Protein AF-0000000085032454 (afdb_homodimer)

Foldseek 3Di:
DVVCCVVCVVVLVVLLVLLCCLLVVLLVVLVVVLVVQCLVCVVPPVSLVVQLVVLVVLLPPDLLVQLVVCCVPQNFARVSLSVSLSSNLNNLQSVQQVVLQVVDDVVQLVVCVVVVDDPVCSCVPPRCLSSLVSNLVSSLVSSLVSLVSSLSSVVRVHGHLVVLCVVCVVVVPDPSNVSSVVSSVVSSVVVNVVSVVVSVVSRDPPPPD/DVVVCVVCVVVLVVLLVLLCCLLVVLLVVLVVVLVVQCLVCVVPVVSLVVQLVVLVVLLPPDLLVQLVVCCVPQNFARVSLSVSLSSNLNNLQSVQQVVLQVVDDVVQLVVCVVVVDDPVCSCVPPRCLSSLVSNLVSSLVSSLVSLVSSLVSVVRVHGHLVVLCVVCVVVVPDPSNVSSVVSSVVSSVVVNVVSVVVSVVSRDPPPPD

Nearest PDB structures (foldseek):
  7ahd-assembly1_B  TM=9.424E-01  e=2.589E-07  Lactococcus lactis subsp. lactis
  7ahd-assembly1_A  TM=9.189E-01  e=5.967E-07  Lactococcus lactis subsp. lactis
  7ahc-assembly1_B  TM=8.930E-01  e=3.752E-07  Lactococcus lactis subsp. lactis
  7ahh-assembly1_B  TM=9.341E-01  e=1.816E-06  Lactococcus lactis subsp. lactis
  7ahh-assembly1_A  TM=9.323E-01  e=1.216E-05  Lactococcus lactis subsp. lactis

Organism: Limosilactobacillus fermentum (strain NBRC 3956 / LMG 18251) (NCBI:txid334390)

Solvent-accessible surface area (backbone atoms only — not comparable to full-atom values): 20922 Å² total; per-residue (Å²): 96,67,67,55,42,73,75,38,45,68,58,52,51,49,21,45,51,41,32,48,50,51,41,53,51,20,47,51,51,20,50,52,50,41,51,52,51,45,66,75,28,65,89,34,66,68,52,50,52,48,51,45,51,56,29,48,56,60,44,28,39,32,63,73,59,47,51,59,68,36,30,87,78,56,36,74,16,54,62,33,42,35,53,53,46,20,47,46,30,30,28,43,38,41,46,32,39,52,48,28,54,66,66,50,61,64,63,60,55,49,49,40,45,71,71,66,46,48,73,68,47,39,40,66,68,45,46,45,57,72,20,43,63,37,40,51,50,22,46,46,52,29,50,43,52,38,54,34,53,45,32,59,30,25,80,45,61,40,41,15,38,17,49,34,33,50,48,10,62,74,66,69,36,62,51,44,28,50,50,22,40,51,50,44,28,49,53,43,52,51,52,46,50,51,50,52,57,52,47,66,71,64,53,68,76,68,76,79,112,96,66,67,56,42,73,74,37,45,70,58,53,52,50,21,46,51,42,33,48,50,51,42,53,50,19,47,52,52,19,50,52,50,39,52,51,52,46,65,75,28,64,90,34,66,68,53,48,52,48,51,45,51,55,29,47,56,58,43,28,40,32,63,74,58,47,51,60,67,35,31,88,78,56,35,74,15,55,62,33,42,35,54,54,46,19,46,46,32,29,30,43,39,41,45,31,38,52,49,30,54,68,67,50,60,62,64,61,55,50,50,39,46,71,74,66,45,49,72,67,47,38,40,67,70,46,46,46,56,73,20,43,65,38,40,52,51,22,48,47,52,30,49,44,50,37,54,35,53,45,32,59,31,25,81,44,60,41,43,15,40,17,48,35,33,50,48,10,61,76,67,69,36,63,51,43,28,51,51,23,40,51,52,43,29,49,51,45,53,51,52,46,50,52,52,53,55,51,48,65,71,64,55,68,76,69,76,78,111

Secondary structure (DSSP, 8-state):
-HHHHHHHHHHHHHHHHHHHHHHHHHHHHHHHHHHHHHHHHTT-HHHHHHHHHHHHHHHTS-HHHHHHHHHHHH-SSHHHHHHHHHHHHHHHHHHHHHHHHHTS-HHHHHHHHHTT--HHHHIIIIIHHHHHHHHHHHHHHHHHHHHHHHHHGGGGT--STHHHHHHHHHHT-HHHHHHHHHHHHHHHHHHHHHHHHHHHHHS-GGGG-/-HHHHHHHHHHHHHHHHHHHHHHHHHHHHHHHHHHHHHHHHTT-HHHHHHHHHHHHHHHTS-HHHHHHHHHHHH-SSHHHHHHHHHHHHHHHHHHHHHHHHHTS-HHHHHHHHHTT--HHHHIIIIIHHHHHHHHHHHHHHHHHHHHHHHHHGGGGT--STHHHHHHHHHHT-HHHHHHHHHHHHHHHHHHHHHHHHHHHHHS-GGGG-

pLDDT: mean 93.37, std 9.73, range [31.55, 98.81]

InterPro domains:
  IPR000515 ABC transporter type 1, transmembrane domain MetI-like [PF00528] (34-206)
  IPR000515 ABC transporter type 1, transmembrane domain MetI-like [PS50928] (16-200)
  IPR000515 ABC transporter type 1, transmembrane domain MetI-like [cd06261] (54-195)
  IPR035906 MetI-like superfamily [G3DSA:1.10.3720.10] (6-203)
  IPR035906 MetI-like superfamily [SSF161098] (12-194)
  IPR051204 ABC transporter permease/solute-binding domain-containing protein [PTHR30177] (2-205)

Radius of gyration: 21.88 Å; Cα contacts (8 Å, |Δi|>4): 537; chains: 2; bounding box: 42×67×62 Å

Sequence (418 aa):
MITYWNQNATTILTDTAQHAQLVLTSLLIALLIATLLILLCLRHDRLLTGLTYVFSLLYSVPSFAFFALLLPLTGLGDTTATVVLVVYSEYVLLRTFITGLRAIDPSLVEVAYGMGMTSRQVFFKVQLPLATPAIFSGLQVALASTMSIATIAATINAGGLGNLLFEGLQTQQLPPLLWGIIMTVALTLVSIAILRILQHFLRPRFSTKMITYWNQNATTILTDTAQHAQLVLTSLLIALLIATLLILLCLRHDRLLTGLTYVFSLLYSVPSFAFFALLLPLTGLGDTTATVVLVVYSEYVLLRTFITGLRAIDPSLVEVAYGMGMTSRQVFFKVQLPLATPAIFSGLQVALASTMSIATIAATINAGGLGNLLFEGLQTQQLPPLLWGIIMTVALTLVSIAILRILQHFLRPRFSTK

Structure (mmCIF, N/CA/C/O backbone):
data_AF-0000000085032454-model_v1
#
loop_
_entity.id
_entity.type
_entity.pdbx_description
1 polymer 'Glycine/betaine ABC transporter permease component'
#
loop_
_atom_site.group_PDB
_atom_site.id
_atom_site.type_symbol
_atom_site.label_atom_id
_atom_site.label_alt_id
_atom_site.label_comp_id
_atom_site.label_asym_id
_atom_site.label_entity_id
_atom_site.label_seq_id
_atom_site.pdbx_PDB_ins_code
_atom_site.Cartn_x
_atom_site.Cartn_y
_atom_site.Cartn_z
_atom_site.occupancy
_atom_site.B_iso_or_equiv
_atom_site.auth_seq_id
_atom_site.auth_comp_id
_atom_site.auth_asym_id
_atom_site.auth_atom_id
_atom_site.pdbx_PDB_model_num
ATOM 1 N N . MET A 1 1 ? -4.668 -29.016 11.883 1 92.94 1 MET A N 1
ATOM 2 C CA . MET A 1 1 ? -3.867 -27.844 12.227 1 92.94 1 MET A CA 1
ATOM 3 C C . MET A 1 1 ? -2.783 -28.203 13.234 1 92.94 1 MET A C 1
ATOM 5 O O . MET A 1 1 ? -1.595 -28.016 12.977 1 92.94 1 MET A O 1
ATOM 9 N N . ILE A 1 2 ? -3.09 -28.875 14.234 1 95.69 2 ILE A N 1
ATOM 10 C CA . ILE A 1 2 ? -2.119 -29.156 15.289 1 95.69 2 ILE A CA 1
ATOM 11 C C . ILE A 1 2 ? -1.153 -30.25 14.836 1 95.69 2 ILE A C 1
ATOM 13 O O . ILE A 1 2 ? 0.051 -30.156 15.078 1 95.69 2 ILE A O 1
ATOM 17 N N . THR A 1 3 ? -1.609 -31.234 14.211 1 96 3 THR A N 1
ATOM 18 C CA . THR A 1 3 ? -0.767 -32.312 13.688 1 96 3 THR A CA 1
ATOM 19 C C . THR A 1 3 ? 0.234 -31.75 12.672 1 96 3 THR A C 1
ATOM 21 O O . THR A 1 3 ? 1.417 -32.094 12.711 1 96 3 THR A O 1
ATOM 24 N N . TYR A 1 4 ? -0.299 -30.891 11.805 1 96.69 4 TYR A N 1
ATOM 25 C CA . TYR A 1 4 ? 0.583 -30.297 10.812 1 96.69 4 TYR A CA 1
ATOM 26 C C . TYR A 1 4 ? 1.668 -29.453 11.477 1 96.69 4 TYR A C 1
ATOM 28 O O . TYR A 1 4 ? 2.832 -29.5 11.07 1 96.69 4 TYR A O 1
ATOM 36 N N . TRP A 1 5 ? 1.311 -28.688 12.438 1 96.44 5 TRP A N 1
ATOM 37 C CA . TRP A 1 5 ? 2.279 -27.891 13.18 1 96.44 5 TRP A CA 1
ATOM 38 C C . TRP A 1 5 ? 3.348 -28.781 13.805 1 96.44 5 TRP A C 1
ATOM 40 O O . TRP A 1 5 ? 4.543 -28.516 13.688 1 96.44 5 TRP A O 1
ATOM 50 N N . ASN A 1 6 ? 2.867 -29.828 14.422 1 96.69 6 ASN A N 1
ATOM 51 C CA . ASN A 1 6 ? 3.797 -30.719 15.109 1 96.69 6 ASN A CA 1
ATOM 52 C C . ASN A 1 6 ? 4.785 -31.344 14.141 1 96.69 6 ASN A C 1
ATOM 54 O O . ASN A 1 6 ? 5.945 -31.578 14.484 1 96.69 6 ASN A O 1
ATOM 58 N N . GLN A 1 7 ? 4.391 -31.531 12.984 1 97.31 7 GLN A N 1
ATOM 59 C CA . GLN A 1 7 ? 5.215 -32.219 12 1 97.31 7 GLN A CA 1
ATOM 60 C C . GLN A 1 7 ? 6.098 -31.234 11.234 1 97.31 7 GLN A C 1
ATOM 62 O O . GLN A 1 7 ? 7.133 -31.609 10.68 1 97.31 7 GLN A O 1
ATOM 67 N N . ASN A 1 8 ? 5.691 -29.922 11.242 1 97.94 8 ASN A N 1
ATOM 68 C CA . ASN A 1 8 ? 6.359 -28.984 10.344 1 97.94 8 ASN A CA 1
ATOM 69 C C . ASN A 1 8 ? 6.797 -27.719 11.086 1 97.94 8 ASN A C 1
ATOM 71 O O . ASN A 1 8 ? 7.113 -26.703 10.461 1 97.94 8 ASN A O 1
ATOM 75 N N . ALA A 1 9 ? 6.879 -27.75 12.352 1 97.69 9 ALA A N 1
ATOM 76 C CA . ALA A 1 9 ? 7.148 -26.562 13.172 1 97.69 9 ALA A CA 1
ATOM 77 C C . ALA A 1 9 ? 8.484 -25.938 12.797 1 97.69 9 ALA A C 1
ATOM 79 O O . ALA A 1 9 ? 8.602 -24.719 12.695 1 97.69 9 ALA A O 1
ATOM 80 N N . THR A 1 10 ? 9.469 -26.734 12.617 1 97.88 10 THR A N 1
ATOM 81 C CA . THR A 1 10 ? 10.789 -26.219 12.273 1 97.88 10 THR A CA 1
ATOM 82 C C . THR A 1 10 ? 10.766 -25.5 10.93 1 97.88 10 THR A C 1
ATOM 84 O O . THR A 1 10 ? 11.336 -24.406 10.797 1 97.88 10 THR A O 1
ATOM 87 N N . THR A 1 11 ? 10.094 -26.062 9.984 1 97.69 11 THR A N 1
ATOM 88 C CA . THR A 1 11 ? 9.969 -25.438 8.672 1 97.69 11 THR A CA 1
ATOM 89 C C . THR A 1 11 ? 9.172 -24.141 8.758 1 97.69 11 THR A C 1
ATOM 91 O O . THR A 1 11 ? 9.539 -23.141 8.148 1 97.69 11 THR A O 1
ATOM 94 N N . ILE A 1 12 ? 8.133 -24.156 9.523 1 98.38 12 ILE A N 1
ATOM 95 C CA . ILE A 1 12 ? 7.27 -22.984 9.68 1 98.38 12 ILE A CA 1
ATOM 96 C C . ILE A 1 12 ? 8.055 -21.859 10.328 1 98.38 12 ILE A C 1
ATOM 98 O O . ILE A 1 12 ? 8 -20.703 9.875 1 98.38 12 ILE A O 1
ATOM 102 N N . LEU A 1 13 ? 8.836 -22.172 11.281 1 98.25 13 LEU A N 1
ATOM 103 C CA . LEU A 1 13 ? 9.609 -21.156 11.992 1 98.25 13 LEU A CA 1
ATOM 104 C C . LEU A 1 13 ? 10.758 -20.641 11.141 1 98.25 13 LEU A C 1
ATOM 106 O O . LEU A 1 13 ? 11.102 -19.453 11.203 1 98.25 13 LEU A O 1
ATOM 110 N N . THR A 1 14 ? 11.328 -21.5 10.383 1 98.25 14 THR A N 1
ATOM 111 C CA . THR A 1 14 ? 12.375 -21.094 9.453 1 98.25 14 THR A CA 1
ATOM 112 C C . THR A 1 14 ? 11.812 -20.156 8.391 1 98.25 14 THR A C 1
ATOM 114 O O . THR A 1 14 ? 12.398 -19.109 8.109 1 98.25 14 THR A O 1
ATOM 117 N N . ASP A 1 15 ? 10.672 -20.5 7.812 1 98.62 15 ASP A N 1
ATOM 118 C CA . ASP A 1 15 ? 10.008 -19.656 6.828 1 98.62 15 ASP A CA 1
ATOM 119 C C . ASP A 1 15 ? 9.633 -18.297 7.438 1 98.62 15 ASP A C 1
ATOM 121 O O . ASP A 1 15 ? 9.719 -17.266 6.773 1 98.62 15 ASP A O 1
ATOM 125 N N . THR A 1 16 ? 9.227 -18.391 8.672 1 98.69 16 THR A N 1
ATOM 126 C CA . THR A 1 16 ? 8.844 -17.172 9.367 1 98.69 16 THR A CA 1
ATOM 127 C C . THR A 1 16 ? 10.055 -16.25 9.547 1 98.69 16 THR A C 1
ATOM 129 O O . THR A 1 16 ? 9.961 -15.039 9.305 1 98.69 16 THR A O 1
ATOM 132 N N . ALA A 1 17 ? 11.148 -16.797 9.914 1 98.5 17 ALA A N 1
ATOM 133 C CA . ALA A 1 17 ? 12.367 -16.016 10.102 1 98.5 17 ALA A CA 1
ATOM 134 C C . ALA A 1 17 ? 12.867 -15.438 8.773 1 98.5 17 ALA A C 1
ATOM 136 O O . ALA A 1 17 ? 13.312 -14.297 8.719 1 98.5 17 ALA A O 1
ATOM 137 N N . GLN A 1 18 ? 12.781 -16.219 7.785 1 98.5 18 GLN A N 1
ATOM 138 C CA . GLN A 1 18 ? 13.172 -15.758 6.457 1 98.5 18 GLN A CA 1
ATOM 139 C C . GLN A 1 18 ? 12.281 -14.617 5.984 1 98.5 18 GLN A C 1
ATOM 141 O O . GLN A 1 18 ? 12.766 -13.648 5.395 1 98.5 18 GLN A O 1
ATOM 146 N N . HIS A 1 19 ? 11.016 -14.797 6.215 1 98.75 19 HIS A N 1
ATOM 147 C CA . HIS A 1 19 ? 10.055 -13.773 5.836 1 98.75 19 HIS A CA 1
ATOM 148 C C . HIS A 1 19 ? 10.328 -12.461 6.562 1 98.75 19 HIS A C 1
ATOM 150 O O . HIS A 1 19 ? 10.367 -11.398 5.941 1 98.75 19 HIS A O 1
ATOM 156 N N . ALA A 1 20 ? 10.586 -12.562 7.824 1 98.69 20 ALA A N 1
ATOM 157 C CA . ALA A 1 20 ? 10.898 -11.391 8.641 1 98.69 20 ALA A CA 1
ATOM 158 C C . ALA A 1 20 ? 12.164 -10.695 8.148 1 98.69 20 ALA A C 1
ATOM 160 O O . ALA A 1 20 ? 12.211 -9.469 8.031 1 98.69 20 ALA A O 1
ATOM 161 N N . GLN A 1 21 ? 13.117 -11.453 7.918 1 98.38 21 GLN A N 1
ATOM 162 C CA . GLN A 1 21 ? 14.391 -10.914 7.453 1 98.38 21 GLN A CA 1
ATOM 163 C C . GLN A 1 21 ? 14.227 -10.188 6.121 1 98.38 21 GLN A C 1
ATOM 165 O O . GLN A 1 21 ? 14.758 -9.094 5.938 1 98.38 21 GLN A O 1
ATOM 170 N N . LEU A 1 22 ? 13.547 -10.797 5.242 1 98.62 22 LEU A N 1
ATOM 171 C CA . LEU A 1 22 ? 13.328 -10.234 3.916 1 98.62 22 LEU A CA 1
ATOM 172 C C . LEU A 1 22 ? 12.578 -8.906 4.004 1 98.62 22 LEU A C 1
ATOM 174 O O . LEU A 1 22 ? 13.008 -7.91 3.426 1 98.62 22 LEU A O 1
ATOM 178 N N . VAL A 1 23 ? 11.508 -8.844 4.754 1 98.75 23 VAL A N 1
ATOM 179 C CA . VAL A 1 23 ? 10.641 -7.68 4.84 1 98.75 23 VAL A CA 1
ATOM 180 C C . VAL A 1 23 ? 11.344 -6.566 5.613 1 98.75 23 VAL A C 1
ATOM 182 O O . VAL A 1 23 ? 11.398 -5.422 5.16 1 98.75 23 VAL A O 1
ATOM 185 N N . LEU A 1 24 ? 11.938 -6.914 6.75 1 98.44 24 LEU A N 1
ATOM 186 C CA . LEU A 1 24 ? 12.516 -5.902 7.621 1 98.44 24 LEU A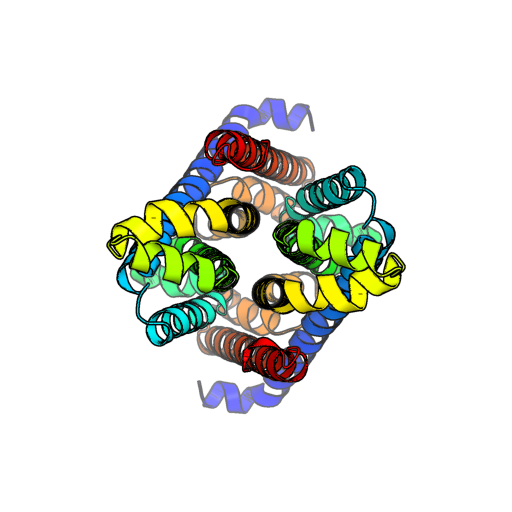 CA 1
ATOM 187 C C . LEU A 1 24 ? 13.781 -5.309 7 1 98.44 24 LEU A C 1
ATOM 189 O O . LEU A 1 24 ? 14.031 -4.105 7.117 1 98.44 24 LEU A O 1
ATOM 193 N N . THR A 1 25 ? 14.531 -6.133 6.348 1 98.5 25 THR A N 1
ATOM 194 C CA . THR A 1 25 ? 15.711 -5.617 5.668 1 98.5 25 THR A CA 1
ATOM 195 C C . THR A 1 25 ? 15.32 -4.695 4.52 1 98.5 25 THR A C 1
ATOM 197 O O . THR A 1 25 ? 15.891 -3.617 4.355 1 98.5 25 THR A O 1
ATOM 200 N N . SER A 1 26 ? 14.359 -5.094 3.705 1 98.81 26 SER A N 1
ATOM 201 C CA . SER A 1 26 ? 13.898 -4.273 2.588 1 98.81 26 SER A CA 1
ATOM 202 C C . SER A 1 26 ? 13.336 -2.943 3.074 1 98.81 26 SER A C 1
ATOM 204 O O . SER A 1 26 ? 13.609 -1.896 2.486 1 98.81 26 SER A O 1
ATOM 206 N N . LEU A 1 27 ? 12.586 -3 4.16 1 98.56 27 LEU A N 1
ATOM 207 C CA . LEU A 1 27 ? 11.984 -1.792 4.711 1 98.56 27 LEU A CA 1
ATOM 208 C C . LEU A 1 27 ? 13.055 -0.858 5.27 1 98.56 27 LEU A C 1
ATOM 210 O O . LEU A 1 27 ? 12.961 0.362 5.117 1 98.56 27 LEU A O 1
ATOM 214 N N . LEU A 1 28 ? 14.016 -1.415 5.926 1 98.31 28 LEU A N 1
ATOM 215 C CA . LEU A 1 28 ? 15.102 -0.614 6.488 1 98.31 28 LEU A CA 1
ATOM 216 C C . LEU A 1 28 ? 15.891 0.078 5.383 1 98.31 28 LEU A C 1
ATOM 218 O O . LEU A 1 28 ? 16.219 1.263 5.492 1 98.31 28 LEU A O 1
ATOM 222 N N . ILE A 1 29 ? 16.188 -0.63 4.379 1 98.75 29 ILE A N 1
ATOM 223 C CA . ILE A 1 29 ? 16.906 -0.054 3.242 1 98.75 29 ILE A CA 1
ATOM 224 C C . ILE A 1 29 ? 16.062 1.053 2.613 1 98.75 29 ILE A C 1
ATOM 226 O O . ILE A 1 29 ? 16.562 2.148 2.346 1 98.75 29 ILE A O 1
ATOM 230 N N . ALA A 1 30 ? 14.789 0.781 2.412 1 98.69 30 ALA A N 1
ATOM 231 C CA . ALA A 1 30 ? 13.883 1.761 1.814 1 98.69 30 ALA A CA 1
ATOM 232 C C . ALA A 1 30 ? 13.781 3.014 2.68 1 98.69 30 ALA A C 1
ATOM 234 O O . ALA A 1 30 ? 13.758 4.133 2.16 1 98.69 30 ALA A O 1
ATOM 235 N N . LEU A 1 31 ? 13.703 2.82 3.98 1 97.31 31 LEU A N 1
ATOM 236 C CA . LEU A 1 31 ? 13.609 3.941 4.91 1 97.31 31 LEU A CA 1
ATOM 237 C C . LEU A 1 31 ? 14.859 4.812 4.832 1 97.31 31 LEU A C 1
ATOM 239 O O . LEU A 1 31 ? 14.766 6.043 4.809 1 97.31 31 LEU A O 1
ATOM 243 N N . LEU A 1 32 ? 15.992 4.199 4.773 1 97.5 32 LEU A N 1
ATOM 244 C CA . LEU A 1 32 ? 17.25 4.926 4.68 1 97.5 32 LEU A CA 1
ATOM 245 C C . LEU A 1 32 ? 17.328 5.707 3.371 1 97.5 32 LEU A C 1
ATOM 247 O O . LEU A 1 32 ? 17.688 6.887 3.369 1 97.5 32 LEU A O 1
ATOM 251 N N . ILE A 1 33 ? 16.969 5.094 2.334 1 98.25 33 ILE A N 1
ATOM 252 C CA . ILE A 1 33 ? 17.031 5.73 1.021 1 98.25 33 ILE A CA 1
ATOM 253 C C . ILE A 1 33 ? 16.031 6.879 0.956 1 98.25 33 ILE A C 1
ATOM 255 O O . ILE A 1 33 ? 16.359 7.977 0.498 1 98.25 33 ILE A O 1
ATOM 259 N N . ALA A 1 34 ? 14.805 6.641 1.413 1 97 34 ALA A N 1
ATOM 260 C CA . ALA A 1 34 ? 13.773 7.676 1.394 1 97 34 ALA A CA 1
ATOM 261 C C . ALA A 1 34 ? 14.203 8.891 2.207 1 97 34 ALA A C 1
ATOM 263 O O . ALA A 1 34 ? 14.047 10.031 1.763 1 97 34 ALA A O 1
ATOM 264 N N . THR A 1 35 ? 14.742 8.617 3.398 1 93.12 35 THR A N 1
ATOM 265 C CA . THR A 1 35 ? 15.203 9.695 4.266 1 93.12 35 THR A CA 1
ATOM 266 C C . THR A 1 35 ? 16.328 10.484 3.604 1 93.12 35 THR A C 1
ATOM 268 O O . THR A 1 35 ? 16.312 11.711 3.59 1 93.12 35 THR A O 1
ATOM 271 N N . LEU A 1 36 ? 17.25 9.789 3.027 1 94.94 36 LEU A N 1
ATOM 272 C CA . LEU A 1 36 ? 18.391 10.43 2.363 1 94.94 36 LEU A CA 1
ATOM 273 C C . LEU A 1 36 ? 17.922 11.258 1.174 1 94.94 36 LEU A C 1
ATOM 275 O O . LEU A 1 36 ? 18.344 12.406 1.004 1 94.94 36 LEU A O 1
ATOM 279 N N . LEU A 1 37 ? 17.047 10.734 0.375 1 96.56 37 LEU A N 1
ATOM 280 C CA . LEU A 1 37 ? 16.547 11.438 -0.802 1 96.56 37 LEU A CA 1
ATOM 281 C C . LEU A 1 37 ? 15.773 12.688 -0.399 1 96.56 37 LEU A C 1
ATOM 283 O O . LEU A 1 37 ? 15.938 13.75 -1.011 1 96.56 37 LEU A O 1
ATOM 287 N N . ILE A 1 38 ? 14.984 12.578 0.624 1 93.5 38 ILE A N 1
ATOM 288 C CA . ILE A 1 38 ? 14.188 13.711 1.082 1 93.5 38 ILE A CA 1
ATOM 289 C C . ILE A 1 38 ? 15.117 14.805 1.618 1 93.5 38 ILE A C 1
ATOM 291 O O . ILE A 1 38 ? 14.938 15.984 1.312 1 93.5 38 ILE A O 1
ATOM 295 N N . LEU A 1 39 ? 16.156 14.398 2.344 1 90.62 39 LEU A N 1
ATOM 296 C CA . LEU A 1 39 ? 17.109 15.352 2.896 1 90.62 39 LEU A CA 1
ATOM 297 C C . LEU A 1 39 ? 17.844 16.094 1.782 1 90.62 39 LEU A C 1
ATOM 299 O O . LEU A 1 39 ? 18.062 17.297 1.869 1 90.62 39 LEU A O 1
ATOM 303 N N . LEU A 1 40 ? 18.172 15.312 0.771 1 92.94 40 LEU A N 1
ATOM 304 C CA . LEU A 1 40 ? 18.938 15.883 -0.328 1 92.94 40 LEU A CA 1
ATOM 305 C C . LEU A 1 40 ? 18.078 16.812 -1.175 1 92.94 40 LEU A C 1
ATOM 307 O O . LEU A 1 40 ? 18.594 17.766 -1.772 1 92.94 40 LEU A O 1
ATOM 311 N N . CYS A 1 41 ? 16.75 16.641 -1.134 1 93 41 CYS A N 1
ATOM 312 C CA . CYS A 1 41 ? 15.883 17.391 -2.037 1 93 41 CYS A CA 1
ATOM 313 C C . CYS A 1 41 ? 14.969 18.328 -1.263 1 93 41 CYS A C 1
ATOM 315 O O . CYS A 1 41 ? 14.07 18.938 -1.842 1 93 41 CYS A O 1
ATOM 317 N N . LEU A 1 42 ? 15.203 18.5 -0.039 1 86.12 42 LEU A N 1
ATOM 318 C CA . LEU A 1 42 ? 14.273 19.172 0.873 1 86.12 42 LEU A CA 1
ATOM 319 C C . LEU A 1 42 ? 14.008 20.594 0.424 1 86.12 42 LEU A C 1
ATOM 321 O O . LEU A 1 42 ? 12.898 21.109 0.589 1 86.12 42 LEU A O 1
ATOM 325 N N . ARG A 1 43 ? 14.945 21.234 -0.195 1 83.56 43 ARG A N 1
ATOM 326 C CA . ARG A 1 43 ? 14.836 22.656 -0.536 1 83.56 43 ARG A CA 1
ATOM 327 C C . ARG A 1 43 ? 14.273 22.828 -1.94 1 83.56 43 ARG A C 1
ATOM 329 O O . ARG A 1 43 ? 14.023 23.969 -2.371 1 83.56 43 ARG A O 1
ATOM 336 N N . HIS A 1 44 ? 14.078 21.766 -2.605 1 90.19 44 HIS A N 1
ATOM 337 C CA . HIS A 1 44 ? 13.617 21.828 -3.99 1 90.19 44 HIS A CA 1
ATOM 338 C C . HIS A 1 44 ? 12.328 21.031 -4.18 1 90.19 44 HIS A C 1
ATOM 340 O O . HIS A 1 44 ? 12.367 19.859 -4.543 1 90.19 44 HIS A O 1
ATOM 346 N N . ASP A 1 45 ? 11.312 21.719 -4.145 1 89.62 45 ASP A N 1
ATOM 347 C CA . ASP A 1 45 ? 9.992 21.094 -4.215 1 89.62 45 ASP A CA 1
ATOM 348 C C . ASP A 1 45 ? 9.82 20.328 -5.523 1 89.62 45 ASP A C 1
ATOM 350 O O . ASP A 1 45 ? 9.188 19.266 -5.551 1 89.62 45 ASP A O 1
ATOM 354 N N . ARG A 1 46 ? 10.406 20.859 -6.555 1 93.56 46 ARG A N 1
ATOM 355 C CA . ARG A 1 46 ? 10.305 20.188 -7.855 1 93.56 46 ARG A CA 1
ATOM 356 C C . ARG A 1 46 ? 11.016 18.844 -7.84 1 93.56 46 ARG A C 1
ATOM 358 O O . ARG A 1 46 ? 10.562 17.891 -8.477 1 93.56 46 ARG A O 1
ATOM 365 N N . LEU A 1 47 ? 12.086 18.766 -7.117 1 95.56 47 LEU A N 1
ATOM 366 C CA . LEU A 1 47 ? 12.82 17.516 -7.02 1 95.56 47 LEU A CA 1
ATOM 367 C C . LEU A 1 47 ? 12.039 16.484 -6.191 1 95.56 47 LEU A C 1
ATOM 369 O O . LEU A 1 47 ? 12.023 15.305 -6.52 1 95.56 47 LEU A O 1
ATOM 373 N N . LEU A 1 48 ? 11.406 16.969 -5.18 1 95.12 48 LEU A N 1
ATOM 374 C CA . LEU A 1 48 ? 10.578 16.078 -4.359 1 95.12 48 LEU A CA 1
ATOM 375 C C . LEU A 1 48 ? 9.422 15.516 -5.172 1 95.12 48 LEU A C 1
ATOM 377 O O . LEU A 1 48 ? 9.133 14.32 -5.098 1 95.12 48 LEU A O 1
ATOM 381 N N . THR A 1 49 ? 8.867 16.328 -5.973 1 93.81 49 THR A N 1
ATOM 382 C CA . THR A 1 49 ? 7.789 15.906 -6.855 1 93.81 49 THR A CA 1
ATOM 383 C C . THR A 1 49 ? 8.297 14.898 -7.887 1 93.81 49 THR A C 1
ATOM 385 O O . THR A 1 49 ? 7.633 13.906 -8.172 1 93.81 49 THR A O 1
ATOM 388 N N . GLY A 1 50 ? 9.43 15.203 -8.383 1 96.38 50 GLY A N 1
ATOM 389 C CA . GLY A 1 50 ? 10.062 14.289 -9.328 1 96.38 50 GLY A CA 1
ATOM 390 C C . GLY A 1 50 ? 10.328 12.914 -8.75 1 96.38 50 GLY A C 1
ATOM 391 O O . GLY A 1 50 ? 10.133 11.906 -9.422 1 96.38 50 GLY A O 1
ATOM 392 N N . LEU A 1 51 ? 10.734 12.867 -7.52 1 96.56 51 LEU A N 1
ATOM 393 C CA . LEU A 1 51 ? 10.969 11.602 -6.84 1 96.56 51 LEU A CA 1
ATOM 394 C C . LEU A 1 51 ? 9.688 10.781 -6.762 1 96.56 51 LEU A C 1
ATOM 396 O O . LEU A 1 51 ? 9.688 9.586 -7.059 1 96.56 51 LEU A O 1
ATOM 400 N N . THR A 1 52 ? 8.633 11.43 -6.41 1 94.94 52 THR A N 1
ATOM 401 C CA . THR A 1 52 ? 7.348 10.742 -6.285 1 94.94 52 THR A CA 1
ATOM 402 C C . THR A 1 52 ? 6.906 10.172 -7.629 1 94.94 52 THR A C 1
ATOM 404 O O . THR A 1 52 ? 6.387 9.055 -7.699 1 94.94 52 THR A O 1
ATOM 407 N N . TYR A 1 53 ? 7.172 10.898 -8.664 1 94.69 53 TYR A N 1
ATOM 408 C CA . TYR A 1 53 ? 6.793 10.453 -9.992 1 94.69 53 TYR A CA 1
ATOM 409 C C . TYR A 1 53 ? 7.605 9.234 -10.414 1 94.69 53 TYR A C 1
ATOM 411 O O . TYR A 1 53 ? 7.055 8.258 -10.922 1 94.69 53 TYR A O 1
ATOM 419 N N . VAL A 1 54 ? 8.867 9.289 -10.211 1 97.31 54 VAL A N 1
ATOM 420 C CA . VAL A 1 54 ? 9.758 8.203 -10.602 1 97.31 54 VAL A CA 1
ATOM 421 C C . VAL A 1 54 ? 9.344 6.918 -9.883 1 97.31 54 VAL A C 1
ATOM 423 O O . VAL A 1 54 ? 9.203 5.867 -10.508 1 9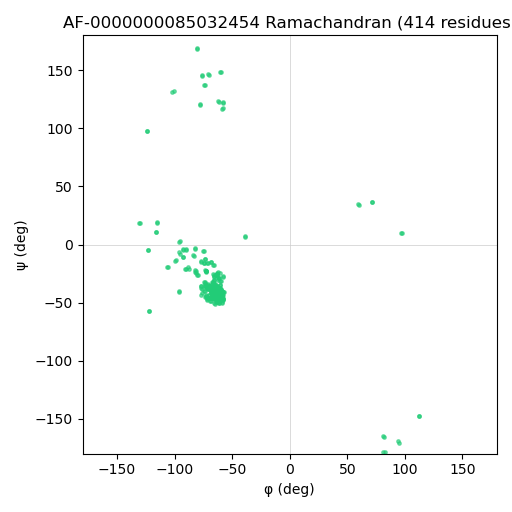7.31 54 VAL A O 1
ATOM 426 N N . PHE A 1 55 ? 9.086 7.008 -8.672 1 97.5 55 PHE A N 1
ATOM 427 C CA . PHE A 1 55 ? 8.805 5.801 -7.906 1 97.5 55 PHE A CA 1
ATOM 428 C C . PHE A 1 55 ? 7.352 5.371 -8.086 1 97.5 55 PHE A C 1
ATOM 430 O O . PHE A 1 55 ? 7.008 4.211 -7.867 1 97.5 55 PHE A O 1
ATOM 437 N N . SER A 1 56 ? 6.488 6.324 -8.477 1 95.88 56 SER A N 1
ATOM 438 C CA . SER A 1 56 ? 5.145 5.938 -8.883 1 95.88 56 SER A CA 1
ATOM 439 C C . SER A 1 56 ? 5.176 5.082 -10.148 1 95.88 56 SER A C 1
ATOM 441 O O . SER A 1 56 ? 4.418 4.117 -10.266 1 95.88 56 SER A O 1
ATOM 443 N N . LEU A 1 57 ? 6.051 5.426 -11.023 1 95.88 57 LEU A N 1
ATOM 444 C CA . LEU A 1 57 ? 6.234 4.652 -12.25 1 95.88 57 LEU A CA 1
ATOM 445 C C . LEU A 1 57 ? 6.711 3.238 -11.93 1 95.88 57 LEU A C 1
ATOM 447 O O . LEU A 1 57 ? 6.195 2.266 -12.492 1 95.88 57 LEU A O 1
ATOM 451 N N . LEU A 1 58 ? 7.629 3.143 -11.07 1 97.44 58 LEU A N 1
ATOM 452 C CA . LEU A 1 58 ? 8.18 1.843 -10.703 1 97.44 58 LEU A CA 1
ATOM 453 C C . LEU A 1 58 ? 7.16 1.013 -9.938 1 97.44 58 LEU A C 1
ATOM 455 O O . LEU A 1 58 ? 7.023 -0.189 -10.18 1 97.44 58 LEU A O 1
ATOM 459 N N . TYR A 1 59 ? 6.422 1.622 -9.102 1 96.88 59 TYR A N 1
ATOM 460 C CA . TYR A 1 59 ? 5.406 0.95 -8.297 1 96.88 59 TYR A CA 1
ATOM 461 C C . TYR A 1 59 ? 4.281 0.413 -9.172 1 96.88 59 TYR A C 1
ATOM 463 O O . TYR A 1 59 ? 3.629 -0.572 -8.82 1 96.88 59 TYR A O 1
ATOM 471 N N . SER A 1 60 ? 4.137 1.082 -10.32 1 95.94 60 SER A N 1
ATOM 472 C CA . SER A 1 60 ? 3.014 0.741 -11.188 1 95.94 60 SER A CA 1
ATOM 473 C C . SER A 1 60 ? 3.248 -0.588 -11.898 1 95.94 60 SER A C 1
ATOM 475 O O . SER A 1 60 ? 2.316 -1.17 -12.461 1 95.94 60 SER A O 1
ATOM 477 N N . VAL A 1 61 ? 4.449 -1.05 -11.836 1 96.94 61 VAL A N 1
ATOM 478 C CA . VAL A 1 61 ? 4.727 -2.387 -12.352 1 96.94 61 VAL A CA 1
ATOM 479 C C . VAL A 1 61 ? 4.254 -3.436 -11.344 1 96.94 61 VAL A C 1
ATOM 481 O O . VAL A 1 61 ? 4.727 -3.467 -10.203 1 96.94 61 VAL A O 1
ATOM 484 N N . PRO A 1 62 ? 3.383 -4.254 -11.766 1 95.94 62 PRO A N 1
ATOM 485 C CA . PRO A 1 62 ? 2.916 -5.266 -10.812 1 95.94 62 PRO A CA 1
ATOM 486 C C . PRO A 1 62 ? 4.039 -6.168 -10.305 1 95.94 62 PRO A C 1
ATOM 488 O O . PRO A 1 62 ? 4.945 -6.516 -11.07 1 95.94 62 PRO A O 1
ATOM 491 N N . SER A 1 63 ? 3.916 -6.613 -9.086 1 93.06 63 SER A N 1
ATOM 492 C CA . SER A 1 63 ? 5.023 -7.246 -8.375 1 93.06 63 SER A CA 1
ATOM 493 C C . SER A 1 63 ? 5.469 -8.523 -9.078 1 93.06 63 SER A C 1
ATOM 495 O O . SER A 1 63 ? 6.668 -8.742 -9.281 1 93.06 63 SER A O 1
ATOM 497 N N . PHE A 1 64 ? 4.574 -9.375 -9.5 1 92.31 64 PHE A N 1
ATOM 498 C CA . PHE A 1 64 ? 4.926 -10.617 -10.164 1 92.31 64 PHE A CA 1
ATOM 499 C C . PHE A 1 64 ? 5.746 -10.352 -11.422 1 92.31 64 PHE A C 1
ATOM 501 O O . PHE A 1 64 ? 6.738 -11.031 -11.68 1 92.31 64 PHE A O 1
ATOM 508 N N . ALA A 1 65 ? 5.262 -9.352 -12.133 1 94.62 65 ALA A N 1
ATOM 509 C CA . ALA A 1 65 ? 5.953 -8.977 -13.367 1 94.62 65 ALA A CA 1
ATOM 510 C C . ALA A 1 65 ? 7.309 -8.344 -13.07 1 94.62 65 ALA A C 1
ATOM 512 O O . ALA A 1 65 ? 8.273 -8.562 -13.805 1 94.62 65 ALA A O 1
ATOM 513 N N . PHE A 1 66 ? 7.324 -7.609 -12.008 1 96.38 66 PHE A N 1
ATOM 514 C CA . PHE A 1 66 ? 8.562 -6.941 -11.617 1 96.38 66 PHE A CA 1
ATOM 515 C C . PHE A 1 66 ? 9.625 -7.965 -11.219 1 96.38 66 PHE A C 1
ATOM 517 O O . PHE A 1 66 ? 10.789 -7.832 -11.586 1 96.38 66 PHE A O 1
ATOM 524 N N . PHE A 1 67 ? 9.219 -8.992 -10.508 1 95.31 67 PHE A N 1
ATOM 525 C CA . PHE A 1 67 ? 10.117 -10.094 -10.188 1 95.31 67 PHE A CA 1
ATOM 526 C C . PHE A 1 67 ? 10.664 -10.742 -11.453 1 95.31 67 PHE A C 1
ATOM 528 O O . PHE A 1 67 ? 11.867 -10.93 -11.594 1 95.31 67 PHE A O 1
ATOM 535 N N . ALA A 1 68 ? 9.773 -11.008 -12.344 1 93.94 68 ALA A N 1
ATOM 536 C CA . ALA A 1 68 ? 10.156 -11.68 -13.586 1 93.94 68 ALA A CA 1
ATOM 537 C C . ALA A 1 68 ? 11.133 -10.828 -14.391 1 93.94 68 ALA A C 1
ATOM 539 O O . ALA A 1 68 ? 12.102 -11.352 -14.938 1 93.94 68 ALA A O 1
ATOM 540 N N . LEU A 1 69 ? 10.875 -9.539 -14.406 1 93.62 69 LEU A N 1
ATOM 541 C CA . LEU A 1 69 ? 11.703 -8.625 -15.172 1 93.62 69 LEU A CA 1
ATOM 542 C C . LEU A 1 69 ? 13.117 -8.555 -14.602 1 93.62 69 LEU A C 1
ATOM 544 O O . LEU A 1 69 ? 14.086 -8.367 -15.344 1 93.62 69 LEU A O 1
ATOM 548 N N . LEU A 1 70 ? 13.219 -8.742 -13.359 1 95.94 70 LEU A N 1
ATOM 549 C CA . LEU A 1 70 ? 14.508 -8.539 -12.711 1 95.94 70 LEU A CA 1
ATOM 550 C C . LEU A 1 70 ? 15.297 -9.836 -12.648 1 95.94 70 LEU A C 1
ATOM 552 O O . LEU A 1 70 ? 16.5 -9.82 -12.398 1 95.94 70 LEU A O 1
ATOM 556 N N . LEU A 1 71 ? 14.664 -10.938 -12.953 1 94.62 71 LEU A N 1
ATOM 557 C CA . LEU A 1 71 ? 15.281 -12.258 -12.812 1 94.62 71 LEU A CA 1
ATOM 558 C C . LEU A 1 71 ? 16.531 -12.359 -13.672 1 94.62 71 LEU A C 1
ATOM 560 O O . LEU A 1 71 ? 17.562 -12.852 -13.211 1 94.62 71 LEU A O 1
ATOM 564 N N . PRO A 1 72 ? 16.469 -11.922 -14.883 1 93.81 72 PRO A N 1
ATOM 565 C CA . PRO A 1 72 ? 17.672 -12.047 -15.727 1 93.81 72 PRO A CA 1
ATOM 566 C C . PRO A 1 72 ? 18.828 -11.188 -15.234 1 93.81 72 PRO A C 1
ATOM 568 O O . PRO A 1 72 ? 19.984 -11.469 -15.562 1 93.81 72 PRO A O 1
ATOM 571 N N . LEU A 1 73 ? 18.578 -10.188 -14.391 1 95.5 73 LEU A N 1
ATOM 572 C CA . LEU A 1 73 ? 19.594 -9.242 -13.961 1 95.5 73 LEU A CA 1
ATOM 573 C C . LEU A 1 73 ? 20.188 -9.656 -12.617 1 95.5 73 LEU A C 1
ATOM 575 O O . LEU A 1 73 ? 21.406 -9.555 -12.414 1 95.5 73 LEU A O 1
ATOM 579 N N . THR A 1 74 ? 19.359 -10.125 -11.695 1 96.88 74 THR A N 1
ATOM 580 C CA . THR A 1 74 ? 19.828 -10.297 -10.32 1 96.88 74 THR A CA 1
ATOM 581 C C . THR A 1 74 ? 19.641 -11.75 -9.867 1 96.88 74 THR A C 1
ATOM 583 O O . THR A 1 74 ? 20.062 -12.117 -8.773 1 96.88 74 THR A O 1
ATOM 586 N N . GLY A 1 75 ? 19.016 -12.594 -10.695 1 95.5 75 GLY A N 1
ATOM 587 C CA . GLY A 1 75 ? 18.875 -14.008 -10.398 1 95.5 75 GLY A CA 1
ATOM 588 C C . GLY A 1 75 ? 17.703 -14.305 -9.477 1 95.5 75 GLY A C 1
ATOM 589 O O . GLY A 1 75 ? 16.969 -13.391 -9.094 1 95.5 75 GLY A O 1
ATOM 590 N N . LEU A 1 76 ? 17.578 -15.57 -9.172 1 94.88 76 LEU A N 1
ATOM 591 C CA . LEU A 1 76 ? 16.547 -16.016 -8.25 1 94.88 76 LEU A CA 1
ATOM 592 C C . LEU A 1 76 ? 16.922 -15.703 -6.809 1 94.88 76 LEU A C 1
ATOM 594 O O . LEU A 1 76 ? 18.109 -15.672 -6.465 1 94.88 76 LEU A O 1
ATOM 598 N N . GLY A 1 77 ? 15.898 -15.383 -6.02 1 96.12 77 GLY A N 1
ATOM 599 C CA . GLY A 1 77 ? 16.188 -15.367 -4.594 1 96.12 77 GLY A CA 1
ATOM 600 C C . GLY A 1 77 ? 16.125 -13.977 -3.986 1 96.12 77 GLY A C 1
ATOM 601 O O . GLY A 1 77 ? 15.32 -13.148 -4.414 1 96.12 77 GLY A O 1
ATOM 602 N N . ASP A 1 78 ? 16.953 -13.75 -2.98 1 96.38 78 ASP A N 1
ATOM 603 C CA . ASP A 1 78 ? 16.812 -12.641 -2.037 1 96.38 78 ASP A CA 1
ATOM 604 C C . ASP A 1 78 ? 17.156 -11.305 -2.701 1 96.38 78 ASP A C 1
ATOM 606 O O . ASP A 1 78 ? 16.531 -10.289 -2.402 1 96.38 78 ASP A O 1
ATOM 610 N N . THR A 1 79 ? 18.109 -11.398 -3.539 1 97.62 79 THR A N 1
ATOM 611 C CA . THR A 1 79 ? 18.547 -10.141 -4.129 1 97.62 79 THR A CA 1
ATOM 612 C C . THR A 1 79 ? 17.422 -9.516 -4.961 1 97.62 79 THR A C 1
ATOM 614 O O . THR A 1 79 ? 17.078 -8.344 -4.781 1 97.62 79 THR A O 1
ATOM 617 N N . THR A 1 80 ? 16.812 -10.344 -5.859 1 98.19 80 THR A N 1
ATOM 618 C CA . THR A 1 80 ? 15.703 -9.867 -6.68 1 98.19 80 THR A CA 1
ATOM 619 C C . THR A 1 80 ? 14.531 -9.438 -5.801 1 98.19 80 THR A C 1
ATOM 621 O O . THR A 1 80 ? 13.961 -8.359 -5.996 1 98.19 80 THR A O 1
ATOM 624 N N . ALA A 1 81 ? 14.242 -10.258 -4.809 1 98.44 81 ALA A N 1
ATOM 625 C CA . ALA A 1 81 ? 13.125 -9.953 -3.916 1 98.44 81 ALA A CA 1
ATOM 626 C C . ALA A 1 81 ? 13.359 -8.641 -3.176 1 98.44 81 ALA A C 1
ATOM 628 O O . ALA A 1 81 ? 12.461 -7.793 -3.111 1 98.44 81 ALA A O 1
ATOM 629 N N . THR A 1 82 ? 14.539 -8.461 -2.703 1 98.62 82 THR A N 1
ATOM 630 C CA . THR A 1 82 ? 14.859 -7.277 -1.912 1 98.62 82 THR A CA 1
ATOM 631 C C . THR A 1 82 ? 14.773 -6.016 -2.766 1 98.62 82 THR A C 1
ATOM 633 O O . THR A 1 82 ? 14.211 -5.008 -2.336 1 98.62 82 THR A O 1
ATOM 636 N N . VAL A 1 83 ? 15.25 -6.051 -3.93 1 98.56 83 VAL A N 1
ATOM 637 C CA . VAL A 1 83 ? 15.242 -4.879 -4.801 1 98.56 83 VAL A CA 1
ATOM 638 C C . VAL A 1 83 ? 13.797 -4.457 -5.082 1 98.56 83 VAL A C 1
ATOM 640 O O . VAL A 1 83 ? 13.453 -3.281 -4.957 1 98.56 83 VAL A O 1
ATOM 643 N N . VAL A 1 84 ? 12.953 -5.406 -5.426 1 98.38 84 VAL A N 1
ATOM 644 C CA . VAL A 1 84 ? 11.562 -5.105 -5.762 1 98.38 84 VAL A CA 1
ATOM 645 C C . VAL A 1 84 ? 10.844 -4.57 -4.531 1 98.38 84 VAL A C 1
ATOM 647 O O . VAL A 1 84 ? 10.148 -3.551 -4.605 1 98.38 84 VAL A O 1
ATOM 650 N N . LEU A 1 85 ? 11.055 -5.207 -3.375 1 98.69 85 LEU A N 1
ATOM 651 C CA . LEU A 1 85 ? 10.391 -4.801 -2.141 1 98.69 85 LEU A CA 1
ATOM 652 C C . LEU A 1 85 ? 10.852 -3.414 -1.706 1 98.69 85 LEU A C 1
ATOM 654 O O . LEU A 1 85 ? 10.062 -2.625 -1.19 1 98.69 85 LEU A O 1
ATOM 658 N N . VAL A 1 86 ? 12.086 -3.094 -1.936 1 98.81 86 VAL A N 1
ATOM 659 C CA . VAL A 1 86 ? 12.617 -1.777 -1.605 1 98.81 86 VAL A CA 1
ATOM 660 C C . VAL A 1 86 ? 11.969 -0.719 -2.494 1 98.81 86 VAL A C 1
ATOM 662 O O . VAL A 1 86 ? 11.555 0.338 -2.012 1 98.81 86 VAL A O 1
ATOM 665 N N . VAL A 1 87 ? 11.836 -1.004 -3.715 1 98.5 87 VAL A N 1
ATOM 666 C CA . VAL A 1 87 ? 11.266 -0.052 -4.664 1 98.5 87 VAL A CA 1
ATOM 667 C C . VAL A 1 87 ? 9.812 0.247 -4.285 1 98.5 87 VAL A C 1
ATOM 669 O O . VAL A 1 87 ? 9.406 1.409 -4.258 1 98.5 87 VAL A O 1
ATOM 672 N N . TYR A 1 88 ? 9.055 -0.794 -4.004 1 98.25 88 TYR A N 1
ATOM 673 C CA . TYR A 1 88 ? 7.66 -0.608 -3.625 1 98.25 88 TYR A CA 1
ATOM 674 C C . TYR A 1 88 ? 7.551 0.19 -2.33 1 98.25 88 TYR A C 1
ATOM 676 O O . TYR A 1 88 ? 6.742 1.116 -2.232 1 98.25 88 TYR A O 1
ATOM 684 N N . SER A 1 89 ? 8.367 -0.17 -1.38 1 98.56 89 SER A N 1
ATOM 685 C CA . SER A 1 89 ? 8.367 0.544 -0.107 1 98.56 89 SER A CA 1
ATOM 686 C C . SER A 1 89 ? 8.781 2 -0.29 1 98.56 89 SER A C 1
ATOM 688 O O . SER A 1 89 ? 8.273 2.887 0.404 1 98.56 89 SER A O 1
ATOM 690 N N . GLU A 1 90 ? 9.711 2.205 -1.226 1 98.5 90 GLU A N 1
ATOM 691 C CA . GLU A 1 90 ? 10.195 3.559 -1.483 1 98.5 90 GLU A CA 1
ATOM 692 C C . GLU A 1 90 ? 9.055 4.48 -1.912 1 98.5 90 GLU A C 1
ATOM 694 O O . GLU A 1 90 ? 8.961 5.617 -1.451 1 98.5 90 GLU A O 1
ATOM 699 N N . TYR A 1 91 ? 8.219 3.988 -2.754 1 98.31 91 TYR A N 1
ATOM 700 C CA . TYR A 1 91 ? 7.117 4.82 -3.229 1 98.31 91 TYR A CA 1
ATOM 701 C C . TYR A 1 91 ? 6.211 5.23 -2.074 1 98.31 91 TYR A C 1
ATOM 703 O O . TYR A 1 91 ? 5.879 6.406 -1.928 1 98.31 91 TYR A O 1
ATOM 711 N N . VAL A 1 92 ? 5.801 4.293 -1.286 1 97.75 92 VAL A N 1
ATOM 712 C CA . VAL A 1 92 ? 4.863 4.543 -0.197 1 97.75 92 VAL A CA 1
ATOM 713 C C . VAL A 1 92 ? 5.484 5.516 0.805 1 97.75 92 VAL A C 1
ATOM 715 O O . VAL A 1 92 ? 4.836 6.477 1.227 1 97.75 92 VAL A O 1
ATOM 718 N N . LEU A 1 93 ? 6.75 5.328 1.123 1 97.56 93 LEU A N 1
ATOM 719 C CA . LEU A 1 93 ? 7.434 6.176 2.094 1 97.56 93 LEU A CA 1
ATOM 720 C C . LEU A 1 93 ? 7.605 7.594 1.551 1 97.56 93 LEU A C 1
ATOM 722 O O . LEU A 1 93 ? 7.293 8.57 2.236 1 97.56 93 LEU A O 1
ATOM 726 N N . LEU A 1 94 ? 8.047 7.707 0.326 1 97.12 94 LEU A N 1
ATOM 727 C CA . LEU A 1 94 ? 8.266 9.031 -0.247 1 97.12 94 LEU A CA 1
ATOM 728 C C . LEU A 1 94 ? 6.957 9.805 -0.347 1 97.12 94 LEU A C 1
ATOM 730 O O . LEU A 1 94 ? 6.898 10.984 0.008 1 97.12 94 LEU A O 1
ATOM 734 N N . ARG A 1 95 ? 5.973 9.086 -0.812 1 95.44 95 ARG A N 1
ATOM 735 C CA . ARG A 1 95 ? 4.68 9.742 -0.978 1 95.44 95 ARG A CA 1
ATOM 736 C C . ARG A 1 95 ? 4.141 10.234 0.359 1 95.44 95 ARG A C 1
ATOM 738 O O . ARG A 1 95 ? 3.746 11.398 0.482 1 95.44 95 ARG A O 1
ATOM 745 N N . THR A 1 96 ? 4.195 9.445 1.372 1 94.38 96 THR A N 1
ATOM 746 C CA . THR A 1 96 ? 3.607 9.789 2.66 1 94.38 96 THR A CA 1
ATOM 747 C C . THR A 1 96 ? 4.484 10.797 3.404 1 94.38 96 THR A C 1
ATOM 749 O O . THR A 1 96 ? 3.977 11.734 4.023 1 94.38 96 THR A O 1
ATOM 752 N N . PHE A 1 97 ? 5.785 10.594 3.26 1 93.75 97 PHE A N 1
ATOM 753 C CA . PHE A 1 97 ? 6.699 11.492 3.953 1 93.75 97 PHE A CA 1
ATOM 754 C C . PHE A 1 97 ? 6.637 12.891 3.363 1 93.75 97 PHE A C 1
ATOM 756 O O . PHE A 1 97 ? 6.539 13.883 4.098 1 93.75 97 PHE A O 1
ATOM 763 N N . ILE A 1 98 ? 6.648 12.977 2.1 1 94.44 98 ILE A N 1
ATOM 764 C CA . ILE A 1 98 ? 6.629 14.273 1.421 1 94.44 98 ILE A CA 1
ATOM 765 C C . ILE A 1 98 ? 5.305 14.977 1.699 1 94.44 98 ILE A C 1
ATOM 767 O O . ILE A 1 98 ? 5.281 16.188 1.968 1 94.44 98 ILE A O 1
ATOM 771 N N . THR A 1 99 ? 4.234 14.203 1.646 1 92.5 99 THR A N 1
ATOM 772 C CA . THR A 1 99 ? 2.932 14.773 1.974 1 92.5 99 THR A CA 1
ATOM 773 C C . THR A 1 99 ? 2.912 15.289 3.41 1 92.5 99 THR A C 1
ATOM 775 O O . THR A 1 99 ? 2.387 16.375 3.678 1 92.5 99 THR A O 1
ATOM 778 N N . GLY A 1 100 ? 3.5 14.539 4.336 1 90.56 100 GLY A N 1
ATOM 779 C CA . GLY A 1 100 ? 3.586 14.969 5.719 1 90.56 100 GLY A CA 1
ATOM 780 C C . GLY A 1 100 ? 4.379 16.25 5.895 1 90.56 100 GLY A C 1
ATOM 781 O O . GLY A 1 100 ? 4 17.125 6.676 1 90.56 100 GLY A O 1
ATOM 782 N N . LEU A 1 101 ? 5.398 16.406 5.16 1 90.81 101 LEU A N 1
ATOM 783 C CA . LEU A 1 101 ? 6.238 17.594 5.234 1 90.81 101 LEU A CA 1
ATOM 784 C C . LEU A 1 101 ? 5.508 18.812 4.676 1 90.81 101 LEU A C 1
ATOM 786 O O . LEU A 1 101 ? 5.602 19.906 5.23 1 90.81 101 LEU A O 1
ATOM 790 N N . ARG A 1 102 ? 4.785 18.547 3.67 1 89.25 102 ARG A N 1
ATOM 791 C CA . ARG A 1 102 ? 4.09 19.641 2.996 1 89.25 102 ARG A CA 1
ATOM 792 C C . ARG A 1 102 ? 2.896 20.109 3.814 1 89.25 102 ARG A C 1
ATOM 794 O O . ARG A 1 102 ? 2.389 21.219 3.598 1 89.25 102 ARG A O 1
ATOM 801 N N . ALA A 1 103 ? 2.516 19.328 4.723 1 86.81 103 ALA A N 1
ATOM 802 C CA . ALA A 1 103 ? 1.359 19.672 5.547 1 86.81 103 ALA A CA 1
ATOM 803 C C . ALA A 1 103 ? 1.759 20.609 6.691 1 86.81 103 ALA A C 1
ATOM 805 O O . ALA A 1 103 ? 0.899 21.203 7.348 1 86.81 103 ALA A O 1
ATOM 806 N N . ILE A 1 104 ? 3.018 20.781 6.883 1 87 104 ILE A N 1
ATOM 807 C CA . ILE A 1 104 ? 3.508 21.625 7.969 1 87 104 ILE A CA 1
ATOM 808 C C . ILE A 1 104 ? 3.277 23.094 7.629 1 87 104 ILE A C 1
ATOM 810 O O . ILE A 1 104 ? 3.541 23.531 6.504 1 87 104 ILE A O 1
ATOM 814 N N . ASP A 1 105 ? 2.824 23.828 8.617 1 86.06 105 ASP A N 1
ATOM 815 C CA . ASP A 1 105 ? 2.621 25.266 8.469 1 86.06 105 ASP A CA 1
ATOM 816 C C . ASP A 1 105 ? 3.918 25.969 8.07 1 86.06 105 ASP A C 1
ATOM 818 O O . ASP A 1 105 ? 4.898 25.938 8.82 1 86.06 105 ASP A O 1
ATOM 822 N N . PRO A 1 106 ? 3.838 26.609 7.008 1 88.31 106 PRO A N 1
ATOM 823 C CA . PRO A 1 106 ? 5.055 27.281 6.555 1 88.31 106 PRO A CA 1
ATOM 824 C C . PRO A 1 106 ? 5.543 28.344 7.543 1 88.31 106 PRO A C 1
ATOM 826 O O . PRO A 1 106 ? 6.746 28.625 7.609 1 88.31 106 PRO A O 1
ATOM 829 N N . SER A 1 107 ? 4.625 28.812 8.305 1 91.06 107 SER A N 1
ATOM 830 C CA . SER A 1 107 ? 5.012 29.828 9.273 1 91.06 107 SER A CA 1
ATOM 831 C C . SER A 1 107 ? 5.969 29.266 10.312 1 91.06 107 SER A C 1
ATOM 833 O O . SER A 1 107 ? 6.859 29.969 10.797 1 91.06 107 SER A O 1
ATOM 835 N N . LEU A 1 108 ? 5.766 28.031 10.633 1 90.19 108 LEU A N 1
ATOM 836 C CA . LEU A 1 108 ? 6.652 27.391 11.602 1 90.19 108 LEU A CA 1
ATOM 837 C C . LEU A 1 108 ? 8.062 27.266 11.031 1 90.19 108 LEU A C 1
ATOM 839 O O . LEU A 1 108 ? 9.047 27.438 11.758 1 90.19 108 LEU A O 1
ATOM 843 N N . VAL A 1 109 ? 8.109 27.047 9.797 1 90.38 109 VAL A N 1
ATOM 844 C CA . VAL A 1 109 ? 9.391 26.906 9.117 1 90.38 109 VAL A CA 1
ATOM 845 C C . VAL A 1 109 ? 10.055 28.266 8.977 1 90.38 109 VAL A C 1
ATOM 847 O O . VAL A 1 109 ? 11.258 28.406 9.211 1 90.38 109 VAL A O 1
ATOM 850 N N . GLU A 1 110 ? 9.281 29.203 8.695 1 93.06 110 GLU A N 1
ATOM 851 C CA . GLU A 1 110 ? 9.789 30.562 8.562 1 93.06 110 GLU A CA 1
ATOM 852 C C . GLU A 1 110 ? 10.328 31.078 9.891 1 93.06 110 GLU A C 1
ATOM 854 O O . GLU A 1 110 ? 11.375 31.734 9.93 1 93.06 110 GLU A O 1
ATOM 859 N N . VAL A 1 111 ? 9.555 30.812 10.859 1 94.69 111 VAL A N 1
ATOM 860 C CA . VAL A 1 111 ? 9.961 31.234 12.195 1 94.69 111 VAL A CA 1
ATOM 861 C C . VAL A 1 111 ? 11.289 30.578 12.562 1 94.69 111 VAL A C 1
ATOM 863 O O . VAL A 1 111 ? 12.172 31.219 13.133 1 94.69 111 VAL A O 1
ATOM 866 N N . ALA A 1 112 ? 11.414 29.328 12.25 1 94.06 112 ALA A N 1
ATOM 867 C CA . ALA A 1 112 ? 12.648 28.609 12.539 1 94.06 112 ALA A CA 1
ATOM 868 C C . ALA A 1 112 ? 13.836 29.25 11.812 1 94.06 112 ALA A C 1
ATOM 870 O O . ALA A 1 112 ? 14.898 29.453 12.398 1 94.06 112 ALA A O 1
ATOM 871 N N . TYR A 1 113 ? 13.641 29.594 10.602 1 93.12 113 TYR A N 1
ATOM 872 C CA . TYR A 1 113 ? 14.688 30.281 9.852 1 93.12 113 TYR A CA 1
ATOM 873 C C . TYR A 1 113 ? 14.953 31.672 10.438 1 93.12 113 TYR A C 1
ATOM 875 O O . TYR A 1 113 ? 16.109 32.094 10.492 1 93.12 113 TYR A O 1
ATOM 883 N N . GLY A 1 114 ? 13.938 32.281 10.836 1 95.38 114 GLY A N 1
ATOM 884 C CA . GLY A 1 114 ? 14.07 33.594 11.477 1 95.38 114 GLY A CA 1
ATOM 885 C C . GLY A 1 114 ? 14.883 33.531 12.758 1 95.38 114 GLY A C 1
ATOM 886 O O . GLY A 1 114 ? 15.539 34.531 13.125 1 95.38 114 GLY A O 1
ATOM 887 N N . MET A 1 115 ? 14.836 32.438 13.359 1 96.69 115 MET A N 1
ATOM 888 C CA . MET A 1 115 ? 15.594 32.25 14.586 1 96.69 115 MET A CA 1
ATOM 889 C C . MET A 1 115 ? 17.047 31.906 14.281 1 96.69 115 MET A C 1
ATOM 891 O O . MET A 1 115 ? 17.844 31.719 15.203 1 96.69 115 MET A O 1
ATOM 895 N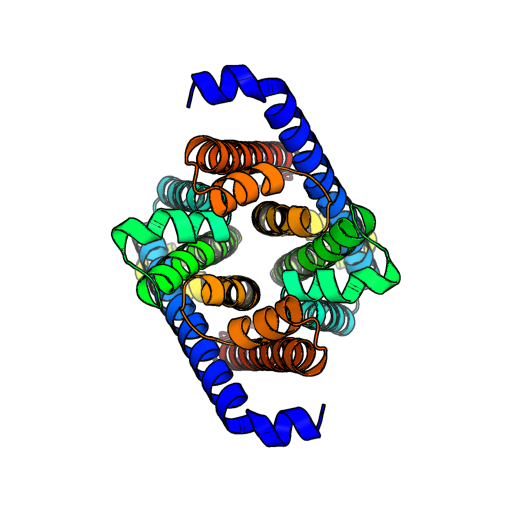 N . GLY A 1 116 ? 17.344 31.781 13 1 95.5 116 GLY A N 1
ATOM 896 C CA . GLY A 1 116 ? 18.734 31.562 12.602 1 95.5 116 GLY A CA 1
ATOM 897 C C . GLY A 1 116 ? 19.062 30.094 12.367 1 95.5 116 GLY A C 1
ATOM 898 O O . GLY A 1 116 ? 20.219 29.75 12.148 1 95.5 116 GLY A O 1
ATOM 899 N N . MET A 1 117 ? 18.094 29.281 12.352 1 94.81 117 MET A N 1
ATOM 900 C CA . MET A 1 117 ? 18.344 27.875 12.133 1 94.81 117 MET A CA 1
ATOM 901 C C . MET A 1 117 ? 18.781 27.609 10.695 1 94.81 117 MET A C 1
ATOM 903 O O . MET A 1 117 ? 18.297 28.266 9.766 1 94.81 117 MET A O 1
ATOM 907 N N . THR A 1 118 ? 19.688 26.594 10.625 1 93.19 118 THR A N 1
ATOM 908 C CA . THR A 1 118 ? 20.078 26.109 9.297 1 93.19 118 THR A CA 1
ATOM 909 C C . THR A 1 118 ? 19.031 25.156 8.742 1 93.19 118 THR A C 1
ATOM 911 O O . THR A 1 118 ? 18.141 24.703 9.477 1 93.19 118 THR A O 1
ATOM 914 N N . SER A 1 119 ? 19.156 24.859 7.488 1 87.5 119 SER A N 1
ATOM 915 C CA . SER A 1 119 ? 18.203 23.953 6.848 1 87.5 119 SER A CA 1
ATOM 916 C C . SER A 1 119 ? 18.203 22.578 7.52 1 87.5 119 SER A C 1
ATOM 918 O O . SER A 1 119 ? 17.156 21.969 7.68 1 87.5 119 SER A O 1
ATOM 920 N N . ARG A 1 120 ? 19.312 22.203 7.863 1 88.19 120 ARG A N 1
ATOM 921 C CA . ARG A 1 120 ? 19.438 20.922 8.531 1 88.19 120 ARG A CA 1
ATOM 922 C C . ARG A 1 120 ? 18.781 20.953 9.914 1 88.19 120 ARG A C 1
ATOM 924 O O . ARG A 1 120 ? 18.109 20 10.312 1 88.19 120 ARG A O 1
ATOM 931 N N . GLN A 1 121 ? 18.906 22.031 10.539 1 91.94 121 GLN A N 1
ATOM 932 C CA . GLN A 1 121 ? 18.297 22.188 11.852 1 91.94 121 GLN A CA 1
ATOM 933 C C . GLN A 1 121 ? 16.781 22.266 11.75 1 91.94 121 GLN A C 1
ATOM 935 O O . GLN A 1 121 ? 16.062 21.656 12.555 1 91.94 121 GLN A O 1
ATOM 940 N N . VAL A 1 122 ? 16.375 23.031 10.781 1 90.62 122 VAL A N 1
ATOM 941 C CA . VAL A 1 122 ? 14.938 23.156 10.562 1 90.62 122 VAL A CA 1
ATOM 942 C C . VAL A 1 122 ? 14.336 21.781 10.281 1 90.62 122 VAL A C 1
ATOM 944 O O . VAL A 1 122 ? 13.273 21.438 10.812 1 90.62 122 VAL A O 1
ATOM 947 N N . PHE A 1 123 ? 15.055 21.016 9.523 1 88.62 123 PHE A N 1
ATOM 948 C CA . PHE A 1 123 ? 14.562 19.688 9.172 1 88.62 123 PHE A CA 1
ATOM 949 C C . PHE A 1 123 ? 14.477 18.797 10.406 1 88.62 123 PHE A C 1
ATOM 951 O O . PHE A 1 123 ? 13.422 18.25 10.719 1 88.62 123 PHE A O 1
ATOM 958 N N . PHE A 1 124 ? 15.508 18.688 11.203 1 88.81 124 PHE A N 1
ATOM 959 C CA . PHE A 1 124 ? 15.602 17.703 12.273 1 88.81 124 PHE A CA 1
ATOM 960 C C . PHE A 1 124 ? 14.875 18.188 13.523 1 88.81 124 PHE A C 1
ATOM 962 O O . PHE A 1 124 ? 14.32 17.391 14.273 1 88.81 124 PHE A O 1
ATOM 969 N N . LYS A 1 125 ? 14.703 19.516 13.664 1 91.38 125 LYS A N 1
ATOM 970 C CA . LYS A 1 125 ? 14.164 20.031 14.922 1 91.38 125 LYS A CA 1
ATOM 971 C C . LYS A 1 125 ? 12.719 20.5 14.758 1 91.38 125 LYS A C 1
ATOM 973 O O . LYS A 1 125 ? 11.992 20.625 15.742 1 91.38 125 LYS A O 1
ATOM 978 N N . VAL A 1 126 ? 12.328 20.734 13.578 1 91.5 126 VAL A N 1
ATOM 979 C CA . VAL A 1 126 ? 10.992 21.281 13.383 1 91.5 126 VAL A CA 1
ATOM 980 C C . VAL A 1 126 ? 10.18 20.359 12.484 1 91.5 126 VAL A C 1
ATOM 982 O O . VAL A 1 126 ? 9.227 19.719 12.938 1 91.5 126 VAL A O 1
ATOM 985 N N . GLN A 1 127 ? 10.703 20.109 11.305 1 90.25 127 GLN A N 1
ATOM 986 C CA . GLN A 1 127 ? 9.906 19.406 10.305 1 90.25 127 GLN A CA 1
ATOM 987 C C . GLN A 1 127 ? 9.758 17.922 10.656 1 90.25 127 GLN A C 1
ATOM 989 O O . GLN A 1 127 ? 8.648 17.391 10.648 1 90.25 127 GLN A O 1
ATOM 994 N N . LEU A 1 128 ? 10.828 17.359 11.031 1 88.56 128 LEU A N 1
ATOM 995 C CA . LEU A 1 128 ? 10.812 15.922 11.289 1 88.56 128 LEU A CA 1
ATOM 996 C C . LEU A 1 128 ? 9.922 15.594 12.484 1 88.56 128 LEU A C 1
ATOM 998 O O . LEU A 1 128 ? 9.062 14.719 12.398 1 88.56 128 LEU A O 1
ATOM 1002 N N . PRO A 1 129 ? 10.047 16.312 13.531 1 89.56 129 PRO A N 1
ATOM 1003 C CA . PRO A 1 129 ? 9.164 16.047 14.672 1 89.56 129 PRO A CA 1
ATOM 1004 C C . PRO A 1 129 ? 7.688 16.281 14.344 1 89.56 129 PRO A C 1
ATOM 1006 O O . PRO A 1 129 ? 6.828 15.516 14.773 1 89.56 129 PRO A O 1
ATOM 1009 N N . LEU A 1 130 ? 7.43 17.281 13.594 1 87.56 130 LEU A N 1
ATOM 1010 C CA . LEU A 1 130 ? 6.051 17.594 13.258 1 87.56 130 LEU A CA 1
ATOM 1011 C C . LEU A 1 130 ? 5.48 16.594 12.266 1 87.56 130 LEU A C 1
ATOM 1013 O O . LEU A 1 130 ? 4.27 16.359 12.234 1 87.56 130 LEU A O 1
ATOM 1017 N N . ALA A 1 131 ? 6.367 15.93 11.531 1 89.06 131 ALA A N 1
ATOM 1018 C CA . ALA A 1 131 ? 5.93 14.992 10.508 1 89.06 131 ALA A CA 1
ATOM 1019 C C . ALA A 1 131 ? 5.91 13.562 11.039 1 89.06 131 ALA A C 1
ATOM 1021 O O . ALA A 1 131 ? 5.523 12.633 10.328 1 89.06 131 ALA A O 1
ATOM 1022 N N . THR A 1 132 ? 6.211 13.344 12.266 1 89.5 132 THR A N 1
ATOM 1023 C CA . THR A 1 132 ? 6.398 12.023 12.859 1 89.5 132 THR A CA 1
ATOM 1024 C C . THR A 1 132 ? 5.129 11.188 12.719 1 89.5 132 THR A C 1
ATOM 1026 O O . THR A 1 132 ? 5.188 10.031 12.297 1 89.5 132 THR A O 1
ATOM 1029 N N . PRO A 1 133 ? 3.938 11.75 12.953 1 86.38 133 PRO A N 1
ATOM 1030 C CA . PRO A 1 133 ? 2.734 10.93 12.805 1 86.38 133 PRO A CA 1
ATOM 1031 C C . PRO A 1 133 ? 2.525 10.438 11.375 1 86.38 133 PRO A C 1
ATOM 1033 O O . PRO A 1 133 ? 2.211 9.266 11.156 1 86.38 133 PRO A O 1
ATOM 1036 N N . ALA A 1 134 ? 2.785 11.328 10.484 1 86.5 134 ALA A N 1
ATOM 1037 C CA . ALA A 1 134 ? 2.639 10.953 9.078 1 86.5 134 ALA A CA 1
ATOM 1038 C C . ALA A 1 134 ? 3.688 9.922 8.672 1 86.5 134 ALA A C 1
ATOM 1040 O O . ALA A 1 134 ? 3.396 9.008 7.902 1 86.5 134 ALA A O 1
ATOM 1041 N N . ILE A 1 135 ? 4.883 10.07 9.188 1 90.38 135 ILE A N 1
ATOM 1042 C CA . ILE A 1 135 ? 5.98 9.156 8.883 1 90.38 135 ILE A CA 1
ATOM 1043 C C . ILE A 1 135 ? 5.633 7.754 9.375 1 90.38 135 ILE A C 1
ATOM 1045 O O . ILE A 1 135 ? 5.773 6.777 8.633 1 90.38 135 ILE A O 1
ATOM 1049 N N . PHE A 1 136 ? 5.117 7.656 10.531 1 93.12 136 PHE A N 1
ATOM 1050 C CA . PHE A 1 136 ? 4.82 6.348 11.094 1 93.12 136 PHE A CA 1
ATOM 1051 C C . PHE A 1 136 ? 3.6 5.73 10.422 1 93.12 136 PHE A C 1
ATOM 1053 O O . PHE A 1 136 ? 3.523 4.512 10.258 1 93.12 136 PHE A O 1
ATOM 1060 N N . SER A 1 137 ? 2.678 6.586 10.039 1 92.56 137 SER A N 1
ATOM 1061 C CA . SER A 1 137 ? 1.547 6.078 9.273 1 92.56 137 SER A CA 1
ATOM 1062 C C . SER A 1 137 ? 2.006 5.477 7.945 1 92.56 137 SER A C 1
ATOM 1064 O O . SER A 1 137 ? 1.562 4.391 7.566 1 92.56 137 SER A O 1
ATOM 1066 N N . GLY A 1 138 ? 2.914 6.156 7.301 1 94.06 138 GLY A N 1
ATOM 1067 C CA . GLY A 1 138 ? 3.49 5.648 6.066 1 94.06 138 GLY A CA 1
ATOM 1068 C C . GLY A 1 138 ? 4.285 4.367 6.262 1 94.06 138 GLY A C 1
ATOM 1069 O O . GLY A 1 138 ? 4.207 3.453 5.438 1 94.06 138 GLY A O 1
ATOM 1070 N N . LEU A 1 139 ? 4.965 4.328 7.34 1 96.75 139 LEU A N 1
ATOM 1071 C CA . LEU A 1 139 ? 5.758 3.148 7.664 1 96.75 139 LEU A CA 1
ATOM 1072 C C . LEU A 1 139 ? 4.859 1.94 7.91 1 96.75 139 LEU A C 1
ATOM 1074 O O . LEU A 1 139 ? 5.207 0.819 7.531 1 96.75 139 LEU A O 1
ATOM 1078 N N . GLN A 1 140 ? 3.805 2.195 8.562 1 97.12 140 GLN A N 1
ATOM 1079 C CA . GLN A 1 140 ? 2.889 1.093 8.836 1 97.12 140 GLN A CA 1
ATOM 1080 C C . GLN A 1 140 ? 2.273 0.555 7.547 1 97.12 140 GLN A C 1
ATOM 1082 O O . GLN A 1 140 ? 2.176 -0.66 7.363 1 97.12 140 GLN A O 1
ATOM 1087 N N . VAL A 1 141 ? 1.901 1.409 6.676 1 96.81 141 VAL A N 1
ATOM 1088 C CA . VAL A 1 141 ? 1.337 0.993 5.395 1 96.81 141 VAL A CA 1
ATOM 1089 C C . VAL A 1 141 ? 2.398 0.265 4.574 1 96.81 141 VAL A C 1
ATOM 1091 O O . VAL A 1 141 ? 2.125 -0.782 3.982 1 96.81 141 VAL A O 1
ATOM 1094 N N . ALA A 1 142 ? 3.592 0.805 4.582 1 98.25 142 ALA A N 1
ATOM 1095 C CA . ALA A 1 142 ? 4.688 0.166 3.857 1 98.25 142 ALA A CA 1
ATOM 1096 C C . ALA A 1 142 ? 4.977 -1.225 4.418 1 98.25 142 ALA A C 1
ATOM 1098 O O . ALA A 1 142 ? 5.199 -2.172 3.658 1 98.25 142 ALA A O 1
ATOM 1099 N N . LEU A 1 143 ? 4.969 -1.298 5.684 1 98.25 143 LEU A N 1
ATOM 1100 C CA . LEU A 1 143 ? 5.227 -2.576 6.336 1 98.25 143 LEU A CA 1
ATOM 1101 C C . LEU A 1 143 ? 4.164 -3.604 5.961 1 98.25 143 LEU A C 1
ATOM 1103 O O . LEU A 1 143 ? 4.488 -4.723 5.566 1 98.25 143 LEU A O 1
ATOM 1107 N N . ALA A 1 144 ? 2.941 -3.207 6.074 1 97.38 144 ALA A N 1
ATOM 1108 C CA . ALA A 1 144 ? 1.843 -4.129 5.793 1 97.38 144 ALA A CA 1
ATOM 1109 C C . ALA A 1 144 ? 1.859 -4.578 4.336 1 97.38 144 ALA A C 1
ATOM 1111 O O . ALA A 1 144 ? 1.713 -5.766 4.043 1 97.38 144 ALA A O 1
ATOM 1112 N N . SER A 1 145 ? 2.047 -3.648 3.436 1 96.94 145 SER A N 1
ATOM 1113 C CA . SER A 1 145 ? 2.055 -3.979 2.014 1 96.94 145 SER A CA 1
ATOM 1114 C C . SER A 1 145 ? 3.258 -4.844 1.655 1 96.94 145 SER A C 1
ATOM 1116 O O . SER A 1 145 ? 3.133 -5.805 0.888 1 96.94 145 SER A O 1
ATOM 1118 N N . THR A 1 146 ? 4.41 -4.52 2.219 1 97.94 146 THR A N 1
ATOM 1119 C CA . THR A 1 146 ? 5.613 -5.297 1.94 1 97.94 146 THR A CA 1
ATOM 1120 C C . THR A 1 146 ? 5.477 -6.719 2.469 1 97.94 146 THR A C 1
ATOM 1122 O O . THR A 1 146 ? 5.965 -7.668 1.851 1 97.94 146 THR A O 1
ATOM 1125 N N . MET A 1 147 ? 4.844 -6.84 3.607 1 98.19 147 MET A N 1
ATOM 1126 C CA . MET A 1 147 ? 4.582 -8.164 4.176 1 98.19 147 MET A CA 1
ATOM 1127 C C . MET A 1 147 ? 3.764 -9.016 3.213 1 98.19 147 MET A C 1
ATOM 1129 O O . MET A 1 147 ? 4.07 -10.188 3.008 1 98.19 147 MET A O 1
ATOM 1133 N N . SER A 1 148 ? 2.824 -8.414 2.629 1 96.06 148 SER A N 1
ATOM 1134 C CA . SER A 1 148 ? 1.957 -9.125 1.694 1 96.06 148 SER A CA 1
ATOM 1135 C C . SER A 1 148 ? 2.693 -9.461 0.402 1 96.06 148 SER A C 1
ATOM 1137 O O . SER A 1 148 ? 2.631 -10.594 -0.079 1 96.06 148 SER A O 1
ATOM 1139 N N . ILE A 1 149 ? 3.406 -8.5 -0.151 1 96.25 149 ILE A N 1
ATOM 1140 C CA . ILE A 1 149 ? 4.09 -8.672 -1.429 1 96.25 149 ILE A CA 1
ATOM 1141 C C . ILE A 1 149 ? 5.203 -9.703 -1.279 1 96.25 149 ILE A C 1
ATOM 1143 O O . ILE A 1 149 ? 5.461 -10.484 -2.197 1 96.25 149 ILE A O 1
ATOM 1147 N N . ALA A 1 150 ? 5.793 -9.758 -0.113 1 97.94 150 ALA A N 1
ATOM 1148 C CA . ALA A 1 150 ? 6.902 -10.672 0.144 1 97.94 150 ALA A CA 1
ATOM 1149 C C . ALA A 1 150 ? 6.461 -12.125 0.011 1 97.94 150 ALA A C 1
ATOM 1151 O O . ALA A 1 150 ? 7.277 -13.008 -0.283 1 97.94 150 ALA A O 1
ATOM 1152 N N . THR A 1 151 ? 5.184 -12.375 0.215 1 97.38 151 THR A N 1
ATOM 1153 C CA . THR A 1 151 ? 4.719 -13.75 0.056 1 97.38 151 THR A CA 1
ATOM 1154 C C . THR A 1 151 ? 4.844 -14.195 -1.397 1 97.38 151 THR A C 1
ATOM 1156 O O . THR A 1 151 ? 5.066 -15.383 -1.67 1 97.38 151 THR A O 1
ATOM 1159 N N . ILE A 1 152 ? 4.781 -13.266 -2.32 1 94.75 152 ILE A N 1
ATOM 1160 C CA . ILE A 1 152 ? 4.895 -13.562 -3.742 1 94.75 152 ILE A CA 1
ATOM 1161 C C . ILE A 1 152 ? 6.344 -13.906 -4.082 1 94.75 152 ILE A C 1
ATOM 1163 O O . ILE A 1 152 ? 6.605 -14.664 -5.02 1 94.75 152 ILE A O 1
ATOM 1167 N N . ALA A 1 153 ? 7.266 -13.477 -3.299 1 96.75 153 ALA A N 1
ATOM 1168 C CA . ALA A 1 153 ? 8.688 -13.68 -3.549 1 96.75 153 ALA A CA 1
ATOM 1169 C C . ALA A 1 153 ? 9.07 -15.148 -3.402 1 96.75 153 ALA A C 1
ATOM 1171 O O . ALA A 1 153 ? 10.125 -15.57 -3.883 1 96.75 153 ALA A O 1
ATOM 1172 N N . ALA A 1 154 ? 8.195 -15.906 -2.793 1 96.44 154 ALA A N 1
ATOM 1173 C CA . ALA A 1 154 ? 8.445 -17.344 -2.711 1 96.44 154 ALA A CA 1
ATOM 1174 C C . ALA A 1 154 ? 8.461 -17.969 -4.098 1 96.44 154 ALA A C 1
ATOM 1176 O O . ALA A 1 154 ? 9.125 -18.984 -4.316 1 96.44 154 ALA A O 1
ATOM 1177 N N . THR A 1 155 ? 7.805 -17.359 -5.031 1 93.62 155 THR A N 1
ATOM 1178 C CA . THR A 1 155 ? 7.707 -17.906 -6.379 1 93.62 155 THR A CA 1
ATOM 1179 C C . THR A 1 155 ? 9.047 -17.797 -7.105 1 93.62 155 THR A C 1
ATOM 1181 O O . THR A 1 155 ? 9.258 -18.453 -8.125 1 93.62 155 THR A O 1
ATOM 1184 N N . ILE A 1 156 ? 9.922 -16.984 -6.57 1 96.19 156 ILE A N 1
ATOM 1185 C CA . ILE A 1 156 ? 11.234 -16.844 -7.188 1 96.19 156 ILE A CA 1
ATOM 1186 C C . ILE A 1 156 ? 12.312 -17.359 -6.227 1 96.19 156 ILE A C 1
ATOM 1188 O O . ILE A 1 156 ? 13.461 -16.906 -6.277 1 96.19 156 ILE A O 1
ATOM 1192 N N . ASN A 1 157 ? 11.922 -18.109 -5.301 1 96.62 157 ASN A N 1
ATOM 1193 C CA . ASN A 1 157 ? 12.797 -18.844 -4.383 1 96.62 157 ASN A CA 1
ATOM 1194 C C . ASN A 1 157 ? 13.477 -17.891 -3.396 1 96.62 157 ASN A C 1
ATOM 1196 O O . ASN A 1 157 ? 14.656 -18.062 -3.074 1 96.62 157 ASN A O 1
ATOM 1200 N N . ALA A 1 158 ? 12.742 -16.875 -2.969 1 97.25 158 ALA A N 1
ATOM 1201 C CA . ALA A 1 158 ? 13.289 -15.977 -1.964 1 97.25 158 ALA A CA 1
ATOM 1202 C C . ALA A 1 158 ? 12.961 -16.453 -0.554 1 97.25 158 ALA A C 1
ATOM 1204 O O . ALA A 1 158 ? 13.398 -15.852 0.431 1 97.25 158 ALA A O 1
ATOM 1205 N N . GLY A 1 159 ? 12.172 -17.531 -0.491 1 97.12 159 GLY A N 1
ATOM 1206 C CA . GLY A 1 159 ? 11.797 -18.078 0.802 1 97.12 159 GLY A CA 1
ATOM 1207 C C . GLY A 1 159 ? 10.641 -17.344 1.454 1 97.12 159 GLY A C 1
ATOM 1208 O O . GLY A 1 159 ? 9.828 -16.719 0.768 1 97.12 159 GLY A O 1
ATOM 1209 N N . GLY A 1 160 ? 10.477 -17.609 2.742 1 98.38 160 GLY A N 1
ATOM 1210 C CA . GLY A 1 160 ? 9.453 -16.922 3.508 1 98.38 160 GLY A CA 1
ATOM 1211 C C . GLY A 1 160 ? 8.148 -17.672 3.588 1 98.38 160 GLY A C 1
ATOM 1212 O O . GLY A 1 160 ? 8.062 -18.828 3.162 1 98.38 160 GLY A O 1
ATOM 1213 N N . LEU A 1 161 ? 7.184 -17.031 4.055 1 98.62 161 LEU A N 1
ATOM 1214 C CA . LEU A 1 161 ? 5.914 -17.656 4.398 1 98.62 161 LEU A CA 1
ATOM 1215 C C . LEU A 1 161 ? 5.086 -17.938 3.146 1 98.62 161 LEU A C 1
ATOM 1217 O O . LEU A 1 161 ? 4.117 -18.703 3.193 1 98.62 161 LEU A O 1
ATOM 1221 N N . GLY A 1 162 ? 5.523 -17.297 2.074 1 97.69 162 GLY A N 1
ATOM 1222 C CA . GLY A 1 162 ? 4.898 -17.641 0.808 1 97.69 162 GLY A CA 1
ATOM 1223 C C . GLY A 1 162 ? 5.023 -19.109 0.456 1 97.69 162 GLY A C 1
ATOM 1224 O O . GLY A 1 162 ? 4.168 -19.656 -0.236 1 97.69 162 GLY A O 1
ATOM 1225 N N . ASN A 1 163 ? 6.074 -19.766 0.929 1 98 163 ASN A N 1
ATOM 1226 C CA . ASN A 1 163 ? 6.262 -21.203 0.685 1 98 163 ASN A CA 1
ATOM 1227 C C . ASN A 1 163 ? 5.086 -22.016 1.209 1 98 163 ASN A C 1
ATOM 1229 O O . ASN A 1 163 ? 4.582 -22.906 0.515 1 98 163 ASN A O 1
ATOM 1233 N N . LEU A 1 164 ? 4.688 -21.688 2.414 1 97.56 164 LEU A N 1
ATOM 1234 C CA . LEU A 1 164 ? 3.564 -22.391 3.02 1 97.56 164 LEU A CA 1
ATOM 1235 C C . LEU A 1 164 ? 2.27 -22.109 2.268 1 97.56 164 LEU A C 1
ATOM 1237 O O . LEU A 1 164 ? 1.484 -23.016 2.004 1 97.56 164 LEU A O 1
ATOM 1241 N N . LEU A 1 165 ? 2.084 -20.859 1.908 1 97 165 LEU A N 1
ATOM 1242 C CA . LEU A 1 165 ? 0.863 -20.453 1.226 1 97 165 LEU A CA 1
ATOM 1243 C C . LEU A 1 165 ? 0.735 -21.141 -0.125 1 97 165 LEU A C 1
ATOM 1245 O O . LEU A 1 165 ? -0.3 -21.75 -0.424 1 97 165 LEU A O 1
ATOM 1249 N N . PHE A 1 166 ? 1.793 -21.141 -0.86 1 94.88 166 PHE A N 1
ATOM 1250 C CA . PHE A 1 166 ? 1.744 -21.719 -2.195 1 94.88 166 PHE A CA 1
ATOM 1251 C C . PHE A 1 166 ? 1.708 -23.25 -2.119 1 94.88 166 PHE A C 1
ATOM 1253 O O . PHE A 1 166 ? 1.086 -23.891 -2.959 1 94.88 166 PHE A O 1
ATOM 1260 N N . GLU A 1 167 ? 2.346 -23.797 -1.123 1 95.56 167 GLU A N 1
ATOM 1261 C CA . GLU A 1 167 ? 2.197 -25.234 -0.898 1 95.56 167 GLU A CA 1
ATOM 1262 C C . GLU A 1 167 ? 0.736 -25.609 -0.664 1 95.56 167 GLU A C 1
ATOM 1264 O O . GLU A 1 167 ? 0.226 -26.562 -1.271 1 95.56 167 GLU A O 1
ATOM 1269 N N . GLY A 1 168 ? 0.092 -24.875 0.249 1 95.38 168 GLY A N 1
ATOM 1270 C CA . GLY A 1 168 ? -1.312 -25.141 0.525 1 95.38 168 GLY A CA 1
ATOM 1271 C C . GLY A 1 168 ? -2.201 -24.969 -0.691 1 95.38 168 GLY A C 1
ATOM 1272 O O . GLY A 1 168 ? -3.082 -25.797 -0.943 1 95.38 168 GLY A O 1
ATOM 1273 N N . LEU A 1 169 ? -1.938 -24.016 -1.483 1 91.44 169 LEU A N 1
ATOM 1274 C CA . LEU A 1 169 ? -2.756 -23.719 -2.654 1 91.44 169 LEU A CA 1
ATOM 1275 C C . LEU A 1 169 ? -2.535 -24.766 -3.748 1 91.44 169 LEU A C 1
ATOM 1277 O O . LEU A 1 169 ? -3.494 -25.234 -4.359 1 91.44 169 LEU A O 1
ATOM 1281 N N . GLN A 1 170 ? -1.299 -25.078 -3.934 1 91.38 170 GLN A N 1
ATOM 1282 C CA . GLN A 1 170 ? -0.954 -26 -5.008 1 91.38 170 GLN A CA 1
ATOM 1283 C C . GLN A 1 170 ? -1.417 -27.422 -4.676 1 91.38 170 GLN A C 1
ATOM 1285 O O . GLN A 1 170 ? -1.859 -28.156 -5.562 1 91.38 170 GLN A O 1
ATOM 1290 N N . THR A 1 171 ? -1.364 -27.734 -3.391 1 93.62 171 THR A N 1
ATOM 1291 C CA . THR A 1 171 ? -1.746 -29.078 -2.982 1 93.62 171 THR A CA 1
ATOM 1292 C C . THR A 1 171 ? -3.199 -29.125 -2.516 1 93.62 171 THR A C 1
ATOM 1294 O O . THR A 1 171 ? -3.732 -30.188 -2.205 1 93.62 171 THR A O 1
ATOM 1297 N N . GLN A 1 172 ? -3.787 -27.969 -2.43 1 91.81 172 GLN A N 1
ATOM 1298 C CA . GLN A 1 172 ? -5.16 -27.828 -1.953 1 91.81 172 GLN A CA 1
ATOM 1299 C C . GLN A 1 172 ? -5.309 -28.375 -0.537 1 91.81 172 GLN A C 1
ATOM 1301 O O . GLN A 1 172 ? -6.266 -29.094 -0.242 1 91.81 172 GLN A O 1
ATOM 1306 N N . GLN A 1 173 ? -4.27 -28.203 0.256 1 94.81 173 GLN A N 1
ATOM 1307 C CA . GLN A 1 173 ? -4.293 -28.562 1.668 1 94.81 173 GLN A CA 1
ATOM 1308 C C . GLN A 1 173 ? -4.473 -27.344 2.553 1 94.81 173 GLN A C 1
ATOM 1310 O O . GLN A 1 173 ? -3.684 -26.391 2.479 1 94.81 173 GLN A O 1
ATOM 1315 N N . LEU A 1 174 ? -5.375 -27.5 3.43 1 94.81 174 LEU A N 1
ATOM 1316 C CA . LEU A 1 174 ? -5.773 -26.359 4.234 1 94.81 174 LEU A CA 1
ATOM 1317 C C . LEU A 1 174 ? -4.742 -26.062 5.32 1 94.81 174 LEU A C 1
ATOM 1319 O O . LEU A 1 174 ? -4.441 -24.906 5.609 1 94.81 174 LEU A O 1
ATOM 1323 N N . PRO A 1 175 ? -4.137 -27.031 5.871 1 97.06 175 PRO A N 1
ATOM 1324 C CA . PRO A 1 175 ? -3.281 -26.734 7.023 1 97.06 175 PRO A CA 1
ATOM 1325 C C . PRO A 1 175 ? -2.092 -25.844 6.656 1 97.06 175 PRO A C 1
ATOM 1327 O O . PRO A 1 175 ? -1.852 -24.828 7.309 1 97.06 175 PRO A O 1
ATOM 1330 N N . PRO A 1 176 ? -1.368 -26.172 5.578 1 97.31 176 PRO A N 1
ATOM 1331 C CA . PRO A 1 176 ? -0.274 -25.25 5.238 1 97.31 176 PRO A CA 1
ATOM 1332 C C . PRO A 1 176 ? -0.767 -23.859 4.848 1 97.31 176 PRO A C 1
ATOM 1334 O O . PRO A 1 176 ? -0.128 -22.859 5.184 1 97.31 176 PRO A O 1
ATOM 1337 N N . LEU A 1 177 ? -1.838 -23.781 4.176 1 96.88 177 LEU A N 1
ATOM 1338 C CA . LEU A 1 177 ? -2.41 -22.5 3.795 1 96.88 177 LEU A CA 1
ATOM 1339 C C . LEU A 1 177 ? -2.756 -21.672 5.027 1 96.88 177 LEU A C 1
ATOM 1341 O O . LEU A 1 177 ? -2.381 -20.5 5.121 1 96.88 177 LEU A O 1
ATOM 1345 N N . LEU A 1 178 ? -3.391 -22.281 5.988 1 97.62 178 LEU A N 1
ATOM 1346 C CA . LEU A 1 178 ? -3.857 -21.578 7.176 1 97.62 178 LEU A CA 1
ATOM 1347 C C . LEU A 1 178 ? -2.688 -21.188 8.07 1 97.62 178 LEU A C 1
ATOM 1349 O O . LEU A 1 178 ? -2.676 -20.109 8.656 1 97.62 178 LEU A O 1
ATOM 1353 N N . TRP A 1 179 ? -1.737 -22.031 8.141 1 97.94 179 TRP A N 1
ATOM 1354 C CA . TRP A 1 179 ? -0.577 -21.688 8.953 1 97.94 179 TRP A CA 1
ATOM 1355 C C . TRP A 1 179 ? 0.226 -20.562 8.297 1 97.94 179 TRP A C 1
ATOM 1357 O O . TRP A 1 179 ? 0.802 -19.719 8.984 1 97.94 179 TRP A O 1
ATOM 1367 N N . GLY A 1 180 ? 0.324 -20.578 6.898 1 98 180 GLY A N 1
ATOM 1368 C CA . GLY A 1 180 ? 0.92 -19.438 6.207 1 98 180 GLY A CA 1
ATOM 1369 C C . GLY A 1 180 ? 0.225 -18.125 6.5 1 98 180 GLY A C 1
ATOM 1370 O O . GLY A 1 180 ? 0.881 -17.109 6.742 1 98 180 GLY A O 1
ATOM 1371 N N . ILE A 1 181 ? -1.075 -18.141 6.555 1 98.06 181 ILE A N 1
ATOM 1372 C CA . ILE A 1 181 ? -1.887 -16.969 6.828 1 98.06 181 ILE A CA 1
ATOM 1373 C C . ILE A 1 181 ? -1.688 -16.531 8.281 1 98.06 181 ILE A C 1
ATOM 1375 O O . ILE A 1 181 ? -1.394 -15.359 8.547 1 98.06 181 ILE A O 1
ATOM 1379 N N . ILE A 1 182 ? -1.774 -17.453 9.188 1 98.19 182 ILE A N 1
ATOM 1380 C CA . ILE A 1 182 ? -1.684 -17.172 10.609 1 98.19 182 ILE A CA 1
ATOM 1381 C C . ILE A 1 182 ? -0.329 -16.547 10.93 1 98.19 182 ILE A C 1
ATOM 1383 O O . ILE A 1 182 ? -0.257 -15.516 11.617 1 98.19 182 ILE A O 1
ATOM 1387 N N . MET A 1 183 ? 0.687 -17.141 10.383 1 98.56 183 MET A N 1
ATOM 1388 C CA . MET A 1 183 ? 2.029 -16.656 10.695 1 98.56 183 MET A CA 1
ATOM 1389 C C . MET A 1 183 ? 2.283 -15.297 10.039 1 98.56 183 MET A C 1
ATOM 1391 O O . MET A 1 183 ? 2.932 -14.43 10.633 1 98.56 183 MET A O 1
ATOM 1395 N N . THR A 1 184 ? 1.806 -15.086 8.844 1 98.5 184 THR A N 1
ATOM 1396 C CA . THR A 1 184 ? 1.973 -13.797 8.188 1 98.5 184 THR A CA 1
ATOM 1397 C C . THR A 1 184 ? 1.213 -12.703 8.938 1 98.5 184 THR A C 1
ATOM 1399 O O . THR A 1 184 ? 1.737 -11.609 9.148 1 98.5 184 THR A O 1
ATOM 1402 N N . VAL A 1 185 ? 0 -13.016 9.32 1 98.25 185 VAL A N 1
ATOM 1403 C CA . VAL A 1 185 ? -0.817 -12.07 10.062 1 98.25 185 VAL A CA 1
ATOM 1404 C C . VAL A 1 185 ? -0.146 -11.742 11.398 1 98.25 185 VAL A C 1
ATOM 1406 O O . VAL A 1 185 ? -0.013 -10.57 11.766 1 98.25 185 VAL A O 1
ATOM 1409 N N . ALA A 1 186 ? 0.315 -12.734 12.062 1 98.44 186 ALA A N 1
ATOM 1410 C CA . ALA A 1 186 ? 0.984 -12.547 13.352 1 98.44 186 ALA A CA 1
ATOM 1411 C C . ALA A 1 186 ? 2.234 -11.688 13.195 1 98.44 186 ALA A C 1
ATOM 1413 O O . ALA A 1 186 ? 2.453 -10.758 13.977 1 98.44 186 ALA A O 1
ATOM 1414 N N . LEU A 1 187 ? 3.006 -12.023 12.234 1 98.5 187 LEU A N 1
ATOM 1415 C CA . LEU A 1 187 ? 4.234 -11.273 12 1 98.5 187 LEU A CA 1
ATOM 1416 C C . LEU A 1 187 ? 3.93 -9.82 11.664 1 98.5 187 LEU A C 1
ATOM 1418 O O . LEU A 1 187 ? 4.629 -8.914 12.117 1 98.5 187 LEU A O 1
ATOM 1422 N N . THR A 1 188 ? 2.939 -9.602 10.844 1 98.31 188 THR A N 1
ATOM 1423 C CA . THR A 1 188 ? 2.549 -8.25 10.461 1 98.31 188 THR A CA 1
ATOM 1424 C C . THR A 1 188 ? 2.098 -7.453 11.68 1 98.31 188 THR A C 1
ATOM 1426 O O . THR A 1 188 ? 2.562 -6.332 11.906 1 98.31 188 THR A O 1
ATOM 1429 N N . LEU A 1 189 ? 1.279 -8.016 12.516 1 97.25 189 LEU A N 1
ATOM 1430 C CA . LEU A 1 189 ? 0.725 -7.324 13.672 1 97.25 189 LEU A CA 1
ATOM 1431 C C . LEU A 1 189 ? 1.801 -7.074 14.727 1 97.25 189 LEU A C 1
ATOM 1433 O O . LEU A 1 189 ? 1.831 -6.008 15.344 1 97.25 189 LEU A O 1
ATOM 1437 N N . VAL A 1 190 ? 2.658 -7.992 14.883 1 97.94 190 VAL A N 1
ATOM 1438 C CA . VAL A 1 190 ? 3.762 -7.816 15.828 1 97.94 190 VAL A CA 1
ATOM 1439 C C . VAL A 1 190 ? 4.672 -6.688 15.352 1 97.94 190 VAL A C 1
ATOM 1441 O O . VAL A 1 190 ? 5.098 -5.848 16.141 1 97.94 190 VAL A O 1
ATOM 1444 N N . SER A 1 191 ? 4.977 -6.672 14.086 1 98.25 191 SER A N 1
ATOM 1445 C CA . SER A 1 191 ? 5.836 -5.637 13.523 1 98.25 191 SER A CA 1
ATOM 1446 C C . SER A 1 191 ? 5.191 -4.258 13.641 1 98.25 191 SER A C 1
ATOM 1448 O O . SER A 1 191 ? 5.871 -3.275 13.945 1 98.25 191 SER A O 1
ATOM 1450 N N . ILE A 1 192 ? 3.906 -4.207 13.414 1 96.44 192 ILE A N 1
ATOM 1451 C CA . ILE A 1 192 ? 3.193 -2.941 13.555 1 96.44 192 ILE A CA 1
ATOM 1452 C C . ILE A 1 192 ? 3.215 -2.49 15.016 1 96.44 192 ILE A C 1
ATOM 1454 O O . ILE A 1 192 ? 3.408 -1.308 15.297 1 96.44 192 ILE A O 1
ATOM 1458 N N . ALA A 1 193 ? 3.041 -3.396 15.93 1 95.56 193 ALA A N 1
ATOM 1459 C CA . ALA A 1 193 ? 3.086 -3.078 17.359 1 95.56 193 ALA A CA 1
ATOM 1460 C C . ALA A 1 193 ? 4.457 -2.539 17.75 1 95.56 193 ALA A C 1
ATOM 1462 O O . ALA A 1 193 ? 4.555 -1.592 18.531 1 95.56 193 ALA A O 1
ATOM 1463 N N . ILE A 1 194 ? 5.426 -3.09 17.219 1 96.69 194 ILE A N 1
ATOM 1464 C CA . ILE A 1 194 ? 6.785 -2.633 17.5 1 96.69 194 ILE A CA 1
ATOM 1465 C C . ILE A 1 194 ? 6.965 -1.21 16.969 1 96.69 194 ILE A C 1
ATOM 1467 O O . ILE A 1 194 ? 7.535 -0.358 17.656 1 96.69 194 ILE A O 1
ATOM 1471 N N . LEU A 1 195 ? 6.445 -0.946 15.797 1 94.94 195 LEU A N 1
ATOM 1472 C CA . LEU A 1 195 ? 6.531 0.39 15.219 1 94.94 195 LEU A CA 1
ATOM 1473 C C . LEU A 1 195 ? 5.801 1.407 16.078 1 94.94 195 LEU A C 1
ATOM 1475 O O . LEU A 1 195 ? 6.273 2.529 16.266 1 94.94 195 LEU A O 1
ATOM 1479 N N . ARG A 1 196 ? 4.719 0.998 16.594 1 91.69 196 ARG A N 1
ATOM 1480 C CA . ARG A 1 196 ? 3.939 1.891 17.453 1 91.69 196 ARG A CA 1
ATOM 1481 C C . ARG A 1 196 ? 4.684 2.207 18.734 1 91.69 196 ARG A C 1
ATOM 1483 O O . ARG A 1 196 ? 4.648 3.34 19.219 1 91.69 196 ARG A O 1
ATOM 1490 N N . ILE A 1 197 ? 5.312 1.245 19.312 1 93.62 197 ILE A N 1
ATOM 1491 C CA . ILE A 1 197 ? 6.094 1.434 20.531 1 93.62 197 ILE A CA 1
ATOM 1492 C C . ILE A 1 197 ? 7.266 2.373 20.25 1 93.62 197 ILE A C 1
ATOM 1494 O O . ILE A 1 197 ? 7.547 3.277 21.031 1 93.62 197 ILE A O 1
ATOM 1498 N N . LEU A 1 198 ? 7.828 2.223 19.094 1 92.19 198 LEU A N 1
ATOM 1499 C CA . LEU A 1 198 ? 8.938 3.084 18.703 1 92.19 198 LEU A CA 1
ATOM 1500 C C . LEU A 1 198 ? 8.461 4.52 18.5 1 92.19 198 LEU A C 1
ATOM 1502 O O . LEU A 1 198 ? 9.172 5.469 18.844 1 92.19 198 LEU A O 1
ATOM 1506 N N . GLN A 1 199 ? 7.328 4.648 17.906 1 89.69 199 GLN A N 1
ATOM 1507 C CA . GLN A 1 199 ? 6.75 5.973 17.703 1 89.69 199 GLN A CA 1
ATOM 1508 C C . GLN A 1 199 ? 6.551 6.699 19.016 1 89.69 199 GLN A C 1
ATOM 1510 O O . GLN A 1 199 ? 6.805 7.902 19.125 1 89.69 199 GLN A O 1
ATOM 1515 N N . HIS A 1 200 ? 6.105 6.031 20.062 1 86.25 200 HIS A N 1
ATOM 1516 C CA . HIS A 1 200 ? 5.844 6.602 21.375 1 86.25 200 HIS A CA 1
ATOM 1517 C C . HIS A 1 200 ? 7.125 7.133 22.016 1 86.25 200 HIS A C 1
ATOM 1519 O O . HIS A 1 200 ? 7.113 8.188 22.656 1 86.25 200 HIS A O 1
ATOM 1525 N N . PHE A 1 201 ? 8.156 6.547 21.609 1 84 201 PHE A N 1
ATOM 1526 C CA . PHE A 1 201 ? 9.43 6.945 22.219 1 84 201 PHE A CA 1
ATOM 1527 C C . PHE A 1 201 ? 10.047 8.109 21.453 1 84 201 PHE A C 1
ATOM 1529 O O . PHE A 1 201 ? 10.859 8.852 22 1 84 201 PHE A O 1
ATOM 1536 N N . LEU A 1 202 ? 9.641 8.328 20.219 1 78.06 202 LEU A N 1
ATOM 1537 C CA . LEU A 1 202 ? 10.234 9.359 19.391 1 78.06 202 LEU A CA 1
ATOM 1538 C C . LEU A 1 202 ? 9.367 10.609 19.375 1 78.06 202 LEU A C 1
ATOM 1540 O O . LEU A 1 202 ? 9.766 11.648 18.844 1 78.06 202 LEU A O 1
ATOM 1544 N N . ARG A 1 203 ? 8.117 10.625 19.812 1 69.19 203 ARG A N 1
ATOM 1545 C CA . ARG A 1 203 ? 7.234 11.789 19.875 1 69.19 203 ARG A CA 1
ATOM 1546 C C . ARG A 1 203 ? 7.84 12.891 20.75 1 69.19 203 ARG A C 1
ATOM 1548 O O . ARG A 1 203 ? 8.281 12.633 21.859 1 69.19 203 ARG A O 1
ATOM 1555 N N . PRO A 1 204 ? 8.102 14.047 20.031 1 58.28 204 PRO A N 1
ATOM 1556 C CA . PRO A 1 204 ? 8.578 15.125 20.906 1 58.28 204 PRO A CA 1
ATOM 1557 C C . PRO A 1 204 ? 7.547 15.516 21.969 1 58.28 204 PRO A C 1
ATOM 1559 O O . PRO A 1 204 ? 6.34 15.383 21.734 1 58.28 204 PRO A O 1
ATOM 1562 N N . ARG A 1 205 ? 7.707 15.508 23.266 1 48.56 205 ARG A N 1
ATOM 1563 C CA . ARG A 1 205 ? 6.984 15.906 24.469 1 48.56 205 ARG A CA 1
ATOM 1564 C C . ARG A 1 205 ? 6.238 17.219 24.266 1 48.56 205 ARG A C 1
ATOM 1566 O O . ARG A 1 205 ? 5.719 17.797 25.219 1 48.56 205 ARG A O 1
ATOM 1573 N N . PHE A 1 206 ? 6.121 17.828 23.172 1 42.47 206 PHE A N 1
ATOM 1574 C CA . PHE A 1 206 ? 5.562 19.172 23.359 1 42.47 206 PHE A CA 1
ATOM 1575 C C . PHE A 1 206 ? 4.047 19.109 23.516 1 42.47 206 PHE A C 1
ATOM 1577 O O . PHE A 1 206 ? 3.395 20.141 23.688 1 42.47 206 PHE A O 1
ATOM 1584 N N . SER A 1 207 ? 3.354 18.094 22.984 1 41.22 207 SER A N 1
ATOM 1585 C CA . SER A 1 207 ? 1.905 18.266 23 1 41.22 207 SER A CA 1
ATOM 1586 C C . SER A 1 207 ? 1.359 18.234 24.422 1 41.22 207 SER A C 1
ATOM 1588 O O . SER A 1 207 ? 0.163 18.453 24.641 1 41.22 207 SER A O 1
ATOM 1590 N N . THR A 1 208 ? 1.873 17.547 25.219 1 33.84 208 THR A N 1
ATOM 1591 C CA . THR A 1 208 ? 1.101 17.422 26.453 1 33.84 208 THR A CA 1
ATOM 1592 C C . THR A 1 208 ? 1.205 18.703 27.297 1 33.84 208 THR A C 1
ATOM 1594 O O . THR A 1 208 ? 0.592 18.797 28.359 1 33.84 208 THR A O 1
ATOM 1597 N N . LYS A 1 209 ? 1.989 19.766 27.016 1 31.55 209 LYS A N 1
ATOM 1598 C CA . LYS A 1 209 ? 1.811 20.75 28.094 1 31.55 209 LYS A CA 1
ATOM 1599 C C . LYS A 1 209 ? 0.691 21.734 27.766 1 31.55 209 LYS A C 1
ATOM 1601 O O . LYS A 1 209 ? 0.551 22.156 26.609 1 31.55 209 LYS A O 1
ATOM 1606 N N . MET B 1 1 ? 6.371 -7.215 -30.391 1 92.88 1 MET B N 1
ATOM 1607 C CA . MET B 1 1 ? 5.484 -6.305 -29.672 1 92.88 1 MET B CA 1
ATOM 1608 C C . MET B 1 1 ? 4.387 -5.773 -30.594 1 92.88 1 MET B C 1
ATOM 1610 O O . MET B 1 1 ? 3.199 -5.941 -30.312 1 92.88 1 MET B O 1
ATOM 1614 N N . ILE B 1 2 ? 4.703 -5.363 -31.719 1 95.75 2 ILE B N 1
ATOM 1615 C CA . ILE B 1 2 ? 3.719 -4.742 -32.594 1 95.75 2 ILE B CA 1
ATOM 1616 C C . ILE B 1 2 ? 2.84 -5.816 -33.219 1 95.75 2 ILE B C 1
ATOM 161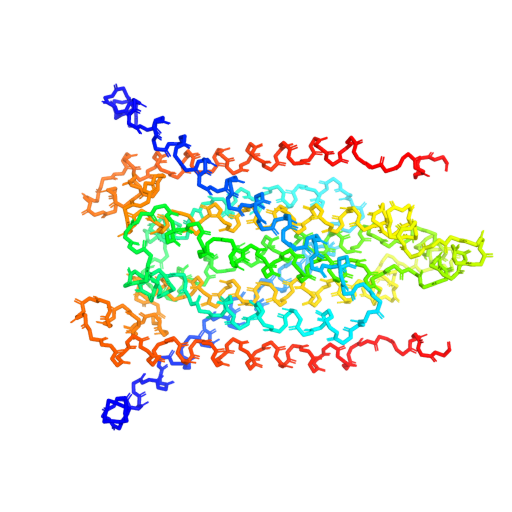8 O O . ILE B 1 2 ? 1.624 -5.648 -33.344 1 95.75 2 ILE B O 1
ATOM 1622 N N . THR B 1 3 ? 3.369 -6.867 -33.656 1 96.06 3 THR B N 1
ATOM 1623 C CA . THR B 1 3 ? 2.615 -7.977 -34.219 1 96.06 3 THR B CA 1
ATOM 1624 C C . THR B 1 3 ? 1.615 -8.531 -33.219 1 96.06 3 THR B C 1
ATOM 1626 O O . THR B 1 3 ? 0.455 -8.773 -33.562 1 96.06 3 THR B O 1
ATOM 1629 N N . TYR B 1 4 ? 2.127 -8.688 -31.984 1 96.62 4 TYR B N 1
ATOM 1630 C CA . TYR B 1 4 ? 1.242 -9.188 -30.938 1 96.62 4 TYR B CA 1
ATOM 1631 C C . TYR B 1 4 ? 0.086 -8.227 -30.688 1 96.62 4 TYR B C 1
ATOM 1633 O O . TYR B 1 4 ? -1.06 -8.648 -30.531 1 96.62 4 TYR B O 1
ATOM 1641 N N . TRP B 1 5 ? 0.361 -6.984 -30.641 1 96.38 5 TRP B N 1
ATOM 1642 C CA . TRP B 1 5 ? -0.678 -5.973 -30.469 1 96.38 5 TRP B CA 1
ATOM 1643 C C . TRP B 1 5 ? -1.709 -6.059 -31.578 1 96.38 5 TRP B C 1
ATOM 1645 O O . TRP B 1 5 ? -2.916 -6.066 -31.328 1 96.38 5 TRP B O 1
ATOM 1655 N N . ASN B 1 6 ? -1.186 -6.148 -32.75 1 96.69 6 ASN B N 1
ATOM 1656 C CA . ASN B 1 6 ? -2.08 -6.18 -33.906 1 96.69 6 ASN B CA 1
ATOM 1657 C C . ASN B 1 6 ? -2.998 -7.398 -33.875 1 96.69 6 ASN B C 1
ATOM 1659 O O . ASN B 1 6 ? -4.152 -7.324 -34.312 1 96.69 6 ASN B O 1
ATOM 1663 N N . GLN B 1 7 ? -2.555 -8.398 -33.312 1 97.31 7 GLN B N 1
ATOM 1664 C CA . GLN B 1 7 ? -3.305 -9.648 -33.312 1 97.31 7 GLN B CA 1
ATOM 1665 C C . GLN B 1 7 ? -4.223 -9.734 -32.094 1 97.31 7 GLN B C 1
ATOM 1667 O O . GLN B 1 7 ? -5.211 -10.477 -32.125 1 97.31 7 GLN B O 1
ATOM 1672 N N . ASN B 1 8 ? -3.895 -8.93 -31.031 1 97.94 8 ASN B N 1
ATOM 1673 C CA . ASN B 1 8 ? -4.594 -9.125 -29.766 1 97.94 8 ASN B CA 1
ATOM 1674 C C . ASN B 1 8 ? -5.133 -7.816 -29.203 1 97.94 8 ASN B C 1
ATOM 1676 O O . ASN B 1 8 ? -5.492 -7.734 -28.031 1 97.94 8 ASN B O 1
ATOM 1680 N N . ALA B 1 9 ? -5.254 -6.824 -30 1 97.69 9 ALA B N 1
ATOM 1681 C CA . ALA B 1 9 ? -5.621 -5.484 -29.547 1 97.69 9 ALA B CA 1
ATOM 1682 C C . ALA B 1 9 ? -6.984 -5.492 -28.859 1 97.69 9 ALA B C 1
ATOM 1684 O O . ALA B 1 9 ? -7.164 -4.855 -27.812 1 97.69 9 ALA B O 1
ATOM 1685 N N . THR B 1 10 ? -7.906 -6.168 -29.406 1 97.88 10 THR B N 1
ATOM 1686 C CA . THR B 1 10 ? -9.242 -6.227 -28.844 1 97.88 10 THR B CA 1
ATOM 1687 C C . THR B 1 10 ? -9.219 -6.871 -27.453 1 97.88 10 THR B C 1
ATOM 1689 O O . THR B 1 10 ? -9.844 -6.375 -26.516 1 97.88 10 THR B O 1
ATOM 1692 N N . THR B 1 11 ? -8.492 -7.922 -27.328 1 97.62 11 THR B N 1
ATOM 1693 C CA . THR B 1 11 ? -8.359 -8.609 -26.062 1 97.62 11 THR B CA 1
ATOM 1694 C C . THR B 1 11 ? -7.645 -7.727 -25.031 1 97.62 11 THR B C 1
ATOM 1696 O O . THR B 1 11 ? -8.055 -7.648 -23.875 1 97.62 11 THR B O 1
ATOM 1699 N N . ILE B 1 12 ? -6.633 -7.055 -25.469 1 98.38 12 ILE B N 1
ATOM 1700 C CA . ILE B 1 12 ? -5.855 -6.184 -24.594 1 98.38 12 ILE B CA 1
ATOM 1701 C C . ILE B 1 12 ? -6.73 -5.039 -24.094 1 98.38 12 ILE B C 1
ATOM 1703 O O . ILE B 1 12 ? -6.734 -4.727 -22.906 1 98.38 12 ILE B O 1
ATOM 1707 N N . LEU B 1 13 ? -7.523 -4.508 -24.938 1 98.25 13 LEU B N 1
ATOM 1708 C CA . LEU B 1 13 ? -8.375 -3.383 -24.562 1 98.25 13 LEU B CA 1
ATOM 1709 C C . LEU B 1 13 ? -9.523 -3.838 -23.672 1 98.25 13 LEU B C 1
ATOM 1711 O O . LEU B 1 13 ? -9.945 -3.109 -22.766 1 98.25 13 LEU B O 1
ATOM 1715 N N . THR B 1 14 ? -10.016 -4.988 -23.938 1 98.25 14 THR B N 1
ATOM 1716 C CA . THR B 1 14 ? -11.055 -5.559 -23.094 1 98.25 14 THR B CA 1
ATOM 1717 C C . THR B 1 14 ? -10.523 -5.828 -21.688 1 98.25 14 THR B C 1
ATOM 1719 O O . THR B 1 14 ? -11.164 -5.469 -20.703 1 98.25 14 THR B O 1
ATOM 1722 N N . ASP B 1 15 ? -9.344 -6.426 -21.578 1 98.56 15 ASP B N 1
ATOM 1723 C CA . ASP B 1 15 ? -8.703 -6.672 -20.297 1 98.56 15 ASP B CA 1
ATOM 1724 C C . ASP B 1 15 ? -8.43 -5.363 -19.562 1 98.56 15 ASP B C 1
ATOM 1726 O O . ASP B 1 15 ? -8.562 -5.289 -18.344 1 98.56 15 ASP B O 1
ATOM 1730 N N . THR B 1 16 ? -8.07 -4.395 -20.359 1 98.69 16 THR B N 1
ATOM 1731 C CA . THR B 1 16 ? -7.785 -3.088 -19.766 1 98.69 16 THR B CA 1
ATOM 1732 C C . THR B 1 16 ? -9.047 -2.477 -19.172 1 98.69 16 THR B C 1
ATOM 1734 O O . THR B 1 16 ? -9.023 -1.955 -18.062 1 98.69 16 THR B O 1
ATOM 1737 N N . ALA B 1 17 ? -10.109 -2.572 -19.859 1 98.44 17 ALA B N 1
ATOM 1738 C CA . ALA B 1 17 ? -11.383 -2.033 -19.391 1 98.44 17 ALA B CA 1
ATOM 1739 C C . ALA B 1 17 ? -11.875 -2.789 -18.156 1 98.44 17 ALA B C 1
ATOM 1741 O O . ALA B 1 17 ? -12.391 -2.184 -17.219 1 98.44 17 ALA B O 1
ATOM 1742 N N . GLN B 1 18 ? -11.719 -4.039 -18.188 1 98.5 18 GLN B N 1
ATOM 1743 C CA . GLN B 1 18 ? -12.094 -4.863 -17.047 1 98.5 18 GLN B CA 1
ATOM 1744 C C . GLN B 1 18 ? -11.258 -4.512 -15.82 1 98.5 18 GLN B C 1
ATOM 1746 O O . GLN B 1 18 ? -11.781 -4.445 -14.711 1 98.5 18 GLN B O 1
ATOM 1751 N N . HIS B 1 19 ? -9.992 -4.352 -16.062 1 98.75 19 HIS B N 1
ATOM 1752 C CA . HIS B 1 19 ? -9.078 -3.992 -14.977 1 98.75 19 HIS B CA 1
ATOM 1753 C C . HIS B 1 19 ? -9.461 -2.648 -14.367 1 98.75 19 HIS B C 1
ATOM 1755 O O . HIS B 1 19 ? -9.547 -2.521 -13.141 1 98.75 19 HIS B O 1
ATOM 1761 N N . ALA B 1 20 ? -9.75 -1.705 -15.203 1 98.69 20 ALA B N 1
ATOM 1762 C CA . ALA B 1 20 ? -10.156 -0.377 -14.75 1 98.69 20 ALA B CA 1
ATOM 1763 C C . ALA B 1 20 ? -11.453 -0.444 -13.938 1 98.69 20 ALA B C 1
ATOM 1765 O O . ALA B 1 20 ? -11.562 0.188 -12.891 1 98.69 20 ALA B O 1
ATOM 1766 N N . GLN B 1 21 ? -12.344 -1.131 -14.445 1 98.38 21 GLN B N 1
ATOM 1767 C CA . GLN B 1 21 ? -13.633 -1.259 -13.773 1 98.38 21 GLN B CA 1
ATOM 1768 C C . GLN B 1 21 ? -13.477 -1.893 -12.398 1 98.38 21 GLN B C 1
ATOM 1770 O O . GLN B 1 21 ? -14.07 -1.425 -11.422 1 98.38 21 GLN B O 1
ATOM 1775 N N . LEU B 1 22 ? -12.734 -2.92 -12.352 1 98.56 22 LEU B N 1
ATOM 1776 C CA . LEU B 1 22 ? -12.508 -3.643 -11.102 1 98.56 22 LEU B CA 1
ATOM 1777 C C . LEU B 1 22 ? -11.844 -2.744 -10.062 1 98.56 22 LEU B C 1
ATOM 1779 O O . LEU B 1 22 ? -12.32 -2.645 -8.93 1 98.56 22 LEU B O 1
ATOM 1783 N N . VAL B 1 23 ? -10.805 -2.043 -10.422 1 98.69 23 VAL B N 1
ATOM 1784 C CA . VAL B 1 23 ? -10.008 -1.23 -9.508 1 98.69 23 VAL B CA 1
ATOM 1785 C C . VAL B 1 23 ? -10.805 0.008 -9.094 1 98.69 23 VAL B C 1
ATOM 1787 O O . VAL B 1 23 ? -10.914 0.313 -7.906 1 98.69 23 VAL B O 1
ATOM 1790 N N . LEU B 1 24 ? -11.398 0.688 -10.07 1 98.44 24 LEU B N 1
ATOM 1791 C CA . LEU B 1 24 ? -12.07 1.954 -9.789 1 98.44 24 LEU B CA 1
ATOM 1792 C C . LEU B 1 24 ? -13.344 1.73 -8.984 1 98.44 24 LEU B C 1
ATOM 1794 O O . LEU B 1 24 ? -13.672 2.518 -8.094 1 98.44 24 LEU B O 1
ATOM 1798 N N . THR B 1 25 ? -14.031 0.665 -9.281 1 98.44 25 THR B N 1
ATOM 1799 C CA . THR B 1 25 ? -15.227 0.352 -8.5 1 98.44 25 THR B CA 1
ATOM 1800 C C . THR B 1 25 ? -14.852 -0.004 -7.066 1 98.44 25 THR B C 1
ATOM 1802 O O . THR B 1 25 ? -15.484 0.466 -6.117 1 98.44 25 THR B O 1
ATOM 1805 N N . SER B 1 26 ? -13.844 -0.841 -6.875 1 98.81 26 SER B N 1
ATOM 1806 C CA . SER B 1 26 ? -13.406 -1.229 -5.539 1 98.81 26 SER B CA 1
ATOM 1807 C C . SER B 1 26 ? -12.938 -0.018 -4.738 1 98.81 26 SER B C 1
ATOM 1809 O O . SER B 1 26 ? -13.258 0.112 -3.557 1 98.81 26 SER B O 1
ATOM 1811 N N . LEU B 1 27 ? -12.227 0.865 -5.402 1 98.56 27 LEU B N 1
ATOM 1812 C CA . LEU B 1 27 ? -11.711 2.061 -4.738 1 98.56 27 LEU B CA 1
ATOM 1813 C C . LEU B 1 27 ? -12.852 2.996 -4.352 1 98.56 27 LEU B C 1
ATOM 1815 O O . LEU B 1 27 ? -12.828 3.6 -3.275 1 98.56 27 LEU B O 1
ATOM 1819 N N . LEU B 1 28 ? -13.797 3.15 -5.227 1 98.25 28 LEU B N 1
ATOM 1820 C CA . LEU B 1 28 ? -14.945 4.008 -4.945 1 98.25 28 LEU B CA 1
ATOM 1821 C C . LEU B 1 28 ? -15.742 3.479 -3.76 1 98.25 28 LEU B C 1
ATOM 1823 O O . LEU B 1 28 ? -16.141 4.25 -2.881 1 98.25 28 LEU B O 1
ATOM 1827 N N . ILE B 1 29 ? -15.969 2.23 -3.74 1 98.75 29 ILE B N 1
ATOM 1828 C CA . ILE B 1 29 ? -16.672 1.613 -2.625 1 98.75 29 ILE B CA 1
ATOM 1829 C C . ILE B 1 29 ? -15.883 1.811 -1.336 1 98.75 29 ILE B 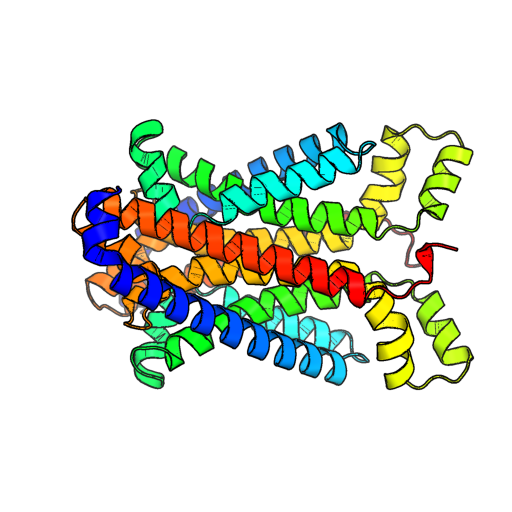C 1
ATOM 1831 O O . ILE B 1 29 ? -16.438 2.211 -0.312 1 98.75 29 ILE B O 1
ATOM 1835 N N . ALA B 1 30 ? -14.594 1.562 -1.394 1 98.69 30 ALA B N 1
ATOM 1836 C CA . ALA B 1 30 ? -13.734 1.714 -0.223 1 98.69 30 ALA B CA 1
ATOM 1837 C C . ALA B 1 30 ? -13.742 3.156 0.278 1 98.69 30 ALA B C 1
ATOM 1839 O O . ALA B 1 30 ? -13.766 3.4 1.486 1 98.69 30 ALA B O 1
ATOM 1840 N N . LEU B 1 31 ? -13.68 4.098 -0.65 1 97.31 31 LEU B N 1
ATOM 1841 C CA . LEU B 1 31 ? -13.688 5.512 -0.294 1 97.31 31 LEU B CA 1
ATOM 1842 C C . LEU B 1 31 ? -14.984 5.891 0.413 1 97.31 31 LEU B C 1
ATOM 1844 O O . LEU B 1 31 ? -14.969 6.602 1.42 1 97.31 31 LEU B O 1
ATOM 1848 N N . LEU B 1 32 ? -16.078 5.41 -0.089 1 97.5 32 LEU B N 1
ATOM 1849 C CA . LEU B 1 32 ? -17.375 5.688 0.513 1 97.5 32 LEU B CA 1
ATOM 1850 C C . LEU B 1 32 ? -17.469 5.09 1.914 1 97.5 32 LEU B C 1
ATOM 1852 O O . LEU B 1 32 ? -17.891 5.766 2.854 1 97.5 32 LEU B O 1
ATOM 1856 N N . ILE B 1 33 ? -17.047 3.918 2.053 1 98.25 33 ILE B N 1
ATOM 1857 C CA . ILE B 1 33 ? -17.094 3.232 3.34 1 98.25 33 ILE B CA 1
ATOM 1858 C C . ILE B 1 33 ? -16.172 3.922 4.332 1 98.25 33 ILE B C 1
ATOM 1860 O O . ILE B 1 33 ? -16.547 4.176 5.477 1 98.25 33 ILE B O 1
ATOM 1864 N N . ALA B 1 34 ? -14.945 4.227 3.914 1 97 34 ALA B N 1
ATOM 1865 C CA . ALA B 1 34 ? -13.977 4.887 4.793 1 97 34 ALA B CA 1
ATOM 1866 C C . ALA B 1 34 ? -14.508 6.23 5.273 1 97 34 ALA B C 1
ATOM 1868 O O . ALA B 1 34 ? -14.406 6.559 6.461 1 97 34 ALA B O 1
ATOM 1869 N N . THR B 1 35 ? -15.07 6.992 4.328 1 93.06 35 THR B N 1
ATOM 1870 C CA . THR B 1 35 ? -15.625 8.297 4.668 1 93.06 35 THR B CA 1
ATOM 1871 C C . THR B 1 35 ? -16.781 8.156 5.66 1 93.06 35 THR B C 1
ATOM 1873 O O . THR B 1 35 ? -16.828 8.875 6.66 1 93.06 35 THR B O 1
ATOM 1876 N N . LEU B 1 36 ? -17.641 7.23 5.41 1 94.94 36 LEU B N 1
ATOM 1877 C CA . LEU B 1 36 ? -18.781 7 6.285 1 94.94 36 LEU B CA 1
ATOM 1878 C C . LEU B 1 36 ? -18.328 6.562 7.676 1 94.94 36 LEU B C 1
ATOM 1880 O O . LEU B 1 36 ? -18.812 7.074 8.68 1 94.94 36 LEU B O 1
ATOM 1884 N N . LEU B 1 37 ? -17.406 5.664 7.758 1 96.56 37 LEU B N 1
ATOM 1885 C CA . LEU B 1 37 ? -16.906 5.164 9.039 1 96.56 37 LEU B CA 1
ATOM 1886 C C . LEU B 1 37 ? -16.234 6.277 9.828 1 96.56 37 LEU B C 1
ATOM 1888 O O . LEU B 1 37 ? -16.438 6.398 11.039 1 96.56 37 LEU B O 1
ATOM 1892 N N . ILE B 1 38 ? -15.469 7.086 9.148 1 93.56 38 ILE B N 1
ATOM 1893 C CA . ILE B 1 38 ? -14.766 8.172 9.812 1 93.56 38 ILE B CA 1
ATOM 1894 C C . ILE B 1 38 ? -15.773 9.188 10.344 1 93.56 38 ILE B C 1
ATOM 1896 O O . ILE B 1 38 ? -15.664 9.648 11.484 1 93.56 38 ILE B O 1
ATOM 1900 N N . LEU B 1 39 ? -16.797 9.461 9.555 1 90.69 39 LEU B N 1
ATOM 1901 C CA . LEU B 1 39 ? -17.828 10.414 9.969 1 90.69 39 LEU B CA 1
ATOM 1902 C C . LEU B 1 39 ? -18.562 9.906 11.195 1 90.69 39 LEU B C 1
ATOM 1904 O O . LEU B 1 39 ? -18.875 10.672 12.109 1 90.69 39 LEU B O 1
ATOM 1908 N N . LEU B 1 40 ? -18.812 8.617 11.172 1 93 40 LEU B N 1
ATOM 1909 C CA . LEU B 1 40 ? -19.594 8.023 12.258 1 93 40 LEU B CA 1
ATOM 1910 C C . LEU B 1 40 ? -18.75 7.945 13.531 1 93 40 LEU B C 1
ATOM 1912 O O . LEU B 1 40 ? -19.297 7.992 14.633 1 93 40 LEU B O 1
ATOM 1916 N N . CYS B 1 41 ? -17.422 7.961 13.422 1 93.06 41 CYS B N 1
ATOM 1917 C CA . CYS B 1 41 ? -16.562 7.727 14.578 1 93.06 41 CYS B CA 1
ATOM 1918 C C . CYS B 1 41 ? -15.727 8.961 14.898 1 93.06 41 CYS B C 1
ATOM 1920 O O . CYS B 1 41 ? -14.852 8.914 15.758 1 93.06 41 CYS B O 1
ATOM 1922 N N . LEU B 1 42 ? -16.016 10.031 14.305 1 86.31 42 LEU B N 1
ATOM 1923 C CA . LEU B 1 42 ? -15.156 11.219 14.32 1 86.31 42 LEU B CA 1
ATOM 1924 C C . LEU B 1 42 ? -14.953 11.719 15.742 1 86.31 42 LEU B C 1
ATOM 1926 O O . LEU B 1 42 ? -13.883 12.227 16.078 1 86.31 42 LEU B O 1
ATOM 1930 N N . ARG B 1 43 ? -15.914 11.547 16.594 1 83.62 43 ARG B N 1
ATOM 1931 C CA . ARG B 1 43 ? -15.875 12.125 17.938 1 83.62 43 ARG B CA 1
ATOM 1932 C C . ARG B 1 43 ? -15.281 11.133 18.938 1 83.62 43 ARG B C 1
ATOM 1934 O O . ARG B 1 43 ? -15.086 11.469 20.109 1 83.62 43 ARG B O 1
ATOM 1941 N N . HIS B 1 44 ? -15 9.977 18.484 1 90.19 44 HIS B N 1
ATOM 1942 C CA . HIS B 1 44 ? -14.508 8.938 19.375 1 90.19 44 HIS B CA 1
ATOM 1943 C C . HIS B 1 44 ? -13.164 8.391 18.906 1 90.19 44 HIS B C 1
ATOM 1945 O O . HIS B 1 44 ? -13.117 7.395 18.172 1 90.19 44 HIS B O 1
ATOM 1951 N N . ASP B 1 45 ? -12.203 8.875 19.453 1 89.69 45 ASP B N 1
ATOM 1952 C CA . ASP B 1 45 ? -10.844 8.531 19.031 1 89.69 45 ASP B CA 1
ATOM 1953 C C . ASP B 1 45 ? -10.586 7.035 19.203 1 89.69 45 ASP B C 1
ATOM 1955 O O . ASP B 1 45 ? -9.891 6.43 18.391 1 89.69 45 ASP B O 1
ATOM 1959 N N . ARG B 1 46 ? -11.164 6.488 20.219 1 93.62 46 ARG B N 1
ATOM 1960 C CA . ARG B 1 46 ? -10.984 5.062 20.469 1 93.62 46 ARG B CA 1
ATOM 1961 C C . ARG B 1 46 ? -11.609 4.234 19.344 1 93.62 46 ARG B C 1
ATOM 1963 O O . ARG B 1 46 ? -11.078 3.184 18.969 1 93.62 46 ARG B O 1
ATOM 1970 N N . LEU B 1 47 ? -12.688 4.703 18.828 1 95.62 47 LEU B N 1
ATOM 1971 C CA . LEU B 1 47 ? -13.344 3.992 17.734 1 95.62 47 LEU B CA 1
ATOM 1972 C C . LEU B 1 47 ? -12.531 4.105 16.438 1 95.62 47 LEU B C 1
ATOM 1974 O O . LEU B 1 47 ? -12.43 3.143 15.68 1 95.62 47 LEU B O 1
ATOM 1978 N N . LEU B 1 48 ? -11.961 5.234 16.234 1 95.19 48 LEU B N 1
ATOM 1979 C CA . LEU B 1 48 ? -11.109 5.43 15.07 1 95.19 48 LEU B CA 1
ATOM 1980 C C . LEU B 1 48 ? -9.891 4.512 15.133 1 95.19 48 LEU B C 1
ATOM 1982 O O . LEU B 1 48 ? -9.531 3.887 14.133 1 95.19 48 LEU B O 1
ATOM 1986 N N . THR B 1 49 ? -9.367 4.383 16.297 1 93.94 49 THR B N 1
ATOM 1987 C CA . THR B 1 49 ? -8.242 3.486 16.5 1 93.94 49 THR B CA 1
ATOM 1988 C C . THR B 1 49 ? -8.656 2.033 16.281 1 93.94 49 THR B C 1
ATOM 1990 O O . THR B 1 49 ? -7.922 1.254 15.672 1 93.94 49 THR B O 1
ATOM 1993 N N . GLY B 1 50 ? -9.789 1.745 16.781 1 96.44 50 GLY B N 1
ATOM 1994 C CA . GLY B 1 50 ? -10.328 0.409 16.594 1 96.44 50 GLY B CA 1
ATOM 1995 C C . GLY B 1 50 ? -10.531 0.048 15.133 1 96.44 50 GLY B C 1
ATOM 1996 O O . GLY B 1 50 ? -10.25 -1.082 14.719 1 96.44 50 GLY B O 1
ATOM 1997 N N . LEU B 1 51 ? -10.969 0.985 14.352 1 96.62 51 LEU B N 1
ATOM 1998 C CA . LEU B 1 51 ? -11.148 0.766 12.922 1 96.62 51 LEU B CA 1
ATOM 1999 C C . LEU B 1 51 ? -9.82 0.421 12.258 1 96.62 51 LEU B C 1
ATOM 2001 O O . LEU B 1 51 ? -9.742 -0.526 11.469 1 96.62 51 LEU B O 1
ATOM 2005 N N . THR B 1 52 ? -8.812 1.15 12.594 1 95 52 THR B N 1
ATOM 2006 C CA . THR B 1 52 ? -7.5 0.923 12.008 1 95 52 THR B CA 1
ATOM 2007 C C . THR B 1 52 ? -6.98 -0.467 12.359 1 95 52 THR B C 1
ATOM 2009 O O . THR B 1 52 ? -6.395 -1.151 11.523 1 95 52 THR B O 1
ATOM 2012 N N . TYR B 1 53 ? -7.258 -0.881 13.555 1 94.69 53 TYR B N 1
ATOM 2013 C CA . TYR B 1 53 ? -6.812 -2.197 14 1 94.69 53 TYR B CA 1
ATOM 2014 C C . TYR B 1 53 ? -7.539 -3.303 13.242 1 94.69 53 TYR B C 1
ATOM 2016 O O . TYR B 1 53 ? -6.914 -4.258 12.773 1 94.69 53 TYR B O 1
ATOM 2024 N N . VAL B 1 54 ? -8.805 -3.182 13.125 1 97.38 54 VAL B N 1
ATOM 2025 C CA . VAL B 1 54 ? -9.617 -4.195 12.453 1 97.38 54 VAL B CA 1
ATOM 2026 C C . VAL B 1 54 ? -9.148 -4.352 11.008 1 97.38 54 VAL B C 1
ATOM 2028 O O . VAL B 1 54 ? -8.922 -5.473 10.539 1 97.38 54 VAL B O 1
ATOM 2031 N N . PHE B 1 55 ? -8.938 -3.307 10.375 1 97.56 55 PHE B N 1
ATOM 2032 C CA . PHE B 1 55 ? -8.602 -3.389 8.953 1 97.56 55 PHE B CA 1
ATOM 2033 C C . PHE B 1 55 ? -7.125 -3.699 8.766 1 97.56 55 PHE B C 1
ATOM 2035 O O . PHE B 1 55 ? -6.723 -4.191 7.707 1 97.56 55 PHE B O 1
ATOM 2042 N N . SER B 1 56 ? -6.309 -3.393 9.781 1 95.94 56 SER B N 1
ATOM 2043 C CA . SER B 1 56 ? -4.93 -3.871 9.75 1 95.94 56 SER B CA 1
ATOM 2044 C C . SER B 1 56 ? -4.871 -5.395 9.812 1 95.94 56 SER B C 1
ATOM 2046 O O . SER B 1 56 ? -4.055 -6.016 9.133 1 95.94 56 SER B O 1
ATOM 2048 N N . LEU B 1 57 ? -5.738 -5.949 10.586 1 96.12 57 LEU B N 1
ATOM 2049 C CA . LEU B 1 57 ? -5.836 -7.398 10.688 1 96.12 57 LEU B CA 1
ATOM 2050 C C . LEU B 1 57 ? -6.238 -8.008 9.352 1 96.12 57 LEU B C 1
ATOM 2052 O O . LEU B 1 57 ? -5.652 -9 8.914 1 96.12 57 LEU B O 1
ATOM 2056 N N . LEU B 1 58 ? -7.18 -7.434 8.734 1 97.5 58 LEU B N 1
ATOM 2057 C CA . LEU B 1 58 ? -7.664 -7.945 7.453 1 97.5 58 LEU B CA 1
ATOM 2058 C C . LEU B 1 58 ? -6.617 -7.758 6.359 1 97.5 58 LEU B C 1
ATOM 2060 O O . LEU B 1 58 ? -6.402 -8.656 5.543 1 97.5 58 LEU B O 1
ATOM 2064 N N . TYR B 1 59 ? -5.945 -6.68 6.371 1 96.94 59 TYR B N 1
ATOM 2065 C CA . TYR B 1 59 ? -4.918 -6.367 5.383 1 96.94 59 TYR B CA 1
ATOM 2066 C C . TYR B 1 59 ? -3.736 -7.328 5.504 1 96.94 59 TYR B C 1
ATOM 2068 O O . TYR B 1 59 ? -3.039 -7.59 4.52 1 96.94 59 TYR B O 1
ATOM 2076 N N . SER B 1 60 ? -3.594 -7.84 6.727 1 96.12 60 SER B N 1
ATOM 2077 C CA . SER B 1 60 ? -2.426 -8.672 7 1 96.12 60 SER B CA 1
ATOM 2078 C C . SER B 1 60 ? -2.557 -10.039 6.348 1 96.12 60 SER B C 1
ATOM 2080 O O . SER B 1 60 ? -1.576 -10.781 6.238 1 96.12 60 SER B O 1
ATOM 2082 N N . VAL B 1 61 ? -3.723 -10.344 5.898 1 97.06 61 VAL B N 1
ATOM 2083 C CA . VAL B 1 61 ? -3.902 -11.562 5.125 1 97.06 61 VAL B CA 1
ATOM 2084 C C . VAL B 1 61 ? -3.406 -11.344 3.695 1 97.06 61 VAL B C 1
ATOM 2086 O O . VAL B 1 61 ? -3.91 -10.477 2.98 1 97.06 61 VAL B O 1
ATOM 2089 N N . PRO B 1 62 ? -2.473 -12.102 3.312 1 96.06 62 PRO B N 1
ATOM 2090 C CA . PRO B 1 62 ? -1.979 -11.906 1.947 1 96.06 62 PRO B CA 1
ATOM 2091 C C . PRO B 1 62 ? -3.064 -12.109 0.892 1 96.06 62 PRO B C 1
ATOM 2093 O O . PRO B 1 62 ? -3.922 -12.984 1.043 1 96.06 62 PRO B O 1
ATOM 2096 N N . SER B 1 63 ? -2.959 -11.391 -0.192 1 93.31 63 SER B N 1
ATOM 2097 C CA . SER B 1 63 ? -4.051 -11.266 -1.153 1 93.31 63 SER B CA 1
ATOM 2098 C C . SER B 1 63 ? -4.395 -12.617 -1.774 1 93.31 63 SER B C 1
ATOM 2100 O O . SER B 1 63 ? -5.566 -12.977 -1.87 1 93.31 63 SER B O 1
ATOM 2102 N N . PHE B 1 64 ? -3.434 -13.391 -2.186 1 92.5 64 PHE B N 1
ATOM 2103 C CA . PHE B 1 64 ? -3.689 -14.688 -2.805 1 92.5 64 PHE B CA 1
ATOM 2104 C C . PHE B 1 64 ? -4.48 -15.594 -1.864 1 92.5 64 PHE B C 1
ATOM 2106 O O . PHE B 1 64 ? -5.418 -16.266 -2.289 1 92.5 64 PHE B O 1
ATOM 2113 N N . ALA B 1 65 ? -4.031 -15.539 -0.623 1 94.69 65 ALA B N 1
ATOM 2114 C CA . ALA B 1 65 ? -4.699 -16.359 0.388 1 94.69 65 ALA B CA 1
ATOM 2115 C C . ALA B 1 65 ? -6.098 -15.828 0.685 1 94.69 65 ALA B C 1
ATOM 2117 O O . ALA B 1 65 ? -7.023 -16.609 0.921 1 94.69 65 ALA B O 1
ATOM 2118 N N . PHE B 1 66 ? -6.195 -14.539 0.649 1 96.44 66 PHE B N 1
ATOM 2119 C CA . PHE B 1 66 ? -7.484 -13.914 0.917 1 96.44 66 PHE B CA 1
ATOM 2120 C C . PHE B 1 66 ? -8.492 -14.266 -0.17 1 96.44 66 PHE B C 1
ATOM 2122 O O . PHE B 1 66 ? -9.656 -14.555 0.124 1 96.44 66 PHE B O 1
ATOM 2129 N N . PHE B 1 67 ? -8.047 -14.273 -1.417 1 95.38 67 PHE B N 1
ATOM 2130 C CA . PHE B 1 67 ? -8.883 -14.719 -2.52 1 95.38 67 PHE B CA 1
ATOM 2131 C C . PHE B 1 67 ? -9.352 -16.156 -2.295 1 95.38 67 PHE B C 1
ATOM 2133 O O . PHE B 1 67 ? -10.539 -16.453 -2.396 1 95.38 67 PHE B O 1
ATOM 2140 N N . ALA B 1 68 ? -8.422 -16.969 -1.954 1 93.94 68 ALA B N 1
ATOM 2141 C CA . ALA B 1 68 ? -8.719 -18.391 -1.765 1 93.94 68 ALA B CA 1
ATOM 2142 C C . ALA B 1 68 ? -9.719 -18.594 -0.632 1 93.94 68 ALA B C 1
ATOM 2144 O O . ALA B 1 68 ? -10.641 -19.406 -0.749 1 93.94 68 ALA B O 1
ATOM 2145 N N . LEU B 1 69 ? -9.539 -17.828 0.417 1 93.62 69 LEU B N 1
ATOM 2146 C CA . LEU B 1 69 ? -10.406 -17.953 1.589 1 93.62 69 LEU B CA 1
ATOM 2147 C C . LEU B 1 69 ? -11.836 -17.547 1.258 1 93.62 69 LEU B C 1
ATOM 2149 O O . LEU B 1 69 ? -12.789 -18.078 1.823 1 93.62 69 LEU B O 1
ATOM 2153 N N . LEU B 1 70 ? -11.969 -16.656 0.365 1 95.94 70 LEU B N 1
ATOM 2154 C CA . LEU B 1 70 ? -13.289 -16.094 0.102 1 95.94 70 LEU B CA 1
ATOM 2155 C C . LEU B 1 70 ? -13.992 -16.859 -1.006 1 95.94 70 LEU B C 1
ATOM 2157 O O . LEU B 1 70 ? -15.211 -16.734 -1.181 1 95.94 70 LEU B O 1
ATOM 2161 N N . LEU B 1 71 ? -13.289 -17.719 -1.688 1 94.62 71 LEU B N 1
ATOM 2162 C CA . LEU B 1 71 ? -13.82 -18.422 -2.848 1 94.62 71 LEU B CA 1
ATOM 2163 C C . LEU B 1 71 ? -15.039 -19.266 -2.467 1 94.62 71 LEU B C 1
ATOM 2165 O O . LEU B 1 71 ? -16.047 -19.234 -3.168 1 94.62 71 LEU B O 1
ATOM 2169 N N . PRO B 1 72 ? -14.977 -19.969 -1.379 1 93.88 72 PRO B N 1
ATOM 2170 C CA . PRO B 1 72 ? -16.141 -20.781 -1.022 1 93.88 72 PRO B CA 1
ATOM 2171 C C . PRO B 1 72 ? -17.359 -19.953 -0.661 1 93.88 72 PRO B C 1
ATOM 2173 O O . PRO B 1 72 ? -18.484 -20.453 -0.727 1 93.88 72 PRO B O 1
ATOM 2176 N N . LEU B 1 73 ? -17.188 -18.656 -0.354 1 95.44 73 LEU B N 1
ATOM 2177 C CA . LEU B 1 73 ? -18.281 -17.812 0.118 1 95.44 73 LEU B CA 1
ATOM 2178 C C . LEU B 1 73 ? -18.891 -17.016 -1.031 1 95.44 73 LEU B C 1
ATOM 2180 O O . LEU B 1 73 ? -20.109 -16.859 -1.114 1 95.44 73 LEU B O 1
ATOM 2184 N N . THR B 1 74 ? -18.062 -16.516 -1.926 1 96.88 74 THR B N 1
ATOM 2185 C CA . THR B 1 74 ? -18.547 -15.531 -2.896 1 96.88 74 THR B CA 1
ATOM 2186 C C . THR B 1 74 ? -18.281 -16.016 -4.32 1 96.88 74 THR B C 1
ATOM 2188 O O . THR B 1 74 ? -18.719 -15.375 -5.285 1 96.88 74 THR B O 1
ATOM 2191 N N . GLY B 1 75 ? -17.609 -17.125 -4.492 1 95.44 75 GLY B N 1
ATOM 2192 C CA . GLY B 1 75 ? -17.375 -17.719 -5.805 1 95.44 75 GLY B CA 1
ATOM 2193 C C . GLY B 1 75 ? -16.219 -17.078 -6.551 1 95.44 75 GLY B C 1
ATOM 2194 O O . GLY B 1 75 ? -15.547 -16.203 -6.02 1 95.44 75 GLY B O 1
ATOM 2195 N N . LEU B 1 76 ? -16.016 -17.578 -7.746 1 94.81 76 LEU B N 1
ATOM 2196 C CA . LEU B 1 76 ? -14.977 -17.047 -8.617 1 94.81 76 LEU B CA 1
ATOM 2197 C C . LEU B 1 76 ? -15.422 -15.719 -9.234 1 94.81 76 LEU B C 1
ATOM 2199 O O . LEU B 1 76 ? -16.609 -15.492 -9.438 1 94.81 76 LEU B O 1
ATOM 2203 N N . GLY B 1 77 ? -14.445 -14.844 -9.422 1 96.12 77 GLY B N 1
ATOM 2204 C CA . GLY B 1 77 ? -14.781 -13.711 -10.258 1 96.12 77 GLY B CA 1
ATOM 2205 C C . GLY B 1 77 ? -14.812 -12.391 -9.508 1 96.12 77 GLY B C 1
ATOM 2206 O O . GLY B 1 77 ? -14.047 -12.195 -8.562 1 96.12 77 GLY B O 1
ATOM 2207 N N . ASP B 1 78 ? -15.688 -11.5 -9.945 1 96.31 78 ASP B N 1
ATOM 2208 C CA . ASP B 1 78 ? -15.641 -10.078 -9.617 1 96.31 78 ASP B CA 1
ATOM 2209 C C . ASP B 1 78 ? -16.031 -9.844 -8.164 1 96.31 78 ASP B C 1
ATOM 2211 O O . ASP B 1 78 ? -15.492 -8.953 -7.5 1 96.31 78 ASP B O 1
ATOM 2215 N N . THR B 1 79 ? -16.969 -10.625 -7.77 1 97.56 79 THR B N 1
ATOM 2216 C CA . THR B 1 79 ? -17.453 -10.383 -6.418 1 97.56 79 THR B CA 1
ATOM 2217 C C . THR B 1 79 ? -16.359 -10.617 -5.391 1 97.56 79 THR B C 1
ATOM 2219 O O . THR B 1 79 ? -16.094 -9.758 -4.547 1 97.56 79 THR B O 1
ATOM 2222 N N . THR B 1 80 ? -15.672 -11.789 -5.496 1 98.19 80 THR B N 1
ATOM 2223 C CA . THR B 1 80 ? -14.57 -12.094 -4.594 1 98.19 80 THR B CA 1
ATOM 2224 C C . THR B 1 80 ? -13.453 -11.062 -4.73 1 98.19 80 THR B C 1
ATOM 2226 O O . THR B 1 80 ? -12.945 -10.555 -3.73 1 98.19 80 THR B O 1
ATOM 2229 N N . ALA B 1 81 ? -13.148 -10.727 -5.969 1 98.38 81 ALA B N 1
ATOM 2230 C CA . ALA B 1 81 ? -12.078 -9.766 -6.223 1 98.38 81 ALA B CA 1
ATOM 2231 C C . ALA B 1 81 ? -12.406 -8.406 -5.613 1 98.38 81 ALA B C 1
ATOM 2233 O O . ALA B 1 81 ? -11.57 -7.801 -4.941 1 98.38 81 ALA B O 1
ATOM 2234 N N . THR B 1 82 ? -13.609 -7.992 -5.785 1 98.62 82 THR B N 1
ATOM 2235 C CA . THR B 1 82 ? -14.031 -6.68 -5.312 1 98.62 82 THR B CA 1
ATOM 2236 C C . THR B 1 82 ? -13.992 -6.613 -3.789 1 98.62 82 THR B C 1
ATOM 2238 O O . THR B 1 82 ? -13.508 -5.633 -3.215 1 98.62 82 THR B O 1
ATOM 2241 N N . VAL B 1 83 ? -14.43 -7.598 -3.141 1 98.56 83 VAL B N 1
ATOM 2242 C CA . VAL B 1 83 ? -14.461 -7.602 -1.683 1 98.56 83 VAL B CA 1
ATOM 2243 C C . VAL B 1 83 ? -13.047 -7.488 -1.132 1 98.56 83 VAL B C 1
ATOM 2245 O O . VAL B 1 83 ? -12.781 -6.672 -0.245 1 98.56 83 VAL B O 1
ATOM 2248 N N . VAL B 1 84 ? -12.133 -8.281 -1.662 1 98.38 84 VAL B N 1
ATOM 2249 C CA . VAL B 1 84 ? -10.758 -8.289 -1.178 1 98.38 84 VAL B CA 1
ATOM 2250 C C . VAL B 1 84 ? -10.109 -6.934 -1.456 1 98.38 84 VAL B C 1
ATOM 2252 O O . VAL B 1 84 ? -9.477 -6.348 -0.573 1 98.38 84 VAL B O 1
ATOM 2255 N N . LEU B 1 85 ? -10.32 -6.391 -2.662 1 98.69 85 LEU B N 1
ATOM 2256 C CA . LEU B 1 85 ? -9.727 -5.117 -3.047 1 98.69 85 LEU B CA 1
ATOM 2257 C C . LEU B 1 85 ? -10.281 -3.977 -2.205 1 98.69 85 LEU B C 1
ATOM 2259 O O . LEU B 1 85 ? -9.562 -3.045 -1.852 1 98.69 85 LEU B O 1
ATOM 2263 N N . VAL B 1 86 ? -11.531 -4.059 -1.849 1 98.81 86 VAL B N 1
ATOM 2264 C CA . VAL B 1 86 ? -12.148 -3.047 -1.001 1 98.81 86 VAL B CA 1
ATOM 2265 C C . VAL B 1 86 ? -11.539 -3.096 0.396 1 98.81 86 VAL B C 1
ATOM 2267 O O . VAL B 1 86 ? -11.203 -2.057 0.97 1 98.81 86 VAL B O 1
ATOM 2270 N N . VAL B 1 87 ? -11.344 -4.234 0.899 1 98.5 87 VAL B N 1
ATOM 2271 C CA . VAL B 1 87 ? -10.805 -4.395 2.244 1 98.5 87 VAL B CA 1
ATOM 2272 C C . VAL B 1 87 ? -9.391 -3.826 2.303 1 98.5 87 VAL B C 1
ATOM 2274 O O . VAL B 1 87 ? -9.047 -3.092 3.232 1 98.5 87 VAL B O 1
ATOM 2277 N N . TYR B 1 88 ? -8.578 -4.172 1.324 1 98.25 88 TYR B N 1
ATOM 2278 C CA . TYR B 1 88 ? -7.207 -3.672 1.287 1 98.25 88 TYR B CA 1
ATOM 2279 C C . TYR B 1 88 ? -7.184 -2.152 1.163 1 98.25 88 TYR B C 1
ATOM 2281 O O . TYR B 1 88 ? -6.434 -1.477 1.871 1 98.25 88 TYR B O 1
ATOM 2289 N N . SER B 1 89 ? -8.008 -1.647 0.29 1 98.56 89 SER B N 1
ATOM 2290 C CA . SER B 1 89 ? -8.094 -0.202 0.109 1 98.56 89 SER B CA 1
ATOM 2291 C C . SER B 1 89 ? -8.594 0.486 1.377 1 98.56 89 SER B C 1
ATOM 2293 O O . SER B 1 89 ? -8.164 1.598 1.694 1 98.56 89 SER B O 1
ATOM 2295 N N . GLU B 1 90 ? -9.5 -0.201 2.066 1 98.5 90 GLU B N 1
ATOM 2296 C CA . GLU B 1 90 ? -10.055 0.361 3.293 1 98.5 90 GLU B CA 1
ATOM 2297 C C . GLU B 1 90 ? -8.961 0.633 4.32 1 98.5 90 GLU B C 1
ATOM 2299 O O . GLU B 1 90 ? -8.953 1.684 4.965 1 98.5 90 GLU B O 1
ATOM 2304 N N . TYR B 1 91 ? -8.078 -0.279 4.457 1 98.31 91 TYR B N 1
ATOM 2305 C CA . TYR B 1 91 ? -7.016 -0.101 5.441 1 98.31 91 TYR B CA 1
ATOM 2306 C C . TYR B 1 91 ? -6.168 1.123 5.113 1 98.31 91 TYR B C 1
ATOM 2308 O O . TYR B 1 91 ? -5.91 1.958 5.98 1 98.31 91 TYR B O 1
ATOM 2316 N N . VAL B 1 92 ? -5.723 1.219 3.898 1 97.69 92 VAL B N 1
ATOM 2317 C CA . VAL B 1 92 ? -4.832 2.299 3.482 1 97.69 92 VAL B CA 1
ATOM 2318 C C . VAL B 1 92 ? -5.539 3.643 3.65 1 97.69 92 VAL B C 1
ATOM 2320 O O . VAL B 1 92 ? -4.965 4.59 4.195 1 97.69 92 VAL B O 1
ATOM 2323 N N . LEU B 1 93 ? -6.809 3.709 3.275 1 97.56 93 LEU B N 1
ATOM 2324 C CA . LEU B 1 93 ? -7.57 4.949 3.363 1 97.56 93 LEU B CA 1
ATOM 2325 C C . LEU B 1 93 ? -7.812 5.336 4.82 1 97.56 93 LEU B C 1
ATOM 2327 O O . LEU B 1 93 ? -7.574 6.484 5.207 1 97.56 93 LEU B O 1
ATOM 2331 N N . LEU B 1 94 ? -8.219 4.395 5.625 1 97.12 94 LEU B N 1
ATOM 2332 C CA . LEU B 1 94 ? -8.5 4.699 7.023 1 97.12 94 LEU B CA 1
ATOM 2333 C C . LEU B 1 94 ? -7.238 5.152 7.746 1 97.12 94 LEU B C 1
ATOM 2335 O O . LEU B 1 94 ? -7.262 6.137 8.492 1 97.12 94 LEU B O 1
ATOM 2339 N N . ARG B 1 95 ? -6.199 4.414 7.477 1 95.5 95 ARG B N 1
ATOM 2340 C CA . ARG B 1 95 ? -4.941 4.742 8.141 1 95.5 95 ARG B CA 1
ATOM 2341 C C . ARG B 1 95 ? -4.477 6.145 7.766 1 95.5 95 ARG B C 1
ATOM 2343 O O . ARG B 1 95 ? -4.156 6.953 8.641 1 95.5 95 ARG B O 1
ATOM 2350 N N . THR B 1 96 ? -4.52 6.492 6.523 1 94.44 96 THR B N 1
ATOM 2351 C CA . THR B 1 96 ? -3.992 7.77 6.059 1 94.44 96 THR B CA 1
ATOM 2352 C C . THR B 1 96 ? -4.949 8.906 6.395 1 94.44 96 THR B C 1
ATOM 2354 O O . THR B 1 96 ? -4.52 9.992 6.801 1 94.44 96 THR B O 1
ATOM 2357 N N . PHE B 1 97 ? -6.223 8.594 6.281 1 93.81 97 PHE B N 1
ATOM 2358 C CA . PHE B 1 97 ? -7.215 9.625 6.559 1 93.81 97 PHE B CA 1
ATOM 2359 C C . PHE B 1 97 ? -7.223 9.984 8.039 1 93.81 97 PHE B C 1
ATOM 2361 O O . PHE B 1 97 ? -7.215 11.164 8.398 1 93.81 97 PHE B O 1
ATOM 2368 N N . ILE B 1 98 ? -7.207 9.023 8.852 1 94.5 98 ILE B N 1
ATOM 2369 C CA . ILE B 1 98 ? -7.25 9.242 10.297 1 94.5 98 ILE B CA 1
ATOM 2370 C C . ILE B 1 98 ? -5.98 9.969 10.742 1 94.5 98 ILE B C 1
ATOM 2372 O O . ILE B 1 98 ? -6.043 10.898 11.547 1 94.5 98 ILE B O 1
ATOM 2376 N N . THR B 1 99 ? -4.863 9.531 10.188 1 92.56 99 THR B N 1
ATOM 2377 C CA . THR B 1 99 ? -3.609 10.219 10.5 1 92.56 99 THR B CA 1
ATOM 2378 C C . THR B 1 99 ? -3.668 11.68 10.062 1 92.56 99 THR B C 1
ATOM 2380 O O . THR B 1 99 ? -3.223 12.562 10.789 1 92.56 99 THR B O 1
ATOM 2383 N N . GLY B 1 100 ? -4.23 11.945 8.883 1 90.56 100 GLY B N 1
ATOM 2384 C CA . GLY B 1 100 ? -4.387 13.305 8.414 1 90.56 100 GLY B CA 1
ATOM 2385 C C . GLY B 1 100 ? -5.266 14.156 9.312 1 90.56 100 GLY B C 1
ATOM 2386 O O . GLY B 1 100 ? -4.965 15.32 9.562 1 90.56 100 GLY B O 1
ATOM 2387 N N . LEU B 1 101 ? -6.27 13.586 9.828 1 90.94 101 LEU B N 1
ATOM 2388 C CA . LEU B 1 101 ? -7.188 14.297 10.711 1 90.94 101 LEU B CA 1
ATOM 2389 C C . LEU B 1 101 ? -6.516 14.609 12.047 1 90.94 101 LEU B C 1
ATOM 2391 O O . LEU B 1 101 ? -6.695 15.703 12.594 1 90.94 101 LEU B O 1
ATOM 2395 N N . ARG B 1 102 ? -5.75 13.688 12.461 1 89.31 102 ARG B N 1
ATOM 2396 C CA . ARG B 1 102 ? -5.105 13.836 13.766 1 89.31 102 ARG B CA 1
ATOM 2397 C C . ARG B 1 102 ? -3.967 14.852 13.695 1 89.31 102 ARG B C 1
ATOM 2399 O O . ARG B 1 102 ? -3.521 15.359 14.727 1 89.31 102 ARG B O 1
ATOM 2406 N N . ALA B 1 103 ? -3.568 15.148 12.539 1 86.88 103 ALA B N 1
ATOM 2407 C CA . ALA B 1 103 ? -2.461 16.078 12.367 1 86.88 103 ALA B CA 1
ATOM 2408 C C . ALA B 1 103 ? -2.953 17.531 12.414 1 86.88 103 ALA B C 1
ATOM 2410 O O . ALA B 1 103 ? -2.152 18.453 12.531 1 86.88 103 ALA B O 1
ATOM 2411 N N . ILE B 1 104 ? -4.223 17.719 12.414 1 87 104 ILE B N 1
ATOM 2412 C CA . ILE B 1 104 ? -4.801 19.047 12.43 1 87 104 ILE B CA 1
ATOM 2413 C C . ILE B 1 104 ? -4.652 19.656 13.82 1 87 104 ILE B C 1
ATOM 2415 O O . ILE B 1 104 ? -4.906 19 14.828 1 87 104 ILE B O 1
ATOM 2419 N N . ASP B 1 105 ? -4.277 20.922 13.844 1 86.06 105 ASP B N 1
ATOM 2420 C CA . ASP B 1 105 ? -4.16 21.656 15.094 1 86.06 105 ASP B CA 1
ATOM 2421 C C . ASP B 1 105 ? -5.484 21.672 15.852 1 86.06 105 ASP B C 1
ATOM 2423 O O . ASP B 1 105 ? -6.484 22.188 15.359 1 86.06 105 ASP B O 1
ATOM 2427 N N . PRO B 1 106 ? -5.414 21.188 17 1 88.31 106 PRO B N 1
ATOM 2428 C CA . PRO B 1 106 ? -6.652 21.156 17.781 1 88.31 106 PRO B CA 1
ATOM 2429 C C . PRO B 1 106 ? -7.242 22.531 18.031 1 88.31 106 PRO B C 1
ATOM 2431 O O . PRO B 1 106 ? -8.461 22.672 18.172 1 88.31 106 PRO B O 1
ATOM 2434 N N . SER B 1 107 ? -6.375 23.5 17.984 1 91.06 107 SER B N 1
ATOM 2435 C CA . SER B 1 107 ? -6.859 24.859 18.219 1 91.06 107 SER B CA 1
ATOM 2436 C C . SER B 1 107 ? -7.812 25.297 17.125 1 91.06 107 SER B C 1
ATOM 2438 O O . SER B 1 107 ? -8.758 26.047 17.375 1 91.06 107 SER B O 1
ATOM 2440 N N . LEU B 1 108 ? -7.547 24.844 15.938 1 90.19 108 LEU B N 1
ATOM 2441 C CA . LEU B 1 108 ? -8.422 25.188 14.828 1 90.19 108 LEU B CA 1
ATOM 2442 C C . LEU B 1 108 ? -9.805 24.547 15.008 1 90.19 108 LEU B C 1
ATOM 2444 O O . LEU B 1 108 ? -10.82 25.172 14.695 1 90.19 108 LEU B O 1
ATOM 2448 N N . VAL B 1 109 ? -9.789 23.422 15.562 1 90.38 109 VAL B N 1
ATOM 2449 C CA . VAL B 1 109 ? -11.039 22.703 15.805 1 90.38 109 VAL B CA 1
ATOM 2450 C C . VAL B 1 109 ? -11.789 23.359 16.969 1 90.38 109 VAL B C 1
ATOM 2452 O O . VAL B 1 109 ? -13 23.547 16.906 1 90.38 109 VAL B O 1
ATOM 2455 N N . GLU B 1 110 ? -11.062 23.734 17.922 1 93 110 GLU B N 1
ATOM 2456 C CA . GLU B 1 110 ? -11.656 24.391 19.078 1 93 110 GLU B CA 1
ATOM 2457 C C . GLU B 1 110 ? -12.266 25.734 18.688 1 93 110 GLU B C 1
ATOM 2459 O O . GLU B 1 110 ? -13.359 26.078 19.156 1 93 110 GLU B O 1
ATOM 2464 N N . VAL B 1 111 ? -11.508 26.422 17.922 1 94.62 111 VAL B N 1
ATOM 2465 C CA . VAL B 1 111 ? -11.984 27.719 17.453 1 94.62 111 VAL B CA 1
ATOM 2466 C C . VAL B 1 111 ? -13.281 27.547 16.672 1 94.62 111 VAL B C 1
ATOM 2468 O O . VAL B 1 111 ? -14.219 28.328 16.812 1 94.62 111 VAL B O 1
ATOM 2471 N N . ALA B 1 112 ? -13.312 26.547 15.844 1 94.06 112 ALA B N 1
ATOM 2472 C CA . ALA B 1 112 ? -14.516 26.266 15.055 1 94.06 112 ALA B CA 1
ATOM 2473 C C . ALA B 1 112 ? -15.711 25.984 15.953 1 94.06 112 ALA B C 1
ATOM 2475 O O . ALA B 1 112 ? -16.797 26.516 15.734 1 94.06 112 ALA B O 1
ATOM 2476 N N . TYR B 1 113 ? -15.508 25.234 16.953 1 93.06 113 TYR B N 1
ATOM 2477 C CA . TYR B 1 113 ? -16.562 24.969 17.922 1 93.06 113 TYR B CA 1
ATOM 2478 C C . TYR B 1 113 ? -16.938 26.234 18.688 1 93.06 113 TYR B C 1
ATOM 2480 O O . TYR B 1 113 ? -18.109 26.469 18.969 1 93.06 113 TYR B O 1
ATOM 2488 N N . GLY B 1 114 ? -15.977 27 18.984 1 95.38 114 GLY B N 1
ATOM 2489 C CA . GLY B 1 114 ? -16.203 28.266 19.641 1 95.38 114 GLY B CA 1
ATOM 2490 C C . GLY B 1 114 ? -17.047 29.219 18.812 1 95.38 114 GLY B C 1
ATOM 2491 O O . GLY B 1 114 ? -17.781 30.062 19.375 1 95.38 114 GLY B O 1
ATOM 2492 N N . MET B 1 115 ? -16.953 29.062 17.594 1 96.69 115 MET B N 1
ATOM 2493 C CA . MET B 1 115 ? -17.734 29.891 16.672 1 96.69 115 MET B CA 1
ATOM 2494 C C . MET B 1 115 ? -19.156 29.344 16.531 1 96.69 115 MET B C 1
ATOM 2496 O O . MET B 1 115 ? -19.984 29.922 15.805 1 96.69 115 MET B O 1
ATOM 2500 N N . GLY B 1 116 ? -19.422 28.219 17.172 1 95.44 116 GLY B N 1
ATOM 2501 C CA . GLY B 1 116 ? -20.766 27.688 17.188 1 95.44 116 GLY B CA 1
ATOM 2502 C C . GLY B 1 116 ? -21 26.609 16.141 1 95.44 116 GLY B C 1
ATOM 2503 O O . GLY B 1 116 ? -22.125 26.156 15.945 1 95.44 116 GLY B O 1
ATOM 2504 N N . MET B 1 117 ? -19.969 26.172 15.539 1 94.75 117 MET B N 1
ATOM 2505 C CA . MET B 1 117 ? -20.141 25.141 14.516 1 94.75 117 MET B CA 1
ATOM 2506 C C . MET B 1 117 ? -20.516 23.812 15.156 1 94.75 117 MET B C 1
ATOM 2508 O O . MET B 1 117 ? -20.031 23.469 16.234 1 94.75 117 MET B O 1
ATOM 2512 N N . THR B 1 118 ? -21.359 23.094 14.344 1 93.19 118 THR B N 1
ATOM 2513 C CA . THR B 1 118 ? -21.672 21.719 14.734 1 93.19 118 THR B CA 1
ATOM 2514 C C . THR B 1 118 ? -20.531 20.781 14.328 1 93.19 118 THR B C 1
ATOM 2516 O O . THR B 1 118 ? -19.641 21.156 13.562 1 93.19 118 THR B O 1
ATOM 2519 N N . SER B 1 119 ? -20.609 19.578 14.828 1 87.5 119 SER B N 1
ATOM 2520 C CA . SER B 1 119 ? -19.578 18.578 14.508 1 87.5 119 SER B CA 1
ATOM 2521 C C . SER B 1 119 ? -19.516 18.312 13.008 1 87.5 119 SER B C 1
ATOM 2523 O O . SER B 1 119 ? -18.438 18.141 12.453 1 87.5 119 SER B O 1
ATOM 2525 N N . ARG B 1 120 ? -20.609 18.297 12.469 1 88.25 120 ARG B N 1
ATOM 2526 C CA . ARG B 1 120 ? -20.672 18.062 11.031 1 88.25 120 ARG B CA 1
ATOM 2527 C C . ARG B 1 120 ? -20.062 19.234 10.258 1 88.25 120 ARG B C 1
ATOM 2529 O O . ARG B 1 120 ? -19.344 19.047 9.273 1 88.25 120 ARG B O 1
ATOM 2536 N N . GLN B 1 121 ? -20.281 20.375 10.758 1 91.94 121 GLN B N 1
ATOM 2537 C CA . GLN B 1 121 ? -19.734 21.562 10.117 1 91.94 121 GLN B CA 1
ATOM 2538 C C . GLN B 1 121 ? -18.219 21.625 10.281 1 91.94 121 GLN B C 1
ATOM 2540 O O . GLN B 1 121 ? -17.5 21.953 9.336 1 91.94 121 GLN B O 1
ATOM 2545 N N . VAL B 1 122 ? -17.828 21.328 11.484 1 90.69 122 VAL B N 1
ATOM 2546 C CA . VAL B 1 122 ? -16.391 21.312 11.758 1 90.69 122 VAL B CA 1
ATOM 2547 C C . VAL B 1 122 ? -15.695 20.312 10.836 1 90.69 122 VAL B C 1
ATOM 2549 O O . VAL B 1 122 ? -14.633 20.594 10.281 1 90.69 122 VAL B O 1
ATOM 2552 N N . PHE B 1 123 ? -16.328 19.203 10.648 1 88.81 123 PHE B N 1
ATOM 2553 C CA . PHE B 1 123 ? -15.75 18.172 9.805 1 88.81 123 PHE B CA 1
ATOM 2554 C C . PHE B 1 123 ? -15.648 18.641 8.359 1 88.81 123 PHE B C 1
ATOM 2556 O O . PHE B 1 123 ? -14.562 18.625 7.773 1 88.81 123 PHE B O 1
ATOM 2563 N N . PHE B 1 124 ? -16.688 19.141 7.77 1 88.94 124 PHE B N 1
ATOM 2564 C CA . PHE B 1 124 ? -16.766 19.422 6.34 1 88.94 124 PHE B CA 1
ATOM 2565 C C . PHE B 1 124 ? -16.109 20.75 6.016 1 88.94 124 PHE B C 1
ATOM 2567 O O . PHE B 1 124 ? -15.523 20.922 4.941 1 88.94 124 PHE B O 1
ATOM 2574 N N . LYS B 1 125 ? -16.031 21.656 6.996 1 91.31 125 LYS B N 1
ATOM 2575 C CA . LYS B 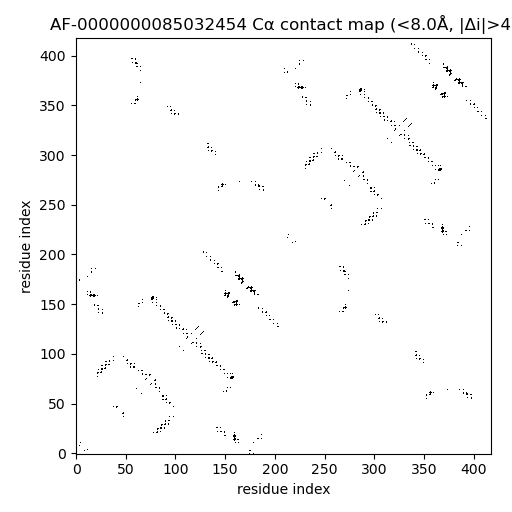1 125 ? -15.57 23.016 6.688 1 91.31 125 LYS B CA 1
ATOM 2576 C C . LYS B 1 125 ? -14.156 23.25 7.199 1 91.31 125 LYS B C 1
ATOM 2578 O O . LYS B 1 125 ? -13.461 24.156 6.734 1 91.31 125 LYS B O 1
ATOM 2583 N N . VAL B 1 126 ? -13.734 22.469 8.102 1 91.5 126 VAL B N 1
ATOM 2584 C CA . VAL B 1 126 ? -12.43 22.734 8.711 1 91.5 126 VAL B CA 1
ATOM 2585 C C . VAL B 1 126 ? -11.523 21.516 8.523 1 91.5 126 VAL B C 1
ATOM 2587 O O . VAL B 1 126 ? -10.555 21.562 7.762 1 91.5 126 VAL B O 1
ATOM 2590 N N . GLN B 1 127 ? -11.992 20.375 9 1 90.25 127 GLN B N 1
ATOM 2591 C CA . GLN B 1 127 ? -11.117 19.219 9.047 1 90.25 127 GLN B CA 1
ATOM 2592 C C . GLN B 1 127 ? -10.891 18.641 7.656 1 90.25 127 GLN B C 1
ATOM 2594 O O . GLN B 1 127 ? -9.75 18.375 7.262 1 90.25 127 GLN B O 1
ATOM 2599 N N . LEU B 1 128 ? -11.938 18.531 6.945 1 88.62 128 LEU B N 1
ATOM 2600 C CA . LEU B 1 128 ? -11.844 17.875 5.641 1 88.62 128 LEU B CA 1
ATOM 2601 C C . LEU B 1 128 ? -10.977 18.703 4.695 1 88.62 128 LEU B C 1
ATOM 2603 O O . LEU B 1 128 ? -10.062 18.172 4.062 1 88.62 128 LEU B O 1
ATOM 2607 N N . PRO B 1 129 ? -11.172 19.969 4.645 1 89.56 129 PRO B N 1
ATOM 2608 C CA . PRO B 1 129 ? -10.312 20.797 3.783 1 89.56 129 PRO B CA 1
ATOM 2609 C C . PRO B 1 129 ? -8.844 20.766 4.211 1 89.56 129 PRO B C 1
ATOM 2611 O O . PRO B 1 129 ? -7.953 20.703 3.365 1 89.56 129 PRO B O 1
ATOM 2614 N N . LEU B 1 130 ? -8.625 20.766 5.457 1 87.5 130 LEU B N 1
ATOM 2615 C CA . LEU B 1 130 ? -7.254 20.766 5.969 1 87.5 130 LEU B CA 1
ATOM 2616 C C . LEU B 1 130 ? -6.59 19.406 5.758 1 87.5 130 LEU B C 1
ATOM 2618 O O . LEU B 1 130 ? -5.363 19.328 5.637 1 87.5 130 LEU B O 1
ATOM 2622 N N . ALA B 1 131 ? -7.41 18.375 5.637 1 89 131 ALA B N 1
ATOM 2623 C CA . ALA B 1 131 ? -6.879 17.016 5.504 1 89 131 ALA B CA 1
ATOM 2624 C C . ALA B 1 131 ? -6.789 16.609 4.035 1 89 131 ALA B C 1
ATOM 2626 O O . ALA B 1 131 ? -6.328 15.508 3.721 1 89 131 ALA B O 1
ATOM 2627 N N . THR B 1 132 ? -7.109 17.453 3.131 1 89.56 132 THR B N 1
ATOM 2628 C CA . THR B 1 132 ? -7.227 17.141 1.711 1 89.56 132 THR B CA 1
ATOM 2629 C C . THR B 1 132 ? -5.906 16.594 1.162 1 89.56 132 THR B C 1
ATOM 2631 O O . THR B 1 132 ? -5.883 15.57 0.481 1 89.56 132 THR B O 1
ATOM 2634 N N . PRO B 1 133 ? -4.754 17.188 1.509 1 86.38 133 PRO B N 1
ATOM 2635 C CA . PRO B 1 133 ? -3.5 16.656 0.977 1 86.38 133 PRO B CA 1
ATOM 2636 C C . PRO B 1 133 ? -3.223 15.227 1.437 1 86.38 133 PRO B C 1
ATOM 2638 O O . PRO B 1 133 ? -2.832 14.375 0.629 1 86.38 133 PRO B O 1
ATOM 2641 N N . ALA B 1 134 ? -3.521 15.023 2.674 1 86.44 134 ALA B N 1
ATOM 2642 C CA . ALA B 1 134 ? -3.312 13.68 3.213 1 86.44 134 ALA B CA 1
ATOM 2643 C C . ALA B 1 134 ? -4.285 12.68 2.59 1 86.44 134 ALA B C 1
ATOM 2645 O O . ALA B 1 134 ? -3.916 11.539 2.314 1 86.44 134 ALA B O 1
ATOM 2646 N N . ILE B 1 135 ? -5.5 13.109 2.359 1 90.5 135 ILE B N 1
ATOM 2647 C CA . ILE B 1 135 ? -6.527 12.266 1.768 1 90.5 135 ILE B CA 1
ATOM 2648 C C . ILE B 1 135 ? -6.105 11.852 0.359 1 90.5 135 ILE B C 1
ATOM 2650 O O . ILE B 1 135 ? -6.164 10.672 0.008 1 90.5 135 ILE B O 1
ATOM 2654 N N . PHE B 1 136 ? -5.617 12.75 -0.386 1 93.12 136 PHE B N 1
ATOM 2655 C CA . PHE B 1 136 ? -5.258 12.453 -1.767 1 93.12 136 PHE B CA 1
ATOM 2656 C C . PHE B 1 136 ? -3.982 11.617 -1.825 1 93.12 136 PHE B C 1
ATOM 2658 O O . PHE B 1 136 ? -3.826 10.773 -2.709 1 93.12 136 PHE B O 1
ATOM 2665 N N . SER B 1 137 ? -3.098 11.875 -0.885 1 92.44 137 SER B N 1
ATOM 2666 C CA . SER B 1 137 ? -1.915 11.023 -0.803 1 92.44 137 SER B CA 1
ATOM 2667 C C . SER B 1 137 ? -2.295 9.578 -0.512 1 92.44 137 SER B C 1
ATOM 2669 O O . SER B 1 137 ? -1.772 8.656 -1.144 1 92.44 137 SER B O 1
ATOM 2671 N N . GLY B 1 138 ? -3.229 9.406 0.389 1 94.06 138 GLY B N 1
ATOM 2672 C CA . GLY B 1 138 ? -3.732 8.078 0.696 1 94.06 138 GLY B CA 1
ATOM 2673 C C . GLY B 1 138 ? -4.453 7.426 -0.471 1 94.06 138 GLY B C 1
ATOM 2674 O O . GLY B 1 138 ? -4.301 6.227 -0.716 1 94.06 138 GLY B O 1
ATOM 2675 N N . LEU B 1 139 ? -5.16 8.227 -1.165 1 96.69 139 LEU B N 1
ATOM 2676 C CA . LEU B 1 139 ? -5.891 7.742 -2.33 1 96.69 139 LEU B CA 1
ATOM 2677 C C . LEU B 1 139 ? -4.93 7.277 -3.42 1 96.69 139 LEU B C 1
ATOM 2679 O O . LEU B 1 139 ? -5.195 6.289 -4.105 1 96.69 139 LEU B O 1
ATOM 2683 N N . GLN B 1 140 ? -3.912 8.023 -3.572 1 97.06 140 GLN B N 1
ATOM 2684 C CA . GLN B 1 140 ? -2.939 7.648 -4.59 1 97.06 140 GLN B CA 1
ATOM 2685 C C . GLN B 1 140 ? -2.252 6.332 -4.238 1 97.06 140 GLN B C 1
ATOM 2687 O O . GLN B 1 140 ? -2.074 5.469 -5.102 1 97.06 140 GLN B O 1
ATOM 2692 N N . VAL B 1 141 ? -1.912 6.152 -3.023 1 96.75 141 VAL B N 1
ATOM 2693 C CA . VAL B 1 141 ? -1.284 4.914 -2.58 1 96.75 141 VAL B CA 1
ATOM 2694 C C . VAL B 1 141 ? -2.273 3.758 -2.711 1 96.75 141 VAL B C 1
ATOM 2696 O O . VAL B 1 141 ? -1.917 2.68 -3.193 1 96.75 141 VAL B O 1
ATOM 2699 N N . ALA B 1 142 ? -3.49 4.012 -2.32 1 98.25 142 ALA B N 1
ATOM 2700 C CA . ALA B 1 142 ? -4.52 2.984 -2.436 1 98.25 142 ALA B CA 1
ATOM 2701 C C . ALA B 1 142 ? -4.742 2.594 -3.895 1 98.25 142 ALA B C 1
ATOM 2703 O O . ALA B 1 142 ? -4.879 1.409 -4.211 1 98.25 142 ALA B O 1
ATOM 2704 N N . LEU B 1 143 ? -4.77 3.564 -4.707 1 98.25 143 LEU B N 1
ATOM 2705 C CA . LEU B 1 143 ? -4.973 3.316 -6.129 1 98.25 143 LEU B CA 1
ATOM 2706 C C . LEU B 1 143 ? -3.836 2.473 -6.699 1 98.25 143 LEU B C 1
ATOM 2708 O O . LEU B 1 143 ? -4.082 1.471 -7.375 1 98.25 143 LEU B O 1
ATOM 2712 N N . ALA B 1 144 ? -2.639 2.871 -6.41 1 97.31 144 ALA B N 1
ATOM 2713 C CA . ALA B 1 144 ? -1.479 2.168 -6.949 1 97.31 144 ALA B CA 1
ATOM 2714 C C . ALA B 1 144 ? -1.422 0.731 -6.441 1 97.31 144 ALA B C 1
ATOM 2716 O O . ALA B 1 144 ? -1.19 -0.2 -7.219 1 97.31 144 ALA B O 1
ATOM 2717 N N . SER B 1 145 ? -1.638 0.547 -5.172 1 96.88 145 SER B N 1
ATOM 2718 C CA . SER B 1 145 ? -1.583 -0.791 -4.594 1 96.88 145 SER B CA 1
ATOM 2719 C C . SER B 1 145 ? -2.719 -1.666 -5.113 1 96.88 145 SER B C 1
ATOM 2721 O O . SER B 1 145 ? -2.512 -2.842 -5.422 1 96.88 145 SER B O 1
ATOM 2723 N N . THR B 1 146 ? -3.906 -1.097 -5.215 1 97.94 146 THR B N 1
ATOM 2724 C CA . THR B 1 146 ? -5.055 -1.853 -5.707 1 97.94 146 THR B CA 1
ATOM 2725 C C . THR B 1 146 ? -4.844 -2.264 -7.164 1 97.94 146 THR B C 1
ATOM 2727 O O . THR B 1 146 ? -5.254 -3.352 -7.57 1 97.94 146 THR B O 1
ATOM 2730 N N . MET B 1 147 ? -4.234 -1.379 -7.918 1 98.12 147 MET B N 1
ATOM 2731 C CA . MET B 1 147 ? -3.912 -1.688 -9.312 1 98.12 147 MET B CA 1
ATOM 2732 C C . MET B 1 147 ? -3.016 -2.916 -9.398 1 98.12 147 MET B C 1
ATOM 2734 O O . MET B 1 147 ? -3.242 -3.799 -10.227 1 98.12 147 MET B O 1
ATOM 2738 N N . SER B 1 148 ? -2.09 -2.975 -8.547 1 96.06 148 SER B N 1
ATOM 2739 C CA . SER B 1 148 ? -1.152 -4.094 -8.531 1 96.06 148 SER B CA 1
ATOM 2740 C C . SER B 1 148 ? -1.829 -5.375 -8.055 1 96.06 148 SER B C 1
ATOM 2742 O O . SER B 1 148 ? -1.684 -6.426 -8.68 1 96.06 148 SER B O 1
ATOM 2744 N N . ILE B 1 149 ? -2.586 -5.297 -6.977 1 96.19 149 ILE B N 1
ATOM 2745 C CA . ILE B 1 149 ? -3.219 -6.469 -6.383 1 96.19 149 ILE B CA 1
ATOM 2746 C C . ILE B 1 149 ? -4.27 -7.027 -7.336 1 96.19 149 ILE B C 1
ATOM 2748 O O . ILE B 1 149 ? -4.449 -8.242 -7.426 1 96.19 149 ILE B O 1
ATOM 2752 N N . ALA B 1 150 ? -4.895 -6.156 -8.094 1 97.94 150 ALA B N 1
ATOM 2753 C CA . ALA B 1 150 ? -5.957 -6.555 -9.016 1 97.94 150 ALA B CA 1
ATOM 2754 C C . ALA B 1 150 ? -5.422 -7.496 -10.094 1 97.94 150 ALA B C 1
ATOM 2756 O O . ALA B 1 150 ? -6.172 -8.297 -10.648 1 97.94 150 ALA B O 1
ATOM 2757 N N . THR B 1 151 ? -4.137 -7.398 -10.375 1 97.31 151 THR B N 1
ATOM 2758 C CA . THR B 1 151 ? -3.586 -8.312 -11.375 1 97.31 151 THR B CA 1
ATOM 2759 C C . THR B 1 151 ? -3.643 -9.758 -10.875 1 97.31 151 THR B C 1
ATOM 2761 O O . THR B 1 151 ? -3.781 -10.688 -11.672 1 97.31 151 THR B O 1
ATOM 2764 N N . ILE B 1 152 ? -3.596 -9.93 -9.57 1 94.69 152 ILE B N 1
ATOM 2765 C CA . ILE B 1 152 ? -3.646 -11.258 -8.969 1 94.69 152 ILE B CA 1
ATOM 2766 C C . ILE B 1 152 ? -5.059 -11.828 -9.086 1 94.69 152 ILE B C 1
ATOM 2768 O O . ILE B 1 152 ? -5.242 -13.039 -9.148 1 94.69 152 ILE B O 1
ATOM 2772 N N . ALA B 1 153 ? -6.027 -10.992 -9.234 1 96.69 153 ALA B N 1
ATOM 2773 C CA . ALA B 1 153 ? -7.43 -11.398 -9.289 1 96.69 153 ALA B CA 1
ATOM 2774 C C . ALA B 1 153 ? -7.723 -12.18 -10.57 1 96.69 153 ALA B C 1
ATOM 2776 O O . ALA B 1 153 ? -8.734 -12.883 -10.664 1 96.69 153 ALA B O 1
ATOM 2777 N N . ALA B 1 154 ? -6.824 -12.094 -11.516 1 96.44 154 ALA B N 1
ATOM 2778 C CA . ALA B 1 154 ? -6.984 -12.891 -12.734 1 96.44 154 ALA B CA 1
ATOM 2779 C C . ALA B 1 154 ? -6.926 -14.383 -12.414 1 96.44 154 ALA B C 1
ATOM 2781 O O . ALA B 1 154 ? -7.52 -15.195 -13.125 1 96.44 154 ALA B O 1
ATOM 2782 N N . THR B 1 155 ? -6.277 -14.719 -11.344 1 93.56 155 THR B N 1
ATOM 2783 C CA . THR B 1 155 ? -6.105 -16.125 -10.984 1 93.56 155 THR B CA 1
ATOM 2784 C C . THR B 1 155 ? -7.422 -16.734 -10.508 1 93.56 155 THR B C 1
ATOM 2786 O O . THR B 1 155 ? -7.562 -17.953 -10.438 1 93.56 155 THR B O 1
ATOM 2789 N N . ILE B 1 156 ? -8.359 -15.859 -10.188 1 96.19 156 ILE B N 1
ATOM 2790 C CA . ILE B 1 156 ? -9.664 -16.359 -9.758 1 96.19 156 ILE B CA 1
ATOM 2791 C C . ILE B 1 156 ? -10.734 -15.953 -10.766 1 96.19 156 ILE B C 1
ATOM 2793 O O . ILE B 1 156 ? -11.906 -15.805 -10.414 1 96.19 156 ILE B O 1
ATOM 2797 N N . ASN B 1 157 ? -10.328 -15.633 -11.922 1 96.62 157 ASN B N 1
ATOM 2798 C CA . ASN B 1 157 ? -11.188 -15.375 -13.078 1 96.62 157 ASN B CA 1
ATOM 2799 C C . ASN B 1 157 ? -11.953 -14.062 -12.922 1 96.62 157 ASN B C 1
ATOM 2801 O O . ASN B 1 157 ? -13.125 -13.977 -13.289 1 96.62 157 ASN B O 1
ATOM 2805 N N . ALA B 1 158 ? -11.297 -13.086 -12.336 1 97.25 158 ALA B N 1
ATOM 2806 C CA . ALA B 1 158 ? -11.93 -11.773 -12.219 1 97.25 158 ALA B CA 1
ATOM 2807 C C . ALA B 1 158 ? -11.617 -10.898 -13.43 1 97.25 158 ALA B C 1
ATOM 2809 O O . ALA B 1 158 ? -12.117 -9.781 -13.547 1 97.25 158 ALA B O 1
ATOM 2810 N N . GLY B 1 159 ? -10.766 -11.438 -14.32 1 97.12 159 GLY B N 1
ATOM 2811 C CA . GLY B 1 159 ? -10.398 -10.703 -15.516 1 97.12 159 GLY B CA 1
ATOM 2812 C C . GLY B 1 159 ? -9.312 -9.672 -15.273 1 97.12 159 GLY B C 1
ATOM 2813 O O . GLY B 1 159 ? -8.516 -9.805 -14.344 1 97.12 159 GLY B O 1
ATOM 2814 N N . GLY B 1 160 ? -9.172 -8.773 -16.25 1 98.38 160 GLY B N 1
ATOM 2815 C CA . GLY B 1 160 ? -8.219 -7.688 -16.094 1 98.38 160 GLY B CA 1
ATOM 2816 C C . GLY B 1 160 ? -6.867 -7.988 -16.719 1 98.38 160 GLY B C 1
ATOM 2817 O O . GLY B 1 160 ? -6.703 -9.008 -17.391 1 98.38 160 GLY B O 1
ATOM 2818 N N . LEU B 1 161 ? -5.969 -7.172 -16.453 1 98.62 161 LEU B N 1
ATOM 2819 C CA . LEU B 1 161 ? -4.672 -7.191 -17.125 1 98.62 161 LEU B CA 1
ATOM 2820 C C . LEU B 1 161 ? -3.791 -8.312 -16.578 1 98.62 161 LEU B C 1
ATOM 2822 O O . LEU B 1 161 ? -2.777 -8.664 -17.188 1 98.62 161 LEU B O 1
ATOM 2826 N N . GLY B 1 162 ? -4.238 -8.828 -15.438 1 97.69 162 GLY B N 1
ATOM 2827 C CA . GLY B 1 162 ? -3.555 -10.016 -14.945 1 97.69 162 GLY B CA 1
ATOM 2828 C C . GLY B 1 162 ? -3.58 -11.172 -15.922 1 97.69 162 GLY B C 1
ATOM 2829 O O . GLY B 1 162 ? -2.668 -12 -15.938 1 97.69 162 GLY B O 1
ATOM 2830 N N . ASN B 1 163 ? -4.59 -11.242 -16.781 1 97.94 163 ASN B N 1
ATOM 2831 C CA . ASN B 1 163 ? -4.68 -12.289 -17.781 1 97.94 163 ASN B CA 1
ATOM 2832 C C . ASN B 1 163 ? -3.473 -12.281 -18.719 1 97.94 163 ASN B C 1
ATOM 2834 O O . ASN B 1 163 ? -2.893 -13.328 -19 1 97.94 163 ASN B O 1
ATOM 2838 N N . LEU B 1 164 ? -3.135 -11.094 -19.156 1 97.56 164 LEU B N 1
ATOM 2839 C CA . LEU B 1 164 ? -1.992 -10.953 -20.047 1 97.56 164 LEU B CA 1
ATOM 2840 C C . LEU B 1 164 ? -0.693 -11.305 -19.328 1 97.56 164 LEU B C 1
ATOM 2842 O O . LEU B 1 164 ? 0.155 -12.008 -19.891 1 97.56 164 LEU B O 1
ATOM 2846 N N . LEU B 1 165 ? -0.573 -10.844 -18.109 1 97 165 LEU B N 1
ATOM 2847 C CA . LEU B 1 165 ? 0.643 -11.07 -17.344 1 97 165 LEU B CA 1
ATOM 2848 C C . LEU B 1 165 ? 0.857 -12.562 -17.094 1 97 165 LEU B C 1
ATOM 2850 O O . LEU B 1 165 ? 1.937 -13.094 -17.375 1 97 165 LEU B O 1
ATOM 2854 N N . PHE B 1 166 ? -0.177 -13.219 -16.688 1 94.94 166 PHE B N 1
ATOM 2855 C CA . PHE B 1 166 ? -0.048 -14.633 -16.375 1 94.94 166 PHE B CA 1
ATOM 2856 C C . PHE B 1 166 ? 0.079 -15.469 -17.641 1 94.94 166 PHE B C 1
ATOM 2858 O O . PHE B 1 166 ? 0.767 -16.484 -17.641 1 94.94 166 PHE B O 1
ATOM 2865 N N . GLU B 1 167 ? -0.551 -15.039 -18.703 1 95.62 167 GLU B N 1
ATOM 2866 C CA . GLU B 1 167 ? -0.32 -15.703 -19.984 1 95.62 167 GLU B CA 1
ATOM 2867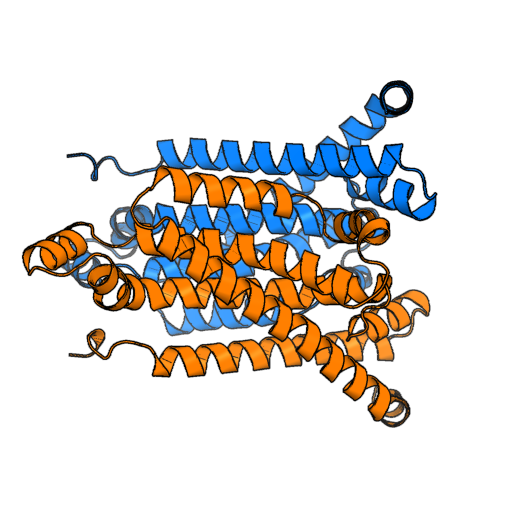 C C . GLU B 1 167 ? 1.153 -15.641 -20.375 1 95.62 167 GLU B C 1
ATOM 2869 O O . GLU B 1 167 ? 1.74 -16.656 -20.766 1 95.62 167 GLU B O 1
ATOM 2874 N N . GLY B 1 168 ? 1.727 -14.43 -20.297 1 95.38 168 GLY B N 1
ATOM 2875 C CA . GLY B 1 168 ? 3.135 -14.273 -20.625 1 95.38 168 GLY B CA 1
ATOM 2876 C C . GLY B 1 168 ? 4.051 -15.102 -19.75 1 95.38 168 GLY B C 1
ATOM 2877 O O . GLY B 1 168 ? 4.988 -15.734 -20.234 1 95.38 168 GLY B O 1
ATOM 2878 N N . LEU B 1 169 ? 3.746 -15.18 -18.516 1 91.5 169 LEU B N 1
ATOM 2879 C CA . LEU B 1 169 ? 4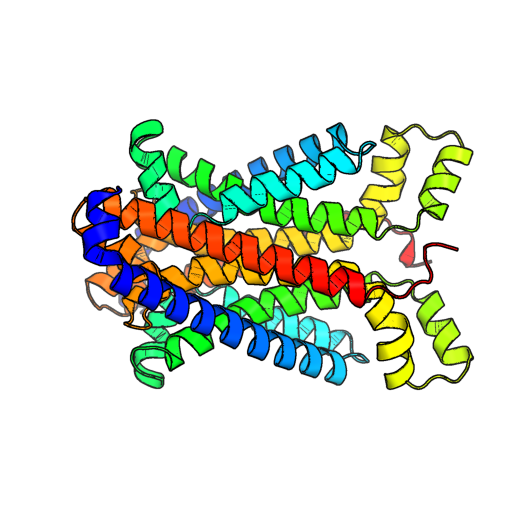.578 -15.891 -17.562 1 91.5 169 LEU B CA 1
ATOM 2880 C C . LEU B 1 169 ? 4.465 -17.406 -17.75 1 91.5 169 LEU B C 1
ATOM 2882 O O . LEU B 1 169 ? 5.469 -18.109 -17.75 1 91.5 169 LEU B O 1
ATOM 2886 N N . GLN B 1 170 ? 3.26 -17.812 -17.938 1 91.44 170 GLN B N 1
ATOM 2887 C CA . GLN B 1 170 ? 3.01 -19.25 -18.062 1 91.44 170 GLN B CA 1
ATOM 2888 C C . GLN B 1 170 ? 3.551 -19.781 -19.375 1 91.44 170 GLN B C 1
ATOM 2890 O O . GLN B 1 170 ? 4.066 -20.906 -19.438 1 91.44 170 GLN B O 1
ATOM 2895 N N . THR B 1 171 ? 3.479 -18.953 -20.406 1 93.69 171 THR B N 1
ATOM 2896 C CA . THR B 1 171 ? 3.932 -19.391 -21.719 1 93.69 171 THR B CA 1
ATOM 2897 C C . THR B 1 171 ? 5.371 -18.953 -21.969 1 93.69 171 THR B C 1
ATOM 2899 O O . THR B 1 171 ? 5.961 -19.297 -23 1 93.69 171 THR B O 1
ATOM 2902 N N . GLN B 1 172 ? 5.879 -18.156 -21.078 1 91.81 172 GLN B N 1
ATOM 2903 C CA . GLN B 1 172 ? 7.223 -17.609 -21.188 1 91.81 172 GLN B CA 1
ATOM 2904 C C . GLN B 1 172 ? 7.363 -16.781 -22.469 1 91.81 172 GLN B C 1
ATOM 2906 O O . GLN B 1 172 ? 8.359 -16.906 -23.188 1 91.81 172 GLN B O 1
ATOM 2911 N N . GLN B 1 173 ? 6.289 -16.125 -22.844 1 94.81 173 GLN B N 1
ATOM 2912 C CA . GLN B 1 173 ? 6.293 -15.195 -23.969 1 94.81 173 GLN B CA 1
ATOM 2913 C C . GLN B 1 173 ? 6.367 -13.75 -23.5 1 94.81 173 GLN B C 1
ATOM 2915 O O . GLN B 1 173 ? 5.523 -13.297 -22.719 1 94.81 173 GLN B O 1
ATOM 2920 N N . LEU B 1 174 ? 7.242 -13.086 -24.125 1 94.81 174 LEU B N 1
ATOM 2921 C CA . LEU B 1 174 ? 7.539 -11.734 -23.672 1 94.81 174 LEU B CA 1
ATOM 2922 C C . LEU B 1 174 ? 6.457 -10.758 -24.109 1 94.81 174 LEU B C 1
ATOM 2924 O O . LEU B 1 174 ? 6.078 -9.859 -23.359 1 94.81 174 LEU B O 1
ATOM 2928 N N . PRO B 1 175 ? 5.891 -10.914 -25.234 1 97.12 175 PRO B N 1
ATOM 2929 C CA . PRO B 1 175 ? 4.98 -9.867 -25.703 1 97.12 175 PRO B CA 1
ATOM 2930 C C . PRO B 1 175 ? 3.752 -9.711 -24.812 1 97.12 175 PRO B C 1
ATOM 2932 O O . PRO B 1 175 ? 3.428 -8.602 -24.391 1 97.12 175 PRO B O 1
ATOM 2935 N N . PRO B 1 176 ? 3.096 -10.812 -24.453 1 97.38 176 PRO B N 1
ATOM 2936 C CA . PRO B 1 176 ? 1.959 -10.617 -23.547 1 97.38 176 PRO B CA 1
ATOM 2937 C C . PRO B 1 176 ? 2.377 -10.078 -22.172 1 97.38 176 PRO B C 1
ATOM 2939 O O . PRO B 1 176 ? 1.668 -9.258 -21.594 1 97.38 176 PRO B O 1
ATOM 2942 N N . LEU B 1 177 ? 3.451 -10.508 -21.688 1 96.81 177 LEU B N 1
ATOM 2943 C CA . LEU B 1 177 ? 3.955 -10.023 -20.406 1 96.81 177 LEU B CA 1
ATOM 2944 C C . LEU B 1 177 ? 4.211 -8.516 -20.469 1 96.81 177 LEU B C 1
ATOM 2946 O O . LEU B 1 177 ? 3.76 -7.777 -19.594 1 96.81 177 LEU B O 1
ATOM 2950 N N . LEU B 1 178 ? 4.844 -8.055 -21.516 1 97.62 178 LEU B N 1
ATOM 2951 C CA . LEU B 1 178 ? 5.223 -6.656 -21.625 1 97.62 178 LEU B CA 1
ATOM 2952 C C . LEU B 1 178 ? 4 -5.781 -21.891 1 97.62 178 LEU B C 1
ATOM 2954 O O . LEU B 1 178 ? 3.9 -4.672 -21.359 1 97.62 178 LEU B O 1
ATOM 2958 N N . TRP B 1 179 ? 3.107 -6.293 -22.641 1 98 179 TRP B N 1
ATOM 2959 C CA . TRP B 1 179 ? 1.9 -5.504 -22.875 1 98 179 TRP B CA 1
ATOM 2960 C C . TRP B 1 179 ? 1.054 -5.426 -21.609 1 98 179 TRP B C 1
ATOM 2962 O O . TRP B 1 179 ? 0.403 -4.41 -21.344 1 98 179 TRP B O 1
ATOM 2972 N N . GLY B 1 180 ? 1.014 -6.551 -20.781 1 98 180 GLY B N 1
ATOM 2973 C CA . GLY B 1 180 ? 0.373 -6.48 -19.484 1 98 180 GLY B CA 1
ATOM 2974 C C . GLY B 1 180 ? 0.977 -5.422 -18.578 1 98 180 GLY B C 1
ATOM 2975 O O . GLY B 1 180 ? 0.252 -4.668 -17.922 1 98 180 GLY B O 1
ATOM 2976 N N . ILE B 1 181 ? 2.264 -5.309 -18.578 1 98 181 ILE B N 1
ATOM 2977 C CA . ILE B 1 181 ? 2.992 -4.34 -17.766 1 98 181 ILE B CA 1
ATOM 2978 C C . ILE B 1 181 ? 2.719 -2.928 -18.281 1 98 181 ILE B C 1
ATOM 2980 O O . ILE B 1 181 ? 2.342 -2.041 -17.516 1 98 181 ILE B O 1
ATOM 2984 N N . ILE B 1 182 ? 2.832 -2.732 -19.562 1 98.19 182 ILE B N 1
ATOM 2985 C CA . ILE B 1 182 ? 2.678 -1.423 -20.188 1 98.19 182 ILE B CA 1
ATOM 2986 C C . ILE B 1 182 ? 1.276 -0.882 -19.906 1 98.19 182 ILE B C 1
ATOM 2988 O O . ILE B 1 182 ? 1.118 0.268 -19.5 1 98.19 182 ILE B O 1
ATOM 2992 N N . MET B 1 183 ? 0.318 -1.738 -20.094 1 98.56 183 MET B N 1
ATOM 2993 C CA . MET B 1 183 ? -1.062 -1.29 -19.938 1 98.56 183 MET B CA 1
ATOM 2994 C C . MET B 1 183 ? -1.379 -1.029 -18.469 1 98.56 183 MET B C 1
ATOM 2996 O O . MET B 1 183 ? -2.102 -0.085 -18.141 1 98.56 183 MET B O 1
ATOM 3000 N N . THR B 1 184 ? -0.872 -1.839 -17.578 1 98.5 184 THR B N 1
ATOM 3001 C CA . THR B 1 184 ? -1.097 -1.614 -16.141 1 98.5 184 THR B CA 1
ATOM 3002 C C . THR B 1 184 ? -0.433 -0.317 -15.695 1 98.5 184 THR B C 1
ATOM 3004 O O . THR B 1 184 ? -1.03 0.466 -14.953 1 98.5 184 THR B O 1
ATOM 3007 N N . VAL B 1 185 ? 0.789 -0.119 -16.125 1 98.19 185 VAL B N 1
ATOM 3008 C CA . VAL B 1 185 ? 1.52 1.096 -15.781 1 98.19 185 VAL B CA 1
ATOM 3009 C C . VAL B 1 185 ? 0.785 2.316 -16.328 1 98.19 185 VAL B C 1
ATOM 3011 O O . VAL B 1 185 ? 0.567 3.295 -15.617 1 98.19 185 VAL B O 1
ATOM 3014 N N . ALA B 1 186 ? 0.361 2.238 -17.547 1 98.38 186 ALA B N 1
ATOM 3015 C CA . ALA B 1 186 ? -0.361 3.34 -18.188 1 98.38 186 ALA B CA 1
ATOM 3016 C C . ALA B 1 186 ? -1.656 3.646 -17.438 1 98.38 186 ALA B C 1
ATOM 3018 O O . ALA B 1 186 ? -1.957 4.809 -17.156 1 98.38 186 ALA B O 1
ATOM 3019 N N . LEU B 1 187 ? -2.361 2.623 -17.156 1 98.44 187 LEU B N 1
ATOM 3020 C CA . LEU B 1 187 ? -3.627 2.799 -16.453 1 98.44 187 LEU B CA 1
ATOM 3021 C C . LEU B 1 187 ? -3.402 3.404 -15.07 1 98.44 187 LEU B C 1
ATOM 3023 O O . LEU B 1 187 ? -4.168 4.266 -14.633 1 98.44 187 LEU B O 1
ATOM 3027 N N . THR B 1 188 ? -2.41 2.939 -14.375 1 98.31 188 THR B N 1
ATOM 3028 C CA . THR B 1 188 ? -2.094 3.457 -13.055 1 98.31 188 THR B CA 1
ATOM 3029 C C . THR B 1 188 ? -1.734 4.938 -13.117 1 98.31 188 THR B C 1
ATOM 3031 O O . THR B 1 188 ? -2.275 5.75 -12.367 1 98.31 188 THR B O 1
ATOM 3034 N N . LEU B 1 189 ? -0.901 5.328 -14.055 1 97.19 189 LEU B N 1
ATOM 3035 C CA . LEU B 1 189 ? -0.429 6.707 -14.156 1 97.19 189 LEU B CA 1
ATOM 3036 C C . LEU B 1 189 ? -1.552 7.633 -14.617 1 97.19 189 LEU B C 1
ATOM 3038 O O . LEU B 1 189 ? -1.669 8.758 -14.133 1 97.19 189 LEU B O 1
ATOM 3042 N N . VAL B 1 190 ? -2.361 7.168 -15.484 1 97.88 190 VAL B N 1
ATOM 3043 C CA . VAL B 1 190 ? -3.504 7.957 -15.93 1 97.88 190 VAL B CA 1
ATOM 3044 C C . VAL B 1 190 ? -4.465 8.188 -14.773 1 97.88 190 VAL B C 1
ATOM 3046 O O . VAL B 1 190 ? -4.969 9.297 -14.578 1 97.88 190 VAL B O 1
ATOM 3049 N N . SER B 1 191 ? -4.73 7.152 -14.016 1 98.19 191 SER B N 1
ATOM 3050 C CA . SER B 1 191 ? -5.633 7.258 -12.875 1 98.19 191 SER B CA 1
ATOM 3051 C C . SER B 1 191 ? -5.082 8.211 -11.82 1 98.19 191 SER B C 1
ATOM 3053 O O . SER B 1 191 ? -5.828 8.992 -11.227 1 98.19 191 SER B O 1
ATOM 3055 N N . ILE B 1 192 ? -3.795 8.141 -11.594 1 96.38 192 ILE B N 1
ATOM 3056 C CA . ILE B 1 192 ? -3.166 9.047 -10.641 1 96.38 192 ILE B CA 1
ATOM 3057 C C . ILE B 1 192 ? -3.262 10.484 -11.141 1 96.38 192 ILE B C 1
ATOM 3059 O O . ILE B 1 192 ? -3.535 11.398 -10.367 1 96.38 192 ILE B O 1
ATOM 3063 N N . ALA B 1 193 ? -3.059 10.695 -12.414 1 95.56 193 ALA B N 1
ATOM 3064 C CA . ALA B 1 193 ? -3.17 12.031 -13 1 95.56 193 ALA B CA 1
ATOM 3065 C C . ALA B 1 193 ? -4.582 12.586 -12.844 1 95.56 193 ALA B C 1
ATOM 3067 O O . ALA B 1 193 ? -4.766 13.766 -12.555 1 95.56 193 ALA B O 1
ATOM 3068 N N . ILE B 1 194 ? -5.5 11.758 -13 1 96.62 194 ILE B N 1
ATOM 3069 C CA . ILE B 1 194 ? -6.895 12.164 -12.836 1 96.62 194 ILE B CA 1
ATOM 3070 C C . ILE B 1 194 ? -7.145 12.57 -11.383 1 96.62 194 ILE B C 1
ATOM 3072 O O . ILE B 1 194 ? -7.785 13.594 -11.125 1 96.62 194 ILE B O 1
ATOM 3076 N N . LEU B 1 195 ? -6.602 11.812 -10.453 1 94.88 195 LEU B N 1
ATOM 3077 C CA . LEU B 1 195 ? -6.75 12.141 -9.039 1 94.88 195 LEU B CA 1
ATOM 3078 C C . LEU B 1 195 ? -6.109 13.484 -8.719 1 94.88 195 LEU B C 1
ATOM 3080 O O . LEU B 1 195 ? -6.656 14.266 -7.938 1 94.88 195 LEU B O 1
ATOM 3084 N N . ARG B 1 196 ? -5.023 13.727 -9.32 1 91.69 196 ARG B N 1
ATOM 3085 C CA . ARG B 1 196 ? -4.328 14.984 -9.086 1 91.69 196 ARG B CA 1
ATOM 3086 C C . ARG B 1 196 ? -5.133 16.172 -9.625 1 91.69 196 ARG B C 1
ATOM 3088 O O . ARG B 1 196 ? -5.184 17.234 -9 1 91.69 196 ARG B O 1
ATOM 3095 N N . ILE B 1 197 ? -5.727 16.016 -10.75 1 93.56 197 ILE B N 1
ATOM 3096 C CA . ILE B 1 197 ? -6.559 17.062 -11.344 1 93.56 197 ILE B CA 1
ATOM 3097 C C . ILE B 1 197 ? -7.773 17.312 -10.453 1 93.56 197 ILE B C 1
ATOM 3099 O O . ILE B 1 197 ? -8.133 18.469 -10.203 1 93.56 197 ILE B O 1
ATOM 3103 N N . LEU B 1 198 ? -8.281 16.266 -9.906 1 92.25 198 LEU B N 1
ATOM 3104 C CA . LEU B 1 198 ? -9.43 16.391 -9.008 1 92.25 198 LEU B CA 1
ATOM 3105 C C . LEU B 1 198 ? -9.039 17.094 -7.723 1 92.25 198 LEU B C 1
ATOM 3107 O O . LEU B 1 198 ? -9.812 17.891 -7.184 1 92.25 198 LEU B O 1
ATOM 3111 N N . GLN B 1 199 ? -7.895 16.766 -7.238 1 89.75 199 GLN B N 1
ATOM 3112 C CA . GLN B 1 199 ? -7.391 17.422 -6.031 1 89.75 199 GLN B CA 1
ATOM 3113 C C . GLN B 1 199 ? -7.281 18.938 -6.23 1 89.75 199 GLN B C 1
ATOM 3115 O O . GLN B 1 199 ? -7.609 19.703 -5.332 1 89.75 199 GLN B O 1
ATOM 3120 N N . HIS B 1 200 ? -6.828 19.406 -7.367 1 86.25 200 HIS B N 1
ATOM 3121 C CA . HIS B 1 200 ? -6.645 20.812 -7.684 1 86.25 200 HIS B CA 1
ATOM 3122 C C . HIS B 1 200 ? -7.977 21.562 -7.676 1 86.25 200 HIS B C 1
ATOM 3124 O O . HIS B 1 200 ? -8.055 22.703 -7.211 1 86.25 200 HIS B O 1
ATOM 3130 N N . PHE B 1 201 ? -8.961 20.828 -7.945 1 84.06 201 PHE B N 1
ATOM 3131 C CA . PHE B 1 201 ? -10.266 21.453 -8.016 1 84.06 201 PHE B CA 1
ATOM 3132 C C . PHE B 1 201 ? -10.93 21.5 -6.645 1 84.06 201 PHE B C 1
ATOM 3134 O O . PHE B 1 201 ? -11.812 22.312 -6.398 1 84.06 201 PHE B O 1
ATOM 3141 N N . LEU B 1 202 ? -10.508 20.656 -5.734 1 78.12 202 LEU B N 1
ATOM 3142 C CA . LEU B 1 202 ? -11.141 20.562 -4.426 1 78.12 202 LEU B CA 1
ATOM 3143 C C . LEU B 1 202 ? -10.344 21.344 -3.381 1 78.12 202 LEU B C 1
ATOM 3145 O O . LEU B 1 202 ? -10.797 21.5 -2.242 1 78.12 202 LEU B O 1
ATOM 3149 N N . ARG B 1 203 ? -9.109 21.781 -3.6 1 69.25 203 ARG B N 1
ATOM 3150 C CA . ARG B 1 203 ? -8.305 22.578 -2.67 1 69.25 203 ARG B CA 1
ATOM 3151 C C . ARG B 1 203 ? -9.008 23.875 -2.312 1 69.25 203 ARG B C 1
ATOM 3153 O O . ARG B 1 203 ? -9.453 24.609 -3.197 1 69.25 203 ARG B O 1
ATOM 3160 N N . PRO B 1 204 ? -9.312 23.969 -0.958 1 58.34 204 PRO B N 1
ATOM 3161 C CA . PRO B 1 204 ? -9.883 25.281 -0.627 1 58.34 204 PRO B CA 1
ATOM 3162 C C . PRO B 1 204 ? -8.906 26.422 -0.902 1 58.34 204 PRO B C 1
ATOM 3164 O O . PRO B 1 204 ? -7.691 26.234 -0.838 1 58.34 204 PRO B O 1
ATOM 3167 N N . ARG B 1 205 ? -9.125 27.469 -1.688 1 48.25 205 ARG B N 1
ATOM 3168 C CA . ARG B 1 205 ? -8.461 28.719 -2.053 1 48.25 205 ARG B CA 1
ATOM 3169 C C . ARG B 1 205 ? -7.797 29.359 -0.841 1 48.25 205 ARG B C 1
ATOM 3171 O O . ARG B 1 205 ? -7.344 30.5 -0.91 1 48.25 205 ARG B O 1
ATOM 3178 N N . PHE B 1 206 ? -7.695 28.859 0.306 1 42.84 206 PHE B N 1
ATOM 3179 C CA . PHE B 1 206 ? -7.219 29.812 1.294 1 42.84 206 PHE B CA 1
ATOM 3180 C C . PHE B 1 206 ? -5.707 29.969 1.207 1 42.84 206 PHE B C 1
ATOM 3182 O O . PHE B 1 206 ? -5.117 30.766 1.954 1 42.84 206 PHE B O 1
ATOM 3189 N N . SER B 1 207 ? -4.949 28.984 0.729 1 41.5 207 SER B N 1
ATOM 3190 C CA . SER B 1 207 ? -3.514 29.172 0.902 1 41.5 207 SER B CA 1
ATOM 3191 C C . SER B 1 207 ? -3.006 30.328 0.046 1 41.5 207 SER B C 1
ATOM 3193 O O . SER B 1 207 ? -1.826 30.688 0.105 1 41.5 207 SER B O 1
ATOM 3195 N N . THR B 1 208 ? -3.518 30.547 -0.99 1 33.62 208 THR B N 1
ATOM 3196 C CA . THR B 1 208 ? -2.781 31.5 -1.812 1 33.62 208 THR B CA 1
ATOM 3197 C C . THR B 1 208 ? -2.963 32.938 -1.285 1 33.62 208 THR B C 1
ATOM 3199 O O . THR B 1 208 ? -2.389 33.875 -1.826 1 33.62 208 THR B O 1
ATOM 3202 N N . LYS B 1 209 ? -3.799 33.281 -0.271 1 31.55 209 LYS B N 1
ATOM 3203 C CA . LYS B 1 209 ? -3.695 34.75 -0.135 1 31.55 209 LYS B CA 1
ATOM 3204 C C . LYS B 1 209 ? -2.621 35.125 0.881 1 31.55 209 LYS B C 1
ATOM 3206 O O . LYS B 1 209 ? -2.479 34.469 1.915 1 31.55 209 LYS B O 1
#